Protein AF-A0A2C6KC73-F1 (afdb_monomer_lite)

Structure (mmCIF, N/CA/C/O backbone):
data_AF-A0A2C6KC73-F1
#
_entry.id   AF-A0A2C6KC73-F1
#
loop_
_atom_site.group_PDB
_atom_site.id
_atom_site.type_symbol
_atom_site.label_atom_id
_atom_site.label_alt_id
_atom_site.label_comp_id
_atom_site.label_asym_id
_atom_site.label_entity_id
_atom_site.label_seq_id
_atom_site.pdbx_PDB_ins_code
_atom_site.Cartn_x
_atom_site.Cartn_y
_atom_site.Cartn_z
_atom_site.occupancy
_atom_site.B_iso_or_equiv
_atom_site.auth_seq_id
_atom_site.auth_comp_id
_atom_site.auth_asym_id
_atom_site.auth_atom_id
_atom_site.pdbx_PDB_model_num
ATOM 1 N N . MET A 1 1 ? -17.138 47.688 23.389 1.00 40.19 1 MET A N 1
ATOM 2 C CA . MET A 1 1 ? -16.757 46.787 22.282 1.00 40.19 1 MET A CA 1
ATOM 3 C C . MET A 1 1 ? -15.296 46.417 22.461 1.00 40.19 1 MET A C 1
ATOM 5 O O . MET A 1 1 ? -14.437 47.233 22.163 1.00 40.19 1 MET A O 1
ATOM 9 N N . ALA A 1 2 ? -15.025 45.249 23.042 1.00 33.97 2 ALA A N 1
ATOM 10 C CA . ALA A 1 2 ? -13.671 44.721 23.182 1.00 33.97 2 ALA A CA 1
ATOM 11 C C . ALA A 1 2 ? -13.479 43.625 22.130 1.00 33.97 2 ALA A C 1
ATOM 13 O O . ALA A 1 2 ? -14.271 42.687 22.047 1.00 33.97 2 ALA A O 1
ATOM 14 N N . SER A 1 3 ? -12.471 43.831 21.287 1.00 35.69 3 SER A N 1
ATOM 15 C CA . SER A 1 3 ? -12.088 42.986 20.160 1.00 35.69 3 SER A CA 1
ATOM 16 C C . SER A 1 3 ? -11.639 41.603 20.645 1.00 35.69 3 SER A C 1
ATOM 18 O O . SER A 1 3 ? -10.756 41.510 21.499 1.00 35.69 3 SER A O 1
ATOM 20 N N . ARG A 1 4 ? -12.253 40.534 20.119 1.00 37.31 4 ARG A N 1
ATOM 21 C CA . ARG A 1 4 ? -11.801 39.151 20.329 1.00 37.31 4 ARG A CA 1
ATOM 22 C C . ARG A 1 4 ? -10.515 38.945 19.528 1.00 37.31 4 ARG A C 1
ATOM 24 O O . ARG A 1 4 ? -10.523 39.112 18.312 1.00 37.31 4 ARG A O 1
ATOM 31 N N . ARG A 1 5 ? -9.416 38.619 20.212 1.00 37.94 5 ARG A N 1
ATOM 32 C CA . ARG A 1 5 ? -8.167 38.190 19.570 1.00 37.94 5 ARG A CA 1
ATOM 33 C C . ARG A 1 5 ? -8.320 36.770 19.020 1.00 37.94 5 ARG A C 1
ATOM 35 O O . ARG A 1 5 ? -9.061 35.963 19.574 1.00 37.94 5 ARG A O 1
ATOM 42 N N . ALA A 1 6 ? -7.649 36.554 17.893 1.00 40.75 6 ALA A N 1
ATOM 43 C CA . ALA A 1 6 ? -7.618 35.333 17.104 1.00 40.75 6 ALA A CA 1
ATOM 44 C C . ALA A 1 6 ? -6.932 34.169 17.841 1.00 40.75 6 ALA A C 1
ATOM 46 O O . ALA A 1 6 ? -6.177 34.392 18.784 1.00 40.75 6 ALA A O 1
ATOM 47 N N . GLY A 1 7 ? -7.256 32.956 17.383 1.00 41.88 7 GLY A N 1
ATOM 48 C CA . GLY A 1 7 ? -7.013 31.664 18.020 1.00 41.88 7 GLY A CA 1
ATOM 49 C C . GLY A 1 7 ? -5.575 31.380 18.445 1.00 41.88 7 GLY A C 1
ATOM 50 O O . GLY A 1 7 ? -4.634 31.524 17.668 1.00 41.88 7 GLY A O 1
ATOM 51 N N . GLU A 1 8 ? -5.458 30.909 19.682 1.00 33.84 8 GLU A N 1
ATOM 52 C CA . GLU A 1 8 ? -4.322 30.137 20.176 1.00 33.84 8 GLU A CA 1
ATOM 53 C C . GLU A 1 8 ? -4.479 28.667 19.732 1.00 33.84 8 GLU A C 1
ATOM 55 O O . GLU A 1 8 ? -5.611 28.176 19.639 1.00 33.84 8 GLU A O 1
ATOM 60 N N . PRO A 1 9 ? -3.381 27.948 19.441 1.00 43.44 9 PRO A N 1
ATOM 61 C CA . PRO A 1 9 ? -3.443 26.525 19.148 1.00 43.44 9 PRO A CA 1
ATOM 62 C C . PRO A 1 9 ? -3.766 25.756 20.435 1.00 43.44 9 PRO A C 1
ATOM 64 O O . PRO A 1 9 ? -3.000 25.765 21.396 1.00 43.44 9 PRO A O 1
ATOM 67 N N . HIS A 1 10 ? -4.909 25.077 20.450 1.00 42.34 10 HIS A N 1
ATOM 68 C CA . HIS A 1 10 ? -5.234 24.104 21.485 1.00 42.34 10 HIS A CA 1
ATOM 69 C C . HIS A 1 10 ? -4.398 22.836 21.275 1.00 42.34 10 HIS A C 1
ATOM 71 O O . HIS A 1 10 ? -4.655 22.102 20.326 1.00 42.34 10 HIS A O 1
ATOM 77 N N . HIS A 1 11 ? -3.446 22.557 22.169 1.00 46.16 11 HIS A N 1
ATOM 78 C CA . HIS A 1 11 ? -3.085 21.183 22.542 1.00 46.16 11 HIS A CA 1
ATOM 79 C C . HIS A 1 11 ? -2.258 21.161 23.843 1.00 46.16 11 HIS A C 1
ATOM 81 O O . HIS A 1 11 ? -1.035 21.224 23.819 1.00 46.16 11 HIS A O 1
ATOM 87 N N . GLU A 1 12 ? -2.928 21.049 24.994 1.00 41.41 12 GLU A N 1
ATOM 88 C CA . GLU A 1 12 ? -2.297 20.740 26.291 1.00 41.41 12 GLU A CA 1
ATOM 89 C C . GLU A 1 12 ? -2.960 19.500 26.911 1.00 41.41 12 GLU A C 1
ATOM 91 O O . GLU A 1 12 ? -3.680 19.563 27.905 1.00 41.41 12 GLU A O 1
ATOM 96 N N . GLY A 1 13 ? -2.745 18.348 26.279 1.00 42.19 13 GLY A N 1
ATOM 97 C CA . GLY A 1 13 ? -3.118 17.037 26.804 1.00 42.19 13 GLY A CA 1
ATOM 98 C C . GLY A 1 13 ? -2.112 15.984 26.334 1.00 42.19 13 GLY A C 1
ATOM 99 O O . GLY A 1 13 ? -1.469 16.203 25.303 1.00 42.19 13 GLY A O 1
ATOM 100 N N . PRO A 1 14 ? -1.929 14.874 27.075 1.00 54.16 14 PRO A N 1
ATOM 101 C CA . PRO A 1 14 ? -1.083 13.775 26.620 1.00 54.16 14 PRO A CA 1
ATOM 102 C C . PRO A 1 14 ? -1.595 13.257 25.266 1.00 54.16 14 PRO A C 1
ATOM 104 O O . PRO A 1 14 ? -2.807 13.298 25.031 1.00 54.16 14 PRO A O 1
ATOM 107 N N . PRO A 1 15 ? -0.706 12.799 24.366 1.00 64.88 15 PRO A N 1
ATOM 108 C CA . PRO A 1 15 ? -1.133 12.274 23.079 1.00 64.88 15 PRO A CA 1
ATOM 109 C C . PRO A 1 15 ? -2.105 11.111 23.298 1.00 64.88 15 PRO A C 1
ATOM 111 O O . PRO A 1 15 ? -1.817 10.180 24.047 1.00 64.88 15 PRO A O 1
ATOM 114 N N . GLU A 1 16 ? -3.277 11.194 22.671 1.00 77.88 16 GLU A N 1
ATOM 115 C CA . GLU A 1 16 ? -4.308 10.162 22.765 1.00 77.88 16 GLU A CA 1
ATOM 116 C C . GLU A 1 16 ? -3.756 8.819 22.257 1.00 77.88 16 GLU A C 1
ATOM 118 O O . GLU A 1 16 ? -3.019 8.763 21.257 1.00 77.88 16 GLU A O 1
ATOM 123 N N . ALA A 1 17 ? -4.073 7.727 22.960 1.00 90.19 17 ALA A N 1
ATOM 124 C CA . ALA A 1 17 ? -3.637 6.392 22.568 1.00 90.19 17 ALA A CA 1
ATOM 125 C C . ALA A 1 17 ? -4.224 6.040 21.193 1.00 90.19 17 ALA A C 1
ATOM 127 O O . ALA A 1 17 ? -5.386 6.327 20.912 1.00 90.19 17 ALA A O 1
ATOM 128 N N . LEU A 1 18 ? -3.423 5.424 20.316 1.00 92.31 18 LEU A N 1
ATOM 129 C CA . LEU A 1 18 ? -3.838 5.180 18.929 1.00 92.31 18 LEU A CA 1
ATOM 130 C C . LEU A 1 18 ? -5.086 4.287 18.851 1.00 92.31 18 LEU A C 1
ATOM 132 O O . LEU A 1 18 ? -5.969 4.555 18.041 1.00 92.31 18 LEU A O 1
ATOM 136 N N . LEU A 1 19 ? -5.189 3.280 19.724 1.00 93.25 19 LEU A N 1
ATOM 137 C CA . LEU A 1 19 ? -6.388 2.450 19.825 1.00 93.25 19 LEU A CA 1
ATOM 138 C C . LEU A 1 19 ? -7.643 3.269 20.153 1.00 93.25 19 LEU A C 1
ATOM 140 O O . LEU A 1 19 ? -8.681 3.040 19.540 1.00 93.25 19 LEU A O 1
ATOM 144 N N . ASP A 1 20 ? -7.552 4.222 21.086 1.00 93.25 20 ASP A N 1
ATOM 145 C CA . ASP A 1 20 ? -8.698 5.055 21.463 1.00 93.25 20 ASP A CA 1
ATOM 146 C C . ASP A 1 20 ? -9.103 5.973 20.288 1.00 93.25 20 ASP A C 1
ATOM 148 O O . ASP A 1 20 ? -10.294 6.115 20.020 1.00 93.25 20 ASP A O 1
ATOM 152 N N . ILE A 1 21 ? -8.149 6.506 19.508 1.00 95.19 21 ILE A N 1
ATOM 153 C CA . ILE A 1 21 ? -8.456 7.264 18.277 1.00 95.19 21 ILE A CA 1
ATOM 154 C C . ILE A 1 21 ? -9.208 6.393 17.268 1.00 95.19 21 ILE A C 1
ATOM 156 O O . ILE A 1 21 ? -10.244 6.807 16.747 1.00 95.19 21 ILE A O 1
ATOM 160 N N . ILE A 1 22 ? -8.699 5.189 16.989 1.00 95.56 22 ILE A N 1
ATOM 161 C CA . ILE A 1 22 ? -9.311 4.268 16.022 1.00 95.56 22 ILE A CA 1
ATOM 162 C C . ILE A 1 22 ? -10.728 3.888 16.471 1.00 95.56 22 ILE A C 1
ATOM 164 O O . ILE A 1 22 ? -11.644 3.908 15.662 1.00 95.56 22 ILE A O 1
ATOM 168 N N . GLN A 1 23 ? -10.935 3.612 17.761 1.00 93.56 23 GLN A N 1
ATOM 169 C CA . GLN A 1 23 ? -12.245 3.229 18.301 1.00 93.56 23 GLN A CA 1
ATOM 170 C C . GLN A 1 23 ? -13.270 4.373 18.348 1.00 93.56 23 GLN A C 1
ATOM 172 O O . GLN A 1 23 ? -14.468 4.103 18.404 1.00 93.56 23 GLN A O 1
ATOM 177 N N . ASN A 1 24 ? -12.823 5.632 18.361 1.00 95.69 24 ASN A N 1
ATOM 178 C CA . ASN A 1 24 ? -13.686 6.813 18.474 1.00 95.69 24 ASN A CA 1
ATOM 179 C C . ASN A 1 24 ? -13.771 7.629 17.170 1.00 95.69 24 ASN A C 1
ATOM 181 O O . ASN A 1 24 ? -14.163 8.799 17.197 1.00 95.69 24 ASN A O 1
ATOM 185 N N . SER A 1 25 ? -13.390 7.047 16.033 1.00 97.00 25 SER A N 1
ATOM 186 C CA . SER A 1 25 ? -13.451 7.702 14.726 1.00 97.00 25 SER A CA 1
ATOM 187 C C . SER A 1 25 ? -13.825 6.718 13.626 1.00 97.00 25 SER A C 1
ATOM 189 O O . SER A 1 25 ? -13.664 5.512 13.792 1.00 97.00 25 SER A O 1
ATOM 191 N N . VAL A 1 26 ? -14.275 7.242 12.484 1.00 98.25 26 VAL A N 1
ATOM 192 C CA . VAL A 1 26 ? -14.453 6.411 11.292 1.00 98.25 26 VAL A CA 1
ATOM 193 C C . VAL A 1 26 ? -13.075 6.020 10.769 1.00 98.25 26 VAL A C 1
ATOM 195 O O . VAL A 1 26 ? -12.330 6.872 10.268 1.00 98.25 26 VAL A O 1
ATOM 198 N N . ALA A 1 27 ? -12.715 4.745 10.91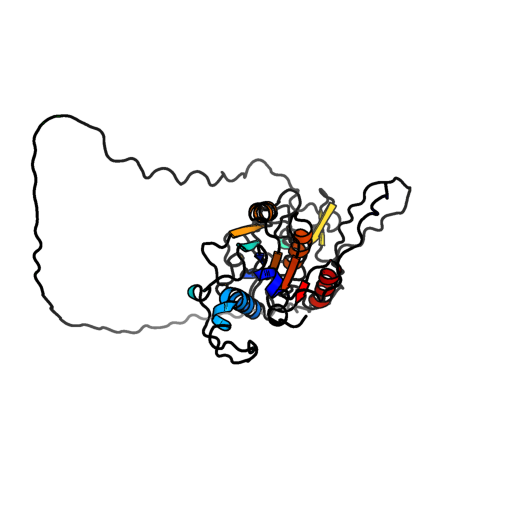2 1.00 98.31 27 ALA A N 1
ATOM 199 C CA . ALA A 1 27 ? -11.373 4.253 10.627 1.00 98.31 27 ALA A CA 1
ATOM 200 C C . ALA A 1 27 ? -11.337 3.290 9.431 1.00 98.31 27 ALA A C 1
ATOM 202 O O . ALA A 1 27 ? -12.156 2.376 9.322 1.00 98.31 27 ALA A O 1
ATOM 203 N N . CYS A 1 28 ? -10.339 3.466 8.562 1.00 98.81 28 CYS A N 1
ATOM 204 C CA . CYS A 1 28 ? -10.085 2.594 7.418 1.00 98.81 28 CYS A CA 1
ATOM 205 C C . CYS A 1 28 ? -8.711 1.923 7.526 1.00 98.81 28 CYS A C 1
ATOM 207 O O . CYS A 1 28 ? -7.696 2.600 7.708 1.00 98.81 28 CYS A O 1
ATOM 209 N N . LEU A 1 29 ? -8.672 0.604 7.340 1.00 98.88 29 LEU A N 1
ATOM 210 C CA . LEU A 1 29 ? -7.441 -0.155 7.127 1.00 98.88 29 LEU A CA 1
ATOM 211 C C . LEU A 1 29 ? -7.148 -0.242 5.628 1.00 98.88 29 LEU A C 1
ATOM 213 O O . LEU A 1 29 ? -7.995 -0.683 4.856 1.00 98.88 29 LEU A O 1
ATOM 217 N N . VAL A 1 30 ? -5.946 0.149 5.216 1.00 98.94 30 VAL A N 1
ATOM 218 C CA . VAL A 1 30 ? -5.447 -0.002 3.845 1.00 98.94 30 VAL A CA 1
ATOM 219 C C . VAL A 1 30 ? -4.338 -1.050 3.851 1.00 98.94 30 VAL A C 1
ATOM 221 O O . VAL A 1 30 ? -3.234 -0.798 4.336 1.00 98.94 30 VAL A O 1
ATOM 224 N N . ILE A 1 31 ? -4.643 -2.236 3.326 1.00 98.88 31 ILE A N 1
ATOM 225 C CA . ILE A 1 31 ? -3.701 -3.346 3.161 1.00 98.88 31 ILE A CA 1
ATOM 226 C C . ILE A 1 31 ? -3.077 -3.230 1.772 1.00 98.88 31 ILE A C 1
ATOM 228 O O . ILE A 1 31 ? -3.757 -3.416 0.762 1.00 98.88 31 ILE A O 1
ATOM 232 N N . THR A 1 32 ? -1.788 -2.909 1.735 1.00 98.81 32 THR A N 1
ATOM 233 C CA . THR A 1 32 ? -1.080 -2.535 0.508 1.00 98.81 32 THR A CA 1
ATOM 234 C C . THR A 1 32 ? -0.316 -3.717 -0.075 1.00 98.81 32 THR A C 1
ATOM 236 O O . THR A 1 32 ? 0.537 -4.279 0.606 1.00 98.81 32 THR A O 1
ATOM 239 N N . ASP A 1 33 ? -0.628 -4.099 -1.314 1.00 98.25 33 ASP A N 1
ATOM 240 C CA . ASP A 1 33 ? 0.165 -4.986 -2.183 1.00 98.25 33 ASP A CA 1
ATOM 241 C C . ASP A 1 33 ? 0.689 -6.281 -1.532 1.00 98.25 33 ASP A C 1
ATOM 243 O O . ASP A 1 33 ? 1.801 -6.740 -1.795 1.00 98.25 33 ASP A O 1
ATOM 247 N N . VAL A 1 34 ? -0.123 -6.927 -0.689 1.00 98.69 34 VAL A N 1
ATOM 248 C CA . VAL A 1 34 ? 0.206 -8.228 -0.073 1.00 98.69 34 VAL A CA 1
ATOM 249 C C . VAL A 1 34 ? -0.009 -9.354 -1.096 1.00 98.69 34 VAL A C 1
ATOM 251 O O . VAL A 1 34 ? -0.869 -10.223 -0.948 1.00 98.69 34 VAL A O 1
ATOM 254 N N . GLN A 1 35 ? 0.740 -9.290 -2.194 1.00 98.62 35 GLN A N 1
ATOM 255 C CA . GLN A 1 35 ? 0.690 -10.209 -3.328 1.00 98.62 35 GLN A CA 1
ATOM 256 C C . GLN A 1 35 ? 1.857 -11.191 -3.292 1.00 98.62 35 GLN A C 1
ATOM 258 O O . GLN A 1 35 ? 2.902 -10.915 -2.704 1.00 98.62 35 GLN A O 1
ATOM 263 N N . ARG A 1 36 ? 1.697 -12.341 -3.953 1.00 98.50 36 ARG A N 1
ATOM 264 C CA . ARG A 1 36 ? 2.712 -13.405 -3.969 1.00 98.50 36 ARG A CA 1
ATOM 265 C C . ARG A 1 36 ? 4.078 -12.923 -4.445 1.00 98.50 36 ARG A C 1
ATOM 267 O O . ARG A 1 36 ? 5.077 -13.327 -3.862 1.00 98.50 36 ARG A O 1
ATOM 274 N N . ASP A 1 37 ? 4.131 -12.062 -5.460 1.00 98.38 37 ASP A N 1
ATOM 275 C CA . ASP A 1 37 ? 5.404 -11.555 -5.984 1.00 98.38 37 ASP A CA 1
ATOM 276 C C . ASP A 1 37 ? 6.171 -10.697 -4.984 1.00 98.38 37 ASP A C 1
ATOM 278 O O . ASP A 1 37 ? 7.399 -10.641 -5.048 1.00 98.38 37 ASP A O 1
ATOM 282 N N . PHE A 1 38 ? 5.473 -10.084 -4.032 1.00 98.25 38 PHE A N 1
ATOM 283 C CA . PHE A 1 38 ? 6.099 -9.391 -2.924 1.00 98.25 38 PHE A CA 1
ATOM 284 C C . PHE A 1 38 ? 6.277 -10.290 -1.696 1.00 98.25 38 PHE A C 1
ATOM 286 O O . PHE A 1 38 ? 6.754 -9.800 -0.693 1.00 98.25 38 PHE A O 1
ATOM 293 N N . CYS A 1 39 ? 5.955 -11.577 -1.684 1.00 97.56 39 CYS A N 1
ATOM 294 C CA . CYS A 1 39 ? 6.229 -12.441 -0.526 1.00 97.56 39 CYS A CA 1
ATOM 295 C C . CYS A 1 39 ? 7.393 -13.397 -0.814 1.00 97.56 39 CYS A C 1
ATOM 297 O O . CYS A 1 39 ? 7.985 -13.372 -1.891 1.00 97.56 39 CYS A O 1
ATOM 299 N N . GLU A 1 40 ? 7.781 -14.208 0.168 1.00 96.81 40 GLU A N 1
ATOM 300 C CA . GLU A 1 40 ? 8.874 -15.170 0.040 1.00 96.81 40 GLU A CA 1
ATOM 301 C C . GLU A 1 40 ? 8.725 -16.036 -1.225 1.00 96.81 40 GLU A C 1
ATOM 303 O O . GLU A 1 40 ? 7.675 -16.622 -1.487 1.00 96.81 40 GLU A O 1
ATOM 308 N N . GLY A 1 41 ? 9.797 -16.117 -2.020 1.00 95.06 41 GLY A N 1
ATOM 309 C CA . GLY A 1 41 ? 9.812 -16.844 -3.295 1.00 95.06 41 GLY A CA 1
ATOM 310 C C . GLY A 1 41 ? 9.215 -16.087 -4.491 1.00 95.06 41 GLY A C 1
ATOM 311 O O . GLY A 1 41 ? 9.296 -16.592 -5.610 1.00 95.06 41 GLY A O 1
ATOM 312 N N . GLY A 1 42 ? 8.649 -14.896 -4.280 1.00 96.81 42 GLY A N 1
ATOM 313 C CA . GLY A 1 42 ? 8.169 -13.995 -5.328 1.00 96.81 42 GLY A CA 1
ATOM 314 C C . GLY A 1 42 ? 9.275 -13.182 -6.011 1.00 96.81 42 GLY A C 1
ATOM 315 O O . GLY A 1 42 ? 10.410 -13.123 -5.534 1.00 96.81 42 GLY A O 1
ATOM 316 N N . ALA A 1 43 ? 8.941 -12.522 -7.126 1.00 96.44 43 ALA A N 1
ATOM 317 C CA . ALA A 1 43 ? 9.889 -11.742 -7.936 1.00 96.44 43 ALA A CA 1
ATOM 318 C C . ALA A 1 43 ? 10.576 -10.584 -7.186 1.00 96.44 43 ALA A C 1
ATOM 320 O O . ALA A 1 43 ? 11.714 -10.228 -7.493 1.00 96.44 43 ALA A O 1
ATOM 321 N N . LEU A 1 44 ? 9.879 -10.003 -6.212 1.00 96.31 44 LEU A N 1
ATOM 322 C CA . LEU A 1 44 ? 10.355 -8.954 -5.317 1.00 96.31 44 LEU A CA 1
ATOM 323 C C . LEU A 1 44 ? 10.330 -9.411 -3.856 1.00 96.31 44 LEU A C 1
ATOM 325 O O . LEU A 1 44 ? 10.299 -8.566 -2.966 1.00 96.31 44 LEU A O 1
ATOM 329 N N . GLY A 1 45 ? 10.309 -10.723 -3.606 1.00 95.38 45 GLY A N 1
ATOM 330 C CA . GLY A 1 45 ? 10.191 -11.313 -2.279 1.00 95.38 45 GLY A CA 1
ATOM 331 C C . GLY A 1 45 ? 11.313 -10.924 -1.316 1.00 95.38 45 GLY A C 1
ATOM 332 O O . GLY A 1 45 ? 12.419 -10.574 -1.718 1.00 95.38 45 GLY A O 1
ATOM 333 N N . GLY A 1 46 ? 11.023 -11.021 -0.021 1.00 94.38 46 GLY A N 1
ATOM 334 C CA . GLY A 1 46 ? 11.966 -10.742 1.059 1.00 94.38 46 GLY A CA 1
ATOM 335 C C . GLY A 1 46 ? 11.621 -11.547 2.308 1.00 94.38 46 GLY A C 1
ATOM 336 O O . GLY A 1 46 ? 10.523 -12.092 2.412 1.00 94.38 46 GLY A O 1
ATOM 337 N N . GLU A 1 47 ? 12.570 -11.645 3.234 1.00 95.38 47 GLU A N 1
ATOM 338 C CA . GLU A 1 47 ? 12.424 -12.417 4.470 1.00 95.38 47 GLU A CA 1
ATOM 339 C C . GLU A 1 47 ? 11.437 -11.762 5.454 1.00 95.38 47 GLU A C 1
ATOM 341 O O . GLU A 1 47 ? 11.374 -10.539 5.593 1.00 95.38 47 GLU A O 1
ATOM 346 N N . GLY A 1 48 ? 10.658 -12.583 6.164 1.00 95.69 48 GLY A N 1
ATOM 347 C CA . GLY A 1 48 ? 9.740 -12.130 7.214 1.00 95.69 48 GLY A CA 1
ATOM 348 C C . GLY A 1 48 ? 8.452 -11.487 6.689 1.00 95.69 48 GLY A C 1
ATOM 349 O O . GLY A 1 48 ? 7.714 -10.865 7.456 1.00 95.69 48 GLY A O 1
ATOM 350 N N . ARG A 1 49 ? 8.150 -11.623 5.394 1.00 97.38 49 ARG A N 1
ATOM 351 C CA . ARG A 1 49 ? 6.918 -11.106 4.791 1.00 97.38 49 ARG A CA 1
ATOM 352 C C . ARG A 1 49 ? 5.735 -12.013 5.110 1.00 97.38 49 ARG A C 1
ATOM 354 O O . ARG A 1 49 ? 4.669 -11.503 5.435 1.00 97.38 49 ARG A O 1
ATOM 361 N N . ARG A 1 50 ? 5.919 -13.332 5.180 1.00 96.69 50 ARG A N 1
ATOM 362 C CA . ARG A 1 50 ? 4.890 -14.243 5.703 1.00 96.69 50 ARG A CA 1
ATOM 363 C C . ARG A 1 50 ? 4.522 -13.914 7.152 1.00 96.69 50 ARG A C 1
ATOM 365 O O . ARG A 1 50 ? 3.344 -13.893 7.488 1.00 96.69 50 ARG A O 1
ATOM 372 N N . GLU A 1 51 ? 5.503 -13.623 8.006 1.00 97.00 51 GLU A N 1
ATOM 373 C CA . GLU A 1 51 ? 5.246 -13.203 9.393 1.00 97.00 51 GLU A CA 1
ATOM 374 C C . GLU A 1 51 ? 4.452 -11.890 9.450 1.00 97.00 51 GLU A C 1
ATOM 376 O O . GLU A 1 51 ? 3.488 -11.782 10.205 1.00 97.00 51 GLU A O 1
ATOM 381 N N . MET A 1 52 ? 4.790 -10.930 8.589 1.00 97.81 52 MET A N 1
ATOM 382 C CA . MET A 1 52 ? 4.026 -9.693 8.425 1.00 97.81 52 MET A CA 1
ATOM 383 C C . MET A 1 52 ? 2.567 -9.957 8.001 1.00 97.81 52 MET A C 1
ATOM 385 O O . MET A 1 52 ? 1.662 -9.356 8.580 1.00 97.81 52 MET A O 1
ATOM 389 N N . VAL A 1 53 ? 2.304 -10.915 7.098 1.00 98.44 53 VAL A N 1
ATOM 390 C CA . VAL A 1 53 ? 0.928 -11.348 6.765 1.00 98.44 53 VAL A CA 1
ATOM 391 C C . VAL A 1 53 ? 0.204 -11.891 7.999 1.00 98.44 53 VAL A C 1
ATOM 393 O O . VAL A 1 53 ? -0.948 -11.536 8.249 1.00 98.44 53 VAL A O 1
ATOM 396 N N . LEU A 1 54 ? 0.877 -12.708 8.814 1.00 96.44 54 LEU A N 1
ATOM 397 C CA . LEU A 1 54 ? 0.296 -13.223 10.056 1.00 96.44 54 LEU A CA 1
ATOM 398 C C . LEU A 1 54 ? 0.000 -12.100 11.061 1.00 96.44 54 LEU A C 1
ATOM 400 O O . LEU A 1 54 ? -1.029 -12.149 11.731 1.00 96.44 54 LEU A O 1
ATOM 404 N N . ASN A 1 55 ? 0.838 -11.065 11.138 1.00 96.75 55 ASN A N 1
ATOM 405 C CA . ASN A 1 55 ? 0.572 -9.887 11.967 1.00 96.75 55 ASN A CA 1
ATOM 406 C C . ASN A 1 55 ? -0.644 -9.096 11.470 1.00 96.75 55 ASN A C 1
ATOM 408 O O . ASN A 1 55 ? -1.466 -8.686 12.288 1.00 96.75 55 ASN A O 1
ATOM 412 N N . ILE A 1 56 ? -0.821 -8.943 10.152 1.00 97.81 56 ILE A N 1
ATOM 413 C CA . ILE A 1 56 ? -2.044 -8.352 9.583 1.00 97.81 56 ILE A CA 1
ATOM 414 C C . ILE A 1 56 ? -3.271 -9.187 9.979 1.00 97.81 56 ILE A C 1
ATOM 416 O O . ILE A 1 56 ? -4.267 -8.633 10.435 1.00 97.81 56 ILE A O 1
ATOM 420 N N . ASN A 1 57 ? -3.201 -10.517 9.900 1.00 96.75 57 ASN A N 1
ATOM 421 C CA . ASN A 1 57 ? -4.312 -11.376 10.320 1.00 96.75 57 ASN A CA 1
ATOM 422 C C . ASN A 1 57 ? -4.638 -11.229 11.815 1.00 96.75 57 ASN A C 1
ATOM 424 O O . ASN A 1 57 ? -5.812 -11.180 12.180 1.00 96.75 57 ASN A O 1
ATOM 428 N N . ARG A 1 58 ? -3.622 -11.114 12.681 1.00 94.12 58 ARG A N 1
ATOM 429 C CA . ARG A 1 58 ? -3.804 -10.846 14.121 1.00 94.12 58 ARG A CA 1
ATOM 430 C C . ARG A 1 58 ? -4.455 -9.487 14.369 1.00 94.12 58 ARG A C 1
ATOM 432 O O . ARG A 1 58 ? -5.334 -9.394 15.219 1.00 94.12 58 ARG A O 1
ATOM 439 N N . LEU A 1 59 ? -4.063 -8.464 13.607 1.00 94.44 59 LEU A N 1
ATOM 440 C CA . LEU A 1 59 ? -4.683 -7.139 13.643 1.00 94.44 59 LEU A CA 1
ATOM 441 C C . LEU A 1 59 ? -6.171 -7.206 13.268 1.00 94.44 59 LEU A C 1
ATOM 443 O O . LEU A 1 59 ? -6.996 -6.604 13.950 1.00 94.44 59 LEU A O 1
ATOM 447 N N . ARG A 1 60 ? -6.529 -7.972 12.233 1.00 94.50 60 ARG A N 1
ATOM 448 C CA . ARG A 1 60 ? -7.936 -8.188 11.850 1.00 94.50 60 ARG A CA 1
ATOM 449 C C . ARG A 1 60 ? -8.719 -8.966 12.910 1.00 94.50 60 ARG A C 1
ATOM 451 O O . ARG A 1 60 ? -9.859 -8.638 13.224 1.00 94.50 60 ARG A O 1
ATOM 458 N N . CYS A 1 61 ? -8.080 -9.950 13.541 1.00 92.12 61 CYS A N 1
ATOM 459 C CA . CYS A 1 61 ? -8.666 -10.791 14.591 1.00 92.12 61 CYS A CA 1
ATOM 460 C C . CYS A 1 61 ? -8.442 -10.236 16.014 1.00 92.12 61 CYS A C 1
ATOM 462 O O . CYS A 1 61 ? -8.375 -11.006 16.978 1.00 92.12 61 CYS A O 1
ATOM 464 N N . TRP A 1 62 ? -8.311 -8.913 16.171 1.00 86.44 62 TRP A N 1
ATOM 465 C CA . TRP A 1 62 ? -7.848 -8.288 17.418 1.00 86.44 62 TRP A CA 1
ATOM 466 C C . TRP A 1 62 ? -8.659 -8.684 18.666 1.00 86.44 62 TRP A C 1
ATOM 468 O O . TRP A 1 62 ? -8.082 -8.865 19.737 1.00 86.44 62 TRP A O 1
ATOM 478 N N . ARG A 1 63 ? -9.984 -8.882 18.557 1.00 79.62 63 ARG A N 1
ATOM 479 C CA . ARG A 1 63 ? -10.823 -9.317 19.694 1.00 79.62 63 ARG A CA 1
ATOM 480 C C . ARG A 1 63 ? -10.679 -10.792 20.033 1.00 79.62 63 ARG A C 1
ATOM 482 O O . ARG A 1 63 ? -10.746 -11.134 21.209 1.00 79.62 63 ARG A O 1
ATOM 489 N N . THR A 1 64 ? -10.472 -11.651 19.042 1.00 68.00 64 THR A N 1
ATOM 490 C CA . THR A 1 64 ? -10.338 -13.103 19.244 1.00 68.00 64 THR A CA 1
ATOM 491 C C . THR A 1 64 ? -9.102 -13.423 20.084 1.00 68.00 64 THR A C 1
ATOM 493 O O . THR A 1 64 ? -9.126 -14.332 20.909 1.00 68.00 64 THR A O 1
ATOM 496 N N . LEU A 1 65 ? -8.059 -12.597 19.975 1.00 59.16 65 LEU A N 1
ATOM 497 C CA . LEU A 1 65 ? -6.856 -12.688 20.803 1.00 59.16 65 LEU A CA 1
ATOM 498 C C . LEU A 1 65 ? -7.013 -12.008 22.174 1.00 59.16 65 LEU A C 1
ATOM 500 O O . LEU A 1 65 ? -6.436 -12.466 23.157 1.00 59.16 65 LEU A O 1
ATOM 504 N N . CYS A 1 66 ? -7.830 -10.955 22.281 1.00 52.09 66 CYS A N 1
ATOM 505 C CA . CYS A 1 66 ? -8.148 -10.310 23.563 1.00 52.09 66 CYS A CA 1
ATOM 506 C C . CYS A 1 66 ? -9.243 -11.040 24.377 1.00 52.09 66 CYS A C 1
ATOM 508 O O . CYS A 1 66 ? -9.475 -10.711 25.540 1.00 52.09 66 CYS A O 1
ATOM 510 N N . GLY A 1 67 ? -9.926 -12.021 23.782 1.00 42.91 67 GLY A N 1
ATOM 511 C CA . GLY A 1 67 ? -11.179 -12.612 24.260 1.00 42.91 67 GLY A CA 1
ATOM 512 C C . GLY A 1 67 ? -11.070 -13.890 25.093 1.00 42.91 67 GLY A C 1
ATOM 513 O O . GLY A 1 67 ? -12.035 -14.651 25.123 1.00 42.91 67 GLY A O 1
ATOM 514 N N . ALA A 1 68 ? -9.949 -14.135 25.780 1.00 41.19 68 ALA A N 1
ATOM 515 C CA . ALA A 1 68 ? -9.856 -15.220 26.766 1.00 41.19 68 ALA A CA 1
ATOM 516 C C . ALA A 1 68 ? -9.511 -14.757 28.189 1.00 41.19 68 ALA A C 1
ATOM 518 O O . ALA A 1 68 ? -9.934 -15.426 29.128 1.00 41.19 68 ALA A O 1
ATOM 519 N N . GLN A 1 69 ? -8.829 -13.621 28.392 1.00 36.47 69 GLN A N 1
ATOM 520 C CA . GLN A 1 69 ? -8.616 -13.045 29.726 1.00 36.47 69 GLN A CA 1
ATOM 521 C C . GLN A 1 69 ? -8.585 -11.518 29.661 1.00 36.47 69 GLN A C 1
ATOM 523 O O . GLN A 1 69 ? -7.769 -10.930 28.961 1.00 36.47 69 GLN A O 1
ATOM 528 N N . GLY A 1 70 ? -9.484 -10.877 30.411 1.00 38.81 70 GLY A N 1
ATOM 529 C CA . GLY A 1 70 ? -9.587 -9.425 30.560 1.00 38.81 70 GLY A CA 1
ATOM 530 C C . GLY A 1 70 ? -8.446 -8.791 31.358 1.00 38.81 70 GLY A C 1
ATOM 531 O O . GLY A 1 70 ? -8.705 -7.934 32.196 1.00 38.81 70 GLY A O 1
ATOM 532 N N . GLU A 1 71 ? -7.199 -9.186 31.110 1.00 38.03 71 GLU A N 1
ATOM 533 C CA . GLU A 1 71 ? -6.013 -8.564 31.686 1.00 38.03 71 GLU A CA 1
ATOM 534 C C . GLU A 1 71 ? -4.905 -8.442 30.635 1.00 38.03 71 GLU A C 1
ATOM 536 O O . GLU A 1 71 ? -4.699 -9.310 29.794 1.00 38.03 71 GLU A O 1
ATOM 541 N N . SER A 1 72 ? -4.217 -7.304 30.704 1.00 42.34 72 SER A N 1
ATOM 542 C CA . SER A 1 72 ? -3.053 -6.857 29.934 1.00 42.34 72 SER A CA 1
ATOM 543 C C . SER A 1 72 ? -1.964 -7.929 29.739 1.00 42.34 72 SER A C 1
ATOM 545 O O . SER A 1 72 ? -0.914 -7.879 30.378 1.00 42.34 72 SER A O 1
ATOM 547 N N . SER A 1 73 ? -2.168 -8.865 28.817 1.00 42.97 73 SER A N 1
ATOM 548 C CA . SER A 1 73 ? -1.130 -9.798 28.379 1.00 42.97 73 SER A CA 1
ATOM 549 C C . SER A 1 73 ? -1.331 -10.188 26.916 1.00 42.97 73 SER A C 1
ATOM 551 O O . SER A 1 73 ? -1.607 -11.339 26.594 1.00 42.97 73 SER A O 1
ATOM 553 N N . CYS A 1 74 ? -1.155 -9.232 26.004 1.00 41.00 74 CYS A N 1
ATOM 554 C CA . CYS A 1 74 ? -0.988 -9.522 24.576 1.00 41.00 74 CYS A CA 1
ATOM 555 C C . CYS A 1 74 ? 0.458 -9.914 24.207 1.00 41.00 74 CYS A C 1
ATOM 557 O O . CYS A 1 74 ? 0.815 -9.896 23.036 1.00 41.00 74 CYS A O 1
ATOM 559 N N . CYS A 1 75 ? 1.294 -10.263 25.190 1.00 39.84 75 CYS A N 1
ATOM 560 C CA . CYS A 1 75 ? 2.702 -10.587 24.981 1.00 39.84 75 CYS A CA 1
ATOM 561 C C . CYS A 1 75 ? 3.046 -11.909 25.676 1.00 39.84 75 CYS A C 1
ATOM 563 O O . CYS A 1 75 ? 3.571 -11.920 26.789 1.00 39.84 75 CYS A O 1
ATOM 565 N N . SER A 1 76 ? 2.756 -13.031 25.024 1.00 38.91 76 SER A N 1
ATOM 566 C CA . SER A 1 76 ? 3.474 -14.274 25.295 1.00 38.91 76 SER A CA 1
ATOM 567 C C . SER A 1 76 ? 3.795 -14.947 23.970 1.00 38.91 76 SER A C 1
ATOM 569 O O . SER A 1 76 ? 2.886 -15.357 23.249 1.00 38.91 76 SER A O 1
ATOM 571 N N . ASP A 1 77 ? 5.095 -15.038 23.682 1.00 40.28 77 ASP A N 1
ATOM 572 C CA . ASP A 1 77 ? 5.737 -15.742 22.565 1.00 40.28 77 ASP A CA 1
ATOM 573 C C . ASP A 1 77 ? 5.522 -17.265 22.634 1.00 40.28 77 ASP A C 1
ATOM 575 O O . ASP A 1 77 ? 6.463 -18.057 22.639 1.00 40.28 77 ASP A O 1
ATOM 579 N N . SER A 1 78 ? 4.275 -17.709 22.750 1.00 41.94 78 SER A N 1
ATOM 580 C CA . SER A 1 78 ? 3.930 -19.118 22.631 1.00 41.94 78 SER A CA 1
ATOM 581 C C . SER A 1 78 ? 3.453 -19.376 21.211 1.00 41.94 78 SER A C 1
ATOM 583 O O . SER A 1 78 ? 2.469 -18.781 20.772 1.00 41.94 78 SER A O 1
ATOM 585 N N . GLU A 1 79 ? 4.120 -20.308 20.534 1.00 45.41 79 GLU A N 1
ATOM 586 C CA . GLU A 1 79 ? 3.836 -20.860 19.198 1.00 45.41 79 GLU A CA 1
ATOM 587 C C . GLU A 1 79 ? 2.442 -21.523 19.066 1.00 45.41 79 GLU A C 1
ATOM 589 O O . GLU A 1 79 ? 2.169 -22.237 18.107 1.00 45.41 79 GLU A O 1
ATOM 594 N N . ASP A 1 80 ? 1.536 -21.258 20.007 1.00 45.91 80 ASP A N 1
ATOM 595 C CA . ASP A 1 80 ? 0.197 -21.829 20.151 1.00 45.91 80 ASP A CA 1
ATOM 596 C C . ASP A 1 80 ? -0.895 -20.884 19.611 1.00 45.91 80 ASP A C 1
ATOM 598 O O . ASP A 1 80 ? -2.021 -20.817 20.105 1.00 45.91 80 ASP A O 1
ATOM 602 N N . SER A 1 81 ? -0.578 -20.130 18.554 1.00 51.81 81 SER A N 1
ATOM 603 C CA . SER A 1 81 ? -1.613 -19.483 17.752 1.00 51.81 81 SER A CA 1
ATOM 604 C C . SER A 1 81 ? -2.240 -20.562 16.881 1.00 51.81 81 SER A C 1
ATOM 606 O O . SER A 1 81 ? -1.696 -20.909 15.831 1.00 51.81 81 SER A O 1
ATOM 608 N N . ALA A 1 82 ? -3.401 -21.082 17.283 1.00 60.16 82 ALA A N 1
ATOM 609 C CA . ALA A 1 82 ? -4.291 -21.747 16.340 1.00 60.16 82 ALA A CA 1
ATOM 610 C C . ALA A 1 82 ? -4.333 -20.910 15.048 1.00 60.16 82 ALA A C 1
ATOM 612 O O . ALA A 1 82 ? -4.422 -19.681 15.114 1.00 60.16 82 ALA A O 1
ATOM 613 N N . ALA A 1 83 ? -4.162 -21.558 13.891 1.00 80.62 83 ALA A N 1
ATOM 614 C CA . ALA A 1 83 ? -4.146 -20.862 12.610 1.00 80.62 83 ALA A CA 1
ATOM 615 C C . ALA A 1 83 ? -5.438 -20.046 12.482 1.00 80.62 83 ALA A C 1
ATOM 617 O O . ALA A 1 83 ? -6.517 -20.641 12.399 1.00 80.62 83 ALA A O 1
ATOM 618 N N . LEU A 1 84 ? -5.303 -18.715 12.530 1.00 89.94 84 LEU A N 1
ATOM 619 C CA . LEU A 1 84 ? -6.423 -17.791 12.398 1.00 89.94 84 LEU A CA 1
ATOM 620 C C . LEU A 1 84 ? -7.123 -18.064 11.071 1.00 89.94 84 LEU A C 1
ATOM 622 O O . LEU A 1 84 ? -6.479 -18.304 10.046 1.00 89.94 84 LEU A O 1
ATOM 626 N N . ARG A 1 85 ? -8.445 -18.030 11.102 1.00 91.50 85 ARG A N 1
ATOM 627 C CA . ARG A 1 85 ? -9.304 -18.219 9.942 1.00 91.50 85 ARG A CA 1
ATOM 628 C C . ARG A 1 85 ? -10.163 -16.988 9.729 1.00 91.50 85 ARG A C 1
ATOM 630 O O . ARG A 1 85 ? -10.263 -16.117 10.585 1.00 91.50 85 ARG A O 1
ATOM 637 N N . VAL A 1 86 ? -10.810 -16.928 8.572 1.00 90.94 86 VAL A N 1
ATOM 638 C CA . VAL A 1 86 ? -11.700 -15.815 8.220 1.00 90.94 86 VAL A CA 1
ATOM 639 C C . VAL A 1 86 ? -12.831 -15.673 9.246 1.00 90.94 86 VAL A C 1
ATOM 641 O O . VAL A 1 86 ? -13.239 -14.559 9.556 1.00 90.94 86 VAL A O 1
ATOM 644 N N . GLU A 1 87 ? -13.289 -16.783 9.833 1.00 90.31 87 GLU A N 1
ATOM 645 C CA . GLU A 1 87 ? -14.324 -16.789 10.871 1.00 90.31 87 GLU A CA 1
ATOM 646 C C . GLU A 1 87 ? -13.871 -16.149 12.195 1.00 90.31 87 GLU A C 1
ATOM 648 O O . GLU A 1 87 ? -14.718 -15.768 13.001 1.00 90.31 87 GLU A O 1
ATOM 653 N N . ASP A 1 88 ? -12.560 -16.006 12.417 1.00 90.44 88 ASP A N 1
ATOM 654 C CA . ASP A 1 88 ? -11.997 -15.390 13.623 1.00 90.44 88 ASP A CA 1
ATOM 655 C C . ASP A 1 88 ? -12.013 -13.852 13.565 1.00 90.44 88 ASP A C 1
ATOM 657 O O . ASP A 1 88 ? -11.693 -13.194 14.561 1.00 90.44 88 ASP A O 1
ATOM 661 N N . ILE A 1 89 ? -12.421 -13.257 12.438 1.00 90.19 89 ILE A N 1
ATOM 662 C CA . ILE A 1 89 ? -12.678 -11.817 12.319 1.00 90.19 89 ILE A CA 1
ATOM 663 C C . ILE A 1 89 ? -14.039 -11.519 12.973 1.00 90.19 89 ILE A C 1
ATOM 665 O O . ILE A 1 89 ? -15.062 -11.345 12.314 1.00 90.19 89 ILE A O 1
ATOM 669 N N . ALA A 1 90 ? -14.051 -11.539 14.309 1.00 71.88 90 ALA A N 1
ATOM 670 C CA . ALA A 1 90 ? -15.276 -11.555 15.110 1.00 71.88 90 ALA A CA 1
ATOM 671 C C . ALA A 1 90 ? -15.891 -10.169 15.384 1.00 71.88 90 ALA A C 1
ATOM 673 O O . ALA A 1 90 ? -17.006 -10.116 15.879 1.00 71.88 90 ALA A O 1
ATOM 674 N N . ASP A 1 91 ? -15.180 -9.080 15.075 1.00 74.56 91 ASP A N 1
ATOM 675 C CA . ASP A 1 91 ? -15.648 -7.686 14.996 1.00 74.56 91 ASP A CA 1
ATOM 676 C C . ASP A 1 91 ? -14.446 -6.852 14.518 1.00 74.56 91 ASP A C 1
ATOM 678 O O . ASP A 1 91 ? -13.490 -6.646 15.277 1.00 74.56 91 ASP A O 1
ATOM 682 N N . GLU A 1 92 ? -14.451 -6.412 13.259 1.00 85.94 92 GLU A N 1
ATOM 683 C CA . GLU A 1 92 ? -13.322 -5.681 12.669 1.00 85.94 92 GLU A CA 1
ATOM 684 C C . GLU A 1 92 ? -13.049 -4.384 13.457 1.00 85.94 92 GLU A C 1
ATOM 686 O O . GLU A 1 92 ? -13.973 -3.655 13.823 1.00 85.94 92 GLU A O 1
ATOM 691 N N . LEU A 1 93 ? -11.774 -4.101 13.759 1.00 92.31 93 LEU A N 1
ATOM 692 C CA . LEU A 1 93 ? -11.384 -2.855 14.439 1.00 92.31 93 LEU A CA 1
ATOM 693 C C . LEU A 1 93 ? -11.661 -1.623 13.564 1.00 92.31 93 LEU A C 1
ATOM 695 O O . LEU A 1 93 ? -11.884 -0.531 14.079 1.00 92.31 93 LEU A O 1
ATOM 699 N N . PHE A 1 94 ? -11.614 -1.816 12.249 1.00 96.38 94 PHE A N 1
ATOM 700 C CA . PHE A 1 94 ? -11.781 -0.786 11.240 1.00 96.38 94 PHE A CA 1
ATOM 701 C C . PHE A 1 94 ? -13.143 -0.952 10.578 1.00 96.38 94 PHE A C 1
ATOM 703 O O . PHE A 1 94 ? -13.537 -2.056 10.211 1.00 96.38 94 PHE A O 1
ATOM 710 N N . GLU A 1 95 ? -13.851 0.154 10.392 1.00 96.62 95 GLU A N 1
ATOM 711 C CA . GLU A 1 95 ? -15.174 0.158 9.762 1.00 96.62 95 GLU A CA 1
ATOM 712 C C . GLU A 1 95 ? -15.084 -0.161 8.266 1.00 96.62 95 GLU A C 1
ATOM 714 O O . GLU A 1 95 ? -16.004 -0.739 7.683 1.00 96.62 95 GLU A O 1
ATOM 719 N N . HIS A 1 96 ? -13.948 0.186 7.656 1.00 98.25 96 HIS A N 1
ATOM 720 C CA . HIS A 1 96 ? -13.651 -0.080 6.259 1.00 98.25 96 HIS A CA 1
ATOM 721 C C . HIS A 1 96 ? -12.289 -0.754 6.101 1.00 98.25 96 HIS A C 1
ATOM 723 O O . HIS A 1 96 ? -11.310 -0.387 6.754 1.00 98.25 96 HIS A O 1
ATOM 729 N N . VAL A 1 97 ? -12.218 -1.719 5.186 1.00 98.62 97 VAL A N 1
ATOM 730 C CA . VAL A 1 97 ? -10.974 -2.382 4.790 1.00 98.62 97 VAL A CA 1
ATOM 731 C C . VAL A 1 97 ? -10.833 -2.270 3.280 1.00 98.62 97 VAL A C 1
ATOM 733 O O . VAL A 1 97 ? -11.713 -2.683 2.524 1.00 98.62 97 VAL A O 1
ATOM 736 N N . VAL A 1 98 ? -9.716 -1.703 2.844 1.00 98.88 98 VAL A N 1
ATOM 737 C CA . VAL A 1 98 ? -9.319 -1.611 1.441 1.00 98.88 98 VAL A CA 1
ATOM 738 C C . VAL A 1 98 ? -8.108 -2.506 1.235 1.00 98.88 98 VAL A C 1
ATOM 740 O O . VAL A 1 98 ? -7.132 -2.407 1.976 1.00 98.88 98 VAL A O 1
ATOM 743 N N . ILE A 1 99 ? -8.152 -3.350 0.206 1.00 98.81 99 ILE A N 1
ATOM 744 C CA . ILE A 1 99 ? -7.015 -4.181 -0.199 1.00 98.81 99 ILE A CA 1
ATOM 745 C C . ILE A 1 99 ? -6.573 -3.741 -1.584 1.00 98.81 99 ILE A C 1
ATOM 747 O O . ILE A 1 99 ? -7.329 -3.858 -2.555 1.00 98.81 99 ILE A O 1
ATOM 751 N N . THR A 1 100 ? -5.346 -3.242 -1.680 1.00 98.69 100 THR A N 1
ATOM 752 C CA . THR A 1 100 ? -4.781 -2.796 -2.950 1.00 98.69 100 THR A CA 1
ATOM 753 C C . THR A 1 100 ? -3.855 -3.837 -3.558 1.00 98.69 100 THR A C 1
ATOM 755 O O . THR A 1 100 ? -3.327 -4.713 -2.867 1.00 98.69 100 THR A O 1
ATOM 758 N N . ARG A 1 101 ? -3.728 -3.782 -4.882 1.00 98.56 101 ARG A N 1
ATOM 759 C CA . ARG A 1 101 ? -2.845 -4.643 -5.660 1.00 98.56 101 ARG A CA 1
ATOM 760 C C . ARG A 1 101 ? -2.209 -3.870 -6.800 1.00 98.56 101 ARG A C 1
ATOM 762 O O . ARG A 1 101 ? -2.927 -3.220 -7.570 1.00 98.56 101 ARG A O 1
ATOM 769 N N . ASP A 1 102 ? -0.909 -4.056 -6.975 1.00 97.88 102 ASP A N 1
ATOM 770 C CA . ASP A 1 102 ? -0.259 -3.819 -8.253 1.00 97.88 102 ASP A CA 1
ATOM 771 C C . ASP A 1 102 ? -0.853 -4.741 -9.310 1.00 97.88 102 ASP A C 1
ATOM 773 O O . ASP A 1 102 ? -1.089 -5.934 -9.088 1.00 97.88 102 ASP A O 1
ATOM 777 N N . TRP A 1 103 ? -1.175 -4.162 -10.461 1.00 97.88 103 TRP A N 1
ATOM 778 C CA . TRP A 1 103 ? -1.931 -4.846 -11.501 1.00 97.88 103 TRP A CA 1
ATOM 779 C C . TRP A 1 103 ? -1.407 -4.469 -12.880 1.00 97.88 103 TRP A C 1
ATOM 781 O O . TRP A 1 103 ? -2.120 -3.919 -13.724 1.00 97.88 103 TRP A O 1
ATOM 791 N N . HIS A 1 104 ? -0.134 -4.772 -13.107 1.00 97.75 104 HIS A N 1
ATOM 792 C CA . HIS A 1 104 ? 0.609 -4.298 -14.266 1.00 97.75 104 HIS A CA 1
ATOM 793 C C . HIS A 1 104 ? 0.288 -5.084 -15.544 1.00 97.75 104 HIS A C 1
ATOM 795 O O . HIS A 1 104 ? 0.341 -6.321 -15.542 1.00 97.75 104 HIS A O 1
ATOM 801 N N . PRO A 1 105 ? 0.039 -4.422 -16.687 1.00 96.62 105 PRO A N 1
ATOM 802 C CA . PRO A 1 105 ? 0.085 -5.105 -17.973 1.00 96.62 105 PRO A CA 1
ATOM 803 C C . PRO A 1 105 ? 1.483 -5.700 -18.207 1.00 96.62 105 PRO A C 1
ATOM 805 O O . PRO A 1 105 ? 2.492 -5.174 -17.745 1.00 96.62 105 PRO A O 1
ATOM 808 N N . TYR A 1 106 ? 1.571 -6.791 -18.969 1.00 95.25 106 TYR A N 1
ATOM 809 C CA . TYR A 1 106 ? 2.828 -7.532 -19.170 1.00 95.25 106 TYR A CA 1
ATOM 810 C C . TYR A 1 106 ? 3.998 -6.679 -19.700 1.00 95.25 106 TYR A C 1
ATOM 812 O O . TYR A 1 106 ? 5.163 -6.995 -19.467 1.00 95.25 106 TYR A O 1
ATOM 820 N N . ASN A 1 107 ? 3.696 -5.608 -20.433 1.00 93.25 107 ASN A N 1
ATOM 821 C CA . ASN A 1 107 ? 4.657 -4.700 -21.056 1.00 93.25 107 ASN A CA 1
ATOM 822 C C . ASN A 1 107 ? 4.783 -3.347 -20.328 1.00 93.25 107 ASN A C 1
ATOM 824 O O . ASN A 1 107 ? 5.149 -2.357 -20.970 1.00 93.25 107 ASN A O 1
ATOM 828 N N . HIS A 1 108 ? 4.452 -3.294 -19.032 1.00 94.88 108 HIS A N 1
ATOM 829 C CA . HIS A 1 108 ? 4.527 -2.087 -18.208 1.00 94.88 108 HIS A CA 1
ATOM 830 C C . HIS A 1 108 ? 5.930 -1.460 -18.228 1.00 94.88 108 HIS A C 1
ATOM 832 O O . HIS A 1 108 ? 6.948 -2.163 -18.241 1.00 94.88 108 HIS A O 1
ATOM 838 N N . LEU A 1 109 ? 5.998 -0.128 -18.260 1.00 93.12 109 LEU A N 1
ATOM 839 C CA . LEU A 1 109 ? 7.255 0.598 -18.442 1.00 93.12 109 LEU A CA 1
ATOM 840 C C . LEU A 1 109 ? 8.166 0.599 -17.218 1.00 93.12 109 LEU A C 1
ATOM 842 O O . LEU A 1 109 ? 9.356 0.856 -17.377 1.00 93.12 109 LEU A O 1
ATOM 846 N N . SER A 1 110 ? 7.662 0.304 -16.024 1.00 94.38 110 SER A N 1
ATOM 847 C CA . SER A 1 110 ? 8.533 0.145 -14.855 1.00 94.38 110 SER A CA 1
ATOM 848 C C . SER A 1 110 ? 9.312 -1.171 -14.870 1.00 94.38 110 SER A C 1
ATOM 850 O O . SER A 1 110 ? 10.296 -1.307 -14.154 1.00 94.38 110 SER A O 1
ATOM 852 N N . PHE A 1 111 ? 8.964 -2.141 -15.722 1.00 96.44 111 PHE A N 1
ATOM 853 C CA . PHE A 1 111 ? 9.745 -3.372 -15.808 1.00 96.44 111 PHE A CA 1
ATOM 854 C C . PHE A 1 111 ? 11.065 -3.137 -16.531 1.00 96.44 111 PHE A C 1
ATOM 856 O O . PHE A 1 111 ? 11.084 -2.715 -17.685 1.00 96.44 111 PHE A O 1
ATOM 863 N N . ALA A 1 112 ? 12.178 -3.528 -15.910 1.00 94.62 112 ALA A N 1
ATOM 864 C CA . ALA A 1 112 ? 13.512 -3.465 -16.501 1.00 94.62 112 ALA A CA 1
ATOM 865 C C . ALA A 1 112 ? 13.571 -4.170 -17.867 1.00 94.62 112 ALA A C 1
ATOM 867 O O . ALA A 1 112 ? 14.237 -3.700 -18.784 1.00 94.62 112 ALA A O 1
ATOM 868 N N . ARG A 1 113 ? 12.806 -5.258 -18.040 1.00 93.31 113 ARG A N 1
ATOM 869 C CA . ARG A 1 113 ? 12.688 -5.988 -19.312 1.00 93.31 113 ARG A CA 1
ATOM 870 C C . ARG A 1 113 ? 12.087 -5.151 -20.450 1.00 93.31 113 ARG A C 1
ATOM 872 O O . ARG A 1 113 ? 12.379 -5.428 -21.612 1.00 93.31 113 ARG A O 1
ATOM 879 N N . SER A 1 114 ? 11.266 -4.151 -20.140 1.00 91.56 114 SER A N 1
ATOM 880 C CA . SER A 1 114 ? 10.696 -3.228 -21.129 1.00 91.56 114 SER A CA 1
ATOM 881 C C . SER A 1 114 ? 11.742 -2.258 -21.697 1.00 91.56 114 SER A C 1
ATOM 883 O O . SER A 1 114 ? 11.456 -1.544 -22.657 1.00 91.56 114 SER A O 1
ATOM 885 N N . HIS A 1 115 ? 12.963 -2.255 -21.148 1.00 91.38 115 HIS A N 1
ATOM 886 C CA . HIS A 1 115 ? 14.082 -1.429 -21.588 1.00 91.38 115 HIS A CA 1
ATOM 887 C C . HIS A 1 115 ? 15.180 -2.313 -22.172 1.00 91.38 115 HIS A C 1
ATOM 889 O O . HIS A 1 115 ? 15.754 -3.171 -21.506 1.00 91.38 115 HIS A O 1
ATOM 895 N N . THR A 1 116 ? 15.471 -2.116 -23.453 1.00 82.81 116 THR A N 1
ATOM 896 C CA . THR A 1 116 ? 16.524 -2.860 -24.151 1.00 82.81 116 THR A CA 1
ATOM 897 C C . THR A 1 116 ? 17.912 -2.336 -23.775 1.00 82.81 116 THR A C 1
ATOM 899 O O . THR A 1 116 ? 18.055 -1.245 -23.228 1.00 82.81 116 THR A O 1
ATOM 902 N N . VAL A 1 117 ? 18.970 -3.071 -24.135 1.00 80.75 117 VAL A N 1
ATOM 903 C CA . VAL A 1 117 ? 20.371 -2.636 -23.931 1.00 80.75 117 VAL A CA 1
ATOM 904 C C . VAL A 1 117 ? 20.678 -1.304 -24.638 1.00 80.75 117 VAL A C 1
ATOM 906 O O . VAL A 1 117 ? 21.582 -0.580 -24.236 1.00 80.75 117 VAL A O 1
ATOM 909 N N . SER A 1 118 ? 19.916 -0.956 -25.678 1.00 85.69 118 SER A N 1
ATOM 910 C CA . SER A 1 118 ? 20.019 0.323 -26.389 1.00 85.69 118 SER A CA 1
ATOM 911 C C . SER A 1 118 ? 19.217 1.465 -25.754 1.00 85.69 118 SER A C 1
ATOM 913 O O . SER A 1 118 ? 19.224 2.571 -26.295 1.00 85.69 118 SER A O 1
ATOM 915 N N . CYS A 1 119 ? 18.500 1.228 -24.650 1.00 90.06 119 CYS A N 1
ATOM 916 C CA . CYS A 1 119 ? 17.788 2.282 -23.934 1.00 90.06 119 CYS A CA 1
ATOM 917 C C . CYS A 1 119 ? 18.780 3.348 -23.448 1.00 90.06 119 CYS A C 1
ATOM 919 O O . CYS A 1 119 ? 19.786 3.024 -22.821 1.00 90.06 119 CYS A O 1
ATOM 921 N N . ASN A 1 120 ? 18.492 4.622 -23.731 1.00 93.19 120 ASN A N 1
ATOM 922 C CA . ASN A 1 120 ? 19.221 5.744 -23.148 1.00 93.19 120 ASN A CA 1
ATOM 923 C C . ASN A 1 120 ? 18.574 6.108 -21.801 1.00 93.19 120 ASN A C 1
ATOM 925 O O . ASN A 1 120 ? 17.468 6.652 -21.824 1.00 93.19 120 ASN A O 1
ATOM 929 N N . PRO A 1 121 ? 19.234 5.884 -20.650 1.00 93.12 121 PRO A N 1
ATOM 930 C CA . PRO A 1 121 ? 18.619 6.137 -19.353 1.00 93.12 121 PRO A CA 1
ATOM 931 C C . PRO A 1 121 ? 18.236 7.601 -19.137 1.00 93.12 121 PRO A C 1
ATOM 933 O O . PRO A 1 121 ? 17.206 7.867 -18.542 1.00 93.12 121 PRO A O 1
ATOM 936 N N . GLU A 1 122 ? 18.986 8.568 -19.667 1.00 94.31 122 GLU A N 1
ATOM 937 C CA . GLU A 1 122 ? 18.698 10.000 -19.463 1.00 94.31 122 GLU A CA 1
ATOM 938 C C . GLU A 1 122 ? 17.606 10.543 -20.407 1.00 94.31 122 GLU A C 1
ATOM 940 O O . GLU A 1 122 ? 17.090 11.644 -20.206 1.00 94.31 122 GLU A O 1
ATOM 945 N N . ALA A 1 123 ? 17.246 9.785 -21.447 1.00 93.44 123 ALA A N 1
ATOM 946 C CA . ALA A 1 123 ? 16.223 10.154 -22.424 1.00 93.44 123 ALA A CA 1
ATOM 947 C C . ALA A 1 123 ? 15.560 8.900 -23.019 1.00 93.44 123 ALA A C 1
ATOM 949 O O . ALA A 1 123 ? 15.621 8.652 -24.229 1.00 93.44 123 ALA A O 1
ATOM 950 N N . CYS A 1 124 ? 14.945 8.097 -22.153 1.00 92.12 124 CYS A N 1
ATOM 951 C CA . CYS A 1 124 ? 14.316 6.835 -22.509 1.00 92.12 124 CYS A CA 1
ATOM 952 C C . CYS A 1 124 ? 13.103 7.072 -23.413 1.00 92.12 124 CYS A C 1
ATOM 954 O O . CYS A 1 124 ? 12.249 7.913 -23.122 1.00 92.12 124 CYS A O 1
ATOM 956 N N . THR A 1 125 ? 13.053 6.309 -24.503 1.00 91.81 125 THR A N 1
ATOM 957 C CA . THR A 1 125 ? 11.959 6.293 -25.488 1.00 91.81 125 THR A CA 1
ATOM 958 C C . THR A 1 125 ? 11.317 4.912 -25.617 1.00 91.81 125 THR A C 1
ATOM 960 O O . THR A 1 125 ? 10.487 4.684 -26.491 1.00 91.81 125 THR A O 1
ATOM 963 N N . CYS A 1 126 ? 11.688 3.957 -24.756 1.00 88.75 126 CYS A N 1
ATOM 964 C CA . CYS A 1 126 ? 11.145 2.603 -24.808 1.00 88.75 126 CYS A CA 1
ATOM 965 C C . CYS A 1 126 ? 9.624 2.645 -24.656 1.00 88.75 126 CYS A C 1
ATOM 967 O O . CYS A 1 126 ? 9.105 3.243 -23.721 1.00 88.75 126 CYS A O 1
ATOM 969 N N . GLY A 1 127 ? 8.896 2.051 -25.592 1.00 79.12 127 GLY A N 1
ATOM 970 C CA . GLY A 1 127 ? 7.439 2.099 -25.585 1.00 79.12 127 GLY A CA 1
ATOM 971 C C . GLY A 1 127 ? 6.793 3.402 -26.056 1.00 79.12 127 GLY A C 1
ATOM 972 O O . GLY A 1 127 ? 5.571 3.408 -26.139 1.00 79.12 127 GLY A O 1
ATOM 973 N N . ASP A 1 128 ? 7.581 4.423 -26.428 1.00 78.56 128 ASP A N 1
ATOM 974 C CA . ASP A 1 128 ? 7.105 5.563 -27.233 1.00 78.56 128 ASP A CA 1
ATOM 975 C C . ASP A 1 128 ? 6.981 5.194 -28.727 1.00 78.56 128 ASP A C 1
ATOM 977 O O . ASP A 1 128 ? 6.463 5.986 -29.512 1.00 78.56 128 ASP A O 1
ATOM 981 N N . GLU A 1 129 ? 7.484 4.020 -29.138 1.00 71.94 129 GLU A N 1
ATOM 982 C CA . GLU A 1 129 ? 7.275 3.488 -30.487 1.00 71.94 129 GLU A CA 1
ATOM 983 C C . GLU A 1 129 ? 5.773 3.287 -30.701 1.00 71.94 129 GLU A C 1
ATOM 985 O O . GLU A 1 129 ? 5.125 2.528 -29.982 1.00 71.94 129 GLU A O 1
ATOM 990 N N . GLU A 1 130 ? 5.236 4.061 -31.635 1.00 55.31 130 GLU A N 1
ATOM 991 C CA . GLU A 1 130 ? 3.820 4.358 -31.775 1.00 55.31 130 GLU A CA 1
ATOM 992 C C . GLU A 1 130 ? 2.921 3.118 -31.816 1.00 55.31 130 GLU A C 1
ATOM 994 O O . GLU A 1 130 ? 3.229 2.098 -32.439 1.00 55.31 130 GLU A O 1
ATOM 999 N N . GLU A 1 131 ? 1.742 3.288 -31.212 1.00 50.09 131 GLU A N 1
ATOM 1000 C CA . GLU A 1 131 ? 0.474 2.719 -31.655 1.00 50.09 131 GLU A CA 1
ATOM 1001 C C . GLU A 1 131 ? 0.361 2.795 -33.191 1.00 50.09 131 GLU A C 1
ATOM 1003 O O . GLU A 1 131 ? -0.287 3.675 -33.752 1.00 50.09 131 GLU A O 1
ATOM 1008 N N . SER A 1 132 ? 0.980 1.859 -33.912 1.00 37.28 132 SER A N 1
ATOM 1009 C CA . SER A 1 132 ? 0.490 1.531 -35.242 1.00 37.28 132 SER A CA 1
ATOM 1010 C C . SER A 1 132 ? -0.887 0.909 -35.028 1.00 37.28 132 SER A C 1
ATOM 1012 O O . SER A 1 132 ? -1.030 -0.091 -34.323 1.00 37.28 132 SER A O 1
ATOM 1014 N N . ASP A 1 133 ? -1.885 1.576 -35.587 1.00 42.91 133 ASP A N 1
ATOM 1015 C CA . ASP A 1 133 ? -3.340 1.410 -35.514 1.00 42.91 133 ASP A CA 1
ATOM 1016 C C . ASP A 1 133 ? -3.866 0.008 -35.933 1.00 42.91 133 ASP A C 1
ATOM 1018 O O . ASP A 1 133 ? -4.809 -0.122 -36.708 1.00 42.91 133 ASP A O 1
ATOM 1022 N N . SER A 1 134 ? -3.223 -1.082 -35.497 1.00 41.47 134 SER A N 1
ATOM 1023 C CA . SER A 1 134 ? -3.438 -2.432 -36.037 1.00 41.47 134 SER A CA 1
ATOM 1024 C C . SER A 1 134 ? -3.524 -3.566 -35.011 1.00 41.47 134 SER A C 1
ATOM 1026 O O . SER A 1 134 ? -3.848 -4.685 -35.400 1.00 41.47 134 SER A O 1
ATOM 1028 N N . LEU A 1 135 ? -3.331 -3.310 -33.710 1.00 42.94 135 LEU A N 1
ATOM 1029 C CA . LEU A 1 135 ? -3.508 -4.324 -32.653 1.00 42.94 135 LEU A CA 1
ATOM 1030 C C . LEU A 1 135 ? -4.289 -3.795 -31.440 1.00 42.94 135 LEU A C 1
ATOM 1032 O O . LEU A 1 135 ? -3.953 -4.074 -30.291 1.00 42.94 135 LEU A O 1
ATOM 1036 N N . ARG A 1 136 ? -5.373 -3.051 -31.684 1.00 40.16 136 ARG A N 1
ATOM 1037 C CA . ARG A 1 136 ? -6.426 -2.906 -30.672 1.00 40.16 136 ARG A CA 1
ATOM 1038 C C . ARG A 1 136 ? -7.091 -4.272 -30.501 1.00 40.16 136 ARG A C 1
ATOM 1040 O O . ARG A 1 136 ? -7.848 -4.697 -31.374 1.00 40.16 136 ARG A O 1
ATOM 1047 N N . GLU A 1 137 ? -6.818 -4.965 -29.398 1.00 47.19 137 GLU A N 1
ATOM 1048 C CA . GLU A 1 137 ? -7.713 -6.041 -28.969 1.00 47.19 137 GLU A CA 1
ATOM 1049 C C . GLU A 1 137 ? -9.120 -5.452 -28.766 1.00 47.19 137 GLU A C 1
ATOM 1051 O O . GLU A 1 137 ? -9.249 -4.330 -28.257 1.00 47.19 137 GLU A O 1
ATOM 1056 N N . PRO A 1 138 ? -10.192 -6.138 -29.198 1.00 38.22 138 PRO A N 1
ATOM 1057 C CA . PRO A 1 138 ? -11.533 -5.631 -28.976 1.00 38.22 138 PRO A CA 1
ATOM 1058 C C . PRO A 1 138 ? -11.824 -5.618 -27.467 1.00 38.22 138 PRO A C 1
ATOM 1060 O O . PRO A 1 138 ? -11.359 -6.502 -26.744 1.00 38.22 138 PRO A O 1
ATOM 1063 N N . PRO A 1 139 ? -12.607 -4.645 -26.970 1.00 38.72 139 PRO A N 1
ATOM 1064 C CA . PRO A 1 139 ? -12.971 -4.601 -25.563 1.00 38.72 139 PRO A CA 1
ATOM 1065 C C . PRO A 1 139 ? -13.655 -5.910 -25.156 1.00 38.72 139 PRO A C 1
ATOM 1067 O O . PRO A 1 139 ? -14.526 -6.418 -25.868 1.00 38.72 139 PRO A O 1
ATOM 1070 N N . ALA A 1 140 ? -13.274 -6.438 -23.991 1.00 43.88 140 ALA A N 1
ATOM 1071 C CA . ALA A 1 140 ? -13.882 -7.596 -23.340 1.00 43.88 140 ALA A CA 1
ATOM 1072 C C . ALA A 1 140 ? -15.310 -7.274 -22.855 1.00 43.88 140 ALA A C 1
ATOM 1074 O O . ALA A 1 140 ? -15.609 -7.243 -21.664 1.00 43.88 140 ALA A O 1
ATOM 1075 N N . THR A 1 141 ? -16.213 -6.973 -23.786 1.00 43.62 141 THR A N 1
ATOM 1076 C CA . THR A 1 141 ? -17.618 -6.652 -23.512 1.00 43.62 141 THR A CA 1
ATOM 1077 C C . THR A 1 141 ? -18.513 -7.216 -24.613 1.00 43.62 141 THR A C 1
ATOM 1079 O O . THR A 1 141 ? -19.304 -6.514 -25.230 1.00 43.62 141 THR A O 1
ATOM 1082 N N . ALA A 1 142 ? -18.383 -8.515 -24.887 1.00 38.44 142 ALA A N 1
ATOM 1083 C CA . ALA A 1 142 ? -19.320 -9.246 -25.742 1.00 38.44 142 ALA A CA 1
ATOM 1084 C C . ALA A 1 142 ? -19.347 -10.747 -25.405 1.00 38.44 142 ALA A C 1
ATOM 1086 O O . ALA A 1 142 ? -19.154 -11.587 -26.276 1.00 38.44 142 ALA A O 1
ATOM 1087 N N . ALA A 1 143 ? -19.559 -11.105 -24.133 1.00 34.97 143 ALA A N 1
ATOM 1088 C CA . ALA A 1 143 ? -19.817 -12.501 -23.758 1.00 34.97 143 ALA A CA 1
ATOM 1089 C C . ALA A 1 143 ? -20.636 -12.670 -22.466 1.00 34.97 143 ALA A C 1
ATOM 1091 O O . ALA A 1 143 ? -20.463 -13.659 -21.771 1.00 34.97 143 ALA A O 1
ATOM 1092 N N . ILE A 1 144 ? -21.548 -11.751 -22.130 1.00 34.88 144 ILE A N 1
ATOM 1093 C CA . ILE A 1 144 ? -22.628 -12.038 -21.168 1.00 34.88 144 ILE A CA 1
ATOM 1094 C C . ILE A 1 144 ? -23.879 -11.292 -21.628 1.00 34.88 144 ILE A C 1
ATOM 1096 O O . ILE A 1 144 ? -24.122 -10.159 -21.240 1.00 34.88 144 ILE A O 1
ATOM 1100 N N . THR A 1 145 ? -24.641 -11.903 -22.529 1.00 35.03 145 THR A N 1
ATOM 1101 C CA . THR A 1 145 ? -26.089 -11.690 -22.724 1.00 35.03 145 THR A CA 1
ATOM 1102 C C . THR A 1 145 ? -26.533 -12.630 -23.836 1.00 35.03 145 THR A C 1
ATOM 1104 O O . THR A 1 145 ? -26.542 -12.259 -25.000 1.00 35.03 145 THR A O 1
ATOM 1107 N N . ASN A 1 146 ? -26.827 -13.882 -23.480 1.00 32.50 146 ASN A N 1
ATOM 1108 C CA . ASN A 1 146 ? -27.823 -14.723 -24.157 1.00 32.50 146 ASN A CA 1
ATOM 1109 C C . ASN A 1 146 ? -27.966 -16.055 -23.413 1.00 32.50 146 ASN A C 1
ATOM 1111 O O . ASN A 1 146 ? -27.473 -17.093 -23.839 1.00 32.50 146 ASN A O 1
ATOM 1115 N N . ALA A 1 147 ? -28.664 -16.011 -22.280 1.00 32.56 147 ALA A N 1
ATOM 1116 C CA . ALA A 1 147 ? -29.233 -17.200 -21.649 1.00 32.56 147 ALA A CA 1
ATOM 1117 C C . ALA A 1 147 ? -30.534 -16.866 -20.899 1.00 32.56 147 ALA A C 1
ATOM 1119 O O . ALA A 1 147 ? -30.773 -17.379 -19.819 1.00 32.56 147 ALA A O 1
ATOM 1120 N N . VAL A 1 148 ? -31.386 -15.997 -21.457 1.00 36.44 148 VAL A N 1
ATOM 1121 C CA . VAL A 1 148 ? -32.801 -15.887 -21.055 1.00 36.44 148 VAL A CA 1
ATOM 1122 C C . VAL A 1 148 ? -33.628 -15.525 -22.287 1.00 36.44 148 VAL A C 1
ATOM 1124 O O . VAL A 1 148 ? -34.032 -14.381 -22.467 1.00 36.44 148 VAL A O 1
ATOM 1127 N N . ARG A 1 149 ? -33.838 -16.494 -23.182 1.00 30.98 149 ARG A N 1
ATOM 1128 C CA . ARG A 1 149 ? -35.006 -16.529 -24.081 1.00 30.98 149 ARG A CA 1
ATOM 1129 C C . ARG A 1 149 ? -35.054 -17.841 -24.855 1.00 30.98 149 ARG A C 1
ATOM 1131 O O . ARG A 1 149 ? -34.719 -17.927 -26.027 1.00 30.98 149 ARG A O 1
ATOM 1138 N N . SER A 1 150 ? -35.538 -18.877 -24.193 1.00 30.78 150 SER A N 1
ATOM 1139 C CA . SER A 1 150 ? -36.407 -19.826 -24.876 1.00 30.78 150 SER A CA 1
ATOM 1140 C C . SER A 1 150 ? -37.426 -20.291 -23.855 1.00 30.78 150 SER A C 1
ATOM 1142 O O . SER A 1 150 ? -37.031 -20.691 -22.765 1.00 30.78 150 SER A O 1
ATOM 1144 N N . GLN A 1 151 ? -38.698 -20.109 -24.200 1.00 30.94 151 GLN A N 1
ATOM 1145 C CA . GLN A 1 151 ? -39.925 -20.728 -23.686 1.00 30.94 151 GLN A CA 1
ATOM 1146 C C . GLN A 1 151 ? -41.028 -19.660 -23.682 1.00 30.94 151 GLN A C 1
ATOM 1148 O O . GLN A 1 151 ? -41.040 -18.752 -22.854 1.00 30.94 151 GLN A O 1
ATOM 1153 N N . GLY A 1 152 ? -41.944 -19.796 -24.641 1.00 26.69 152 GLY A N 1
ATOM 1154 C CA . GLY A 1 152 ? -43.277 -19.206 -24.582 1.00 26.69 152 GLY A CA 1
ATOM 1155 C C . GLY A 1 152 ? -43.566 -18.137 -25.629 1.00 26.69 152 GLY A C 1
ATOM 1156 O O . GLY A 1 152 ? -43.362 -16.964 -25.354 1.00 26.69 152 GLY A O 1
ATOM 1157 N N . THR A 1 153 ? -44.129 -18.549 -26.770 1.00 28.67 153 THR A N 1
ATOM 1158 C CA . THR A 1 153 ? -45.409 -18.009 -27.277 1.00 28.67 153 THR A CA 1
ATOM 1159 C C . THR A 1 153 ? -46.011 -18.953 -28.319 1.00 28.67 153 THR A C 1
ATOM 1161 O O . THR A 1 153 ? -45.351 -19.236 -29.319 1.00 28.67 153 THR A O 1
ATOM 1164 N N . ALA A 1 154 ? -47.250 -19.378 -28.053 1.00 30.77 154 ALA A N 1
ATOM 1165 C CA . ALA A 1 154 ? -48.350 -19.778 -28.948 1.00 30.77 154 ALA A CA 1
ATOM 1166 C C . ALA A 1 154 ? -49.109 -20.925 -28.254 1.00 30.77 154 ALA A C 1
ATOM 1168 O O . ALA A 1 154 ? -48.485 -21.889 -27.827 1.00 30.77 154 ALA A O 1
ATOM 1169 N N . ASP A 1 155 ? -50.422 -20.944 -28.092 1.00 30.91 155 ASP A N 1
ATOM 1170 C CA . ASP A 1 155 ? -51.493 -19.975 -28.301 1.00 30.91 155 ASP A CA 1
ATOM 1171 C C . ASP A 1 155 ? -52.758 -20.617 -27.686 1.00 30.91 155 ASP A C 1
ATOM 1173 O O . ASP A 1 155 ? -52.852 -21.842 -27.593 1.00 30.91 155 ASP A O 1
ATOM 1177 N N . THR A 1 156 ? -53.746 -19.783 -27.359 1.00 29.94 156 THR A N 1
ATOM 1178 C CA . THR A 1 156 ? -55.198 -20.076 -27.277 1.00 29.94 156 THR A CA 1
ATOM 1179 C C . THR A 1 156 ? -55.827 -20.960 -26.171 1.00 29.94 156 THR A C 1
ATOM 1181 O O . THR A 1 156 ? -55.619 -22.163 -26.066 1.00 29.94 156 THR A O 1
ATOM 1184 N N . ASP A 1 157 ? -56.758 -20.284 -25.480 1.00 27.98 157 ASP A N 1
ATOM 1185 C CA . ASP A 1 157 ? -58.153 -20.650 -25.172 1.00 27.98 157 ASP A CA 1
ATOM 1186 C C . ASP A 1 157 ? -58.578 -21.413 -23.893 1.00 27.98 157 ASP A C 1
ATOM 1188 O O . ASP A 1 157 ? -58.519 -22.630 -23.779 1.00 27.98 157 ASP A O 1
ATOM 1192 N N . VAL A 1 158 ? -59.194 -20.606 -23.010 1.00 27.70 158 VAL A N 1
ATOM 1193 C CA . VAL A 1 158 ? -60.575 -20.708 -22.485 1.00 27.70 158 VAL A CA 1
ATOM 1194 C C . VAL A 1 158 ? -60.938 -21.799 -21.457 1.00 27.70 158 VAL A C 1
ATOM 1196 O O . VAL A 1 158 ? -60.954 -22.994 -21.725 1.00 27.70 158 VAL A O 1
ATOM 1199 N N . SER A 1 159 ? -61.501 -21.280 -20.350 1.00 27.42 159 SER A N 1
ATOM 1200 C CA . SER A 1 159 ? -62.475 -21.864 -19.401 1.00 27.42 159 SER A CA 1
ATOM 1201 C C . SER A 1 159 ? -61.952 -22.833 -18.334 1.00 27.42 159 SER A C 1
ATOM 1203 O O . SER A 1 159 ? -60.997 -23.548 -18.570 1.00 27.42 159 SER A O 1
ATOM 1205 N N . VAL A 1 160 ? -62.505 -22.987 -17.126 1.00 27.09 160 VAL A N 1
ATOM 1206 C CA . VAL A 1 160 ? -63.505 -22.336 -16.250 1.00 27.09 160 VAL A CA 1
ATOM 1207 C C . VAL A 1 160 ? -63.354 -23.092 -14.896 1.00 27.09 160 VAL A C 1
ATOM 1209 O O . VAL A 1 160 ? -62.921 -24.241 -14.877 1.00 27.09 160 VAL A O 1
ATOM 1212 N N . THR A 1 161 ? -63.741 -22.459 -13.781 1.00 26.95 161 THR A N 1
ATOM 1213 C CA . THR A 1 161 ? -64.067 -23.030 -12.443 1.00 26.95 161 THR A CA 1
ATOM 1214 C C . THR A 1 161 ? -62.988 -23.639 -11.523 1.00 26.95 161 THR A C 1
ATOM 1216 O O . THR A 1 161 ? -62.489 -24.733 -11.727 1.00 26.95 161 THR A O 1
ATOM 1219 N N . GLU A 1 162 ? -62.770 -22.920 -10.412 1.00 27.45 162 GLU A N 1
ATOM 1220 C CA . GLU A 1 162 ? -63.176 -23.275 -9.033 1.00 27.45 162 GLU A CA 1
ATOM 1221 C C . GLU A 1 162 ? -62.612 -24.508 -8.271 1.00 27.45 162 GLU A C 1
ATOM 1223 O O . GLU A 1 162 ? -62.673 -25.651 -8.700 1.00 27.45 162 GLU A O 1
ATOM 1228 N N . THR A 1 163 ? -62.282 -24.222 -6.996 1.00 28.56 163 THR A N 1
ATOM 1229 C CA . THR A 1 163 ? -62.312 -25.053 -5.762 1.00 28.56 163 THR A CA 1
ATOM 1230 C C . THR A 1 163 ? -61.040 -25.715 -5.184 1.00 28.56 163 THR A C 1
ATOM 1232 O O . THR A 1 163 ? -60.516 -26.711 -5.657 1.00 28.56 163 THR A O 1
ATOM 1235 N N . LYS A 1 164 ? -60.628 -25.155 -4.027 1.00 26.41 164 LYS A N 1
ATOM 1236 C CA . LYS A 1 164 ? -60.370 -25.783 -2.704 1.00 26.41 164 LYS A CA 1
ATOM 1237 C C . LYS A 1 164 ? -59.945 -27.268 -2.637 1.00 26.41 164 LYS A C 1
ATOM 1239 O O . LYS A 1 164 ? -60.770 -28.139 -2.863 1.00 26.41 164 LYS A O 1
ATOM 1244 N N . SER A 1 165 ? -58.802 -27.529 -1.982 1.00 27.30 165 SER A N 1
ATOM 1245 C CA . SER A 1 165 ? -58.687 -28.104 -0.610 1.00 27.30 165 SER A CA 1
ATOM 1246 C C . SER A 1 165 ? -57.499 -29.062 -0.404 1.00 27.30 165 SER A C 1
ATOM 1248 O O . SER A 1 165 ? -57.386 -30.075 -1.073 1.00 27.30 165 SER A O 1
ATOM 1250 N N . LYS A 1 166 ? -56.751 -28.764 0.671 1.00 27.73 166 LYS A N 1
ATOM 1251 C CA . LYS A 1 166 ? -56.284 -29.628 1.782 1.00 27.73 166 LYS A CA 1
ATOM 1252 C C . LYS A 1 166 ? -55.489 -30.921 1.520 1.00 27.73 166 LYS A C 1
ATOM 1254 O O . LYS A 1 166 ? -56.020 -31.868 0.970 1.00 27.73 166 LYS A O 1
ATOM 1259 N N . ASN A 1 167 ? -54.369 -30.977 2.263 1.00 26.12 167 ASN A N 1
ATOM 1260 C CA . ASN A 1 167 ? -53.779 -32.102 3.019 1.00 26.12 167 ASN A CA 1
ATOM 1261 C C . ASN A 1 167 ? -53.450 -33.386 2.228 1.00 26.12 167 ASN A C 1
ATOM 1263 O O . ASN A 1 167 ? -54.268 -33.923 1.506 1.00 26.12 167 ASN A O 1
ATOM 1267 N N . LYS A 1 168 ? -52.314 -34.048 2.455 1.00 26.91 168 LYS A N 1
ATOM 1268 C CA . LYS A 1 168 ? -51.987 -34.700 3.730 1.00 26.91 168 LYS A CA 1
ATOM 1269 C C . LYS A 1 168 ? -50.587 -35.325 3.632 1.00 26.91 168 LYS A C 1
ATOM 1271 O O . LYS A 1 168 ? -50.211 -35.840 2.586 1.00 26.91 168 LYS A O 1
ATOM 1276 N N . ARG A 1 169 ? -49.864 -35.306 4.754 1.00 29.03 169 ARG A N 1
ATOM 1277 C CA . ARG A 1 169 ? -48.684 -36.136 5.038 1.00 29.03 169 ARG A CA 1
ATOM 1278 C C . ARG A 1 169 ? -49.010 -37.629 4.929 1.00 29.03 169 ARG A C 1
ATOM 1280 O O . ARG A 1 169 ? -50.092 -38.031 5.359 1.00 29.03 169 ARG A O 1
ATOM 1287 N N . SER A 1 170 ? -48.014 -38.431 4.570 1.00 27.80 170 SER A N 1
ATOM 1288 C CA . SER A 1 170 ? -47.753 -39.708 5.241 1.00 27.80 170 SER A CA 1
ATOM 1289 C C . SER A 1 170 ? -46.324 -40.168 4.975 1.00 27.80 170 SER A C 1
ATOM 1291 O O . SER A 1 170 ? -45.888 -40.224 3.827 1.00 27.80 170 SER A O 1
ATOM 1293 N N . ASP A 1 171 ? -45.648 -40.485 6.074 1.00 27.45 171 ASP A N 1
ATOM 1294 C CA . ASP A 1 171 ? -44.436 -41.287 6.190 1.00 27.45 171 ASP A CA 1
ATOM 1295 C C . ASP A 1 171 ? -44.514 -42.614 5.413 1.00 27.45 171 ASP A C 1
ATOM 1297 O O . ASP A 1 171 ? -45.611 -43.112 5.158 1.00 27.45 171 ASP A O 1
ATOM 1301 N N . VAL A 1 172 ? -43.358 -43.227 5.123 1.00 28.55 172 VAL A N 1
ATOM 1302 C CA . VAL A 1 172 ? -42.943 -44.536 5.682 1.00 28.55 172 VAL A CA 1
ATOM 1303 C C . VAL A 1 172 ? -41.577 -44.964 5.112 1.00 28.55 172 VAL A C 1
ATOM 1305 O O . VAL A 1 172 ? -41.375 -45.118 3.914 1.00 28.55 172 VAL A O 1
ATOM 1308 N N . SER A 1 173 ? -40.664 -45.100 6.071 1.00 27.02 173 SER A N 1
ATOM 1309 C CA . SER A 1 173 ? -39.498 -45.969 6.270 1.00 27.02 173 SER A CA 1
ATOM 1310 C C . SER A 1 173 ? -38.899 -46.897 5.190 1.00 27.02 173 SER A C 1
ATOM 1312 O O . SER A 1 173 ? -39.571 -47.664 4.510 1.00 27.02 173 SER A O 1
ATOM 1314 N N . SER A 1 174 ? -37.567 -46.990 5.337 1.00 28.34 174 SER A N 1
ATOM 1315 C CA . SER A 1 174 ? -36.731 -48.203 5.469 1.00 28.34 174 SER A CA 1
ATOM 1316 C C . SER A 1 174 ? -36.475 -49.099 4.258 1.00 28.34 174 SER A C 1
ATOM 1318 O O . SER A 1 174 ? -37.381 -49.714 3.710 1.00 28.34 174 SER A O 1
ATOM 1320 N N . GLY A 1 175 ? -35.183 -49.317 3.995 1.00 26.86 175 GLY A N 1
ATOM 1321 C CA . GLY A 1 175 ? -34.690 -50.412 3.165 1.00 26.86 175 GLY A CA 1
ATOM 1322 C C . GLY A 1 175 ? -33.176 -50.362 2.987 1.00 26.86 175 GLY A C 1
ATOM 1323 O O . GLY A 1 175 ? -32.687 -49.937 1.949 1.00 26.86 175 GLY A O 1
ATOM 1324 N N . SER A 1 176 ? -32.436 -50.775 4.014 1.00 28.75 176 SER A N 1
ATOM 1325 C CA . SER A 1 176 ? -31.019 -51.140 3.932 1.00 28.75 176 SER A CA 1
ATOM 1326 C C . SER A 1 176 ? -30.822 -52.369 3.038 1.00 28.75 176 SER A C 1
ATOM 1328 O O . SER A 1 176 ? -31.563 -53.336 3.201 1.00 28.75 176 SER A O 1
ATOM 1330 N N . ASN A 1 177 ? -29.785 -52.384 2.196 1.00 28.67 177 ASN A N 1
ATOM 1331 C CA . ASN A 1 177 ? -29.091 -53.622 1.833 1.00 28.67 177 ASN A CA 1
ATOM 1332 C C . ASN A 1 177 ? -27.634 -53.364 1.421 1.00 28.67 177 ASN A C 1
ATOM 1334 O O . ASN A 1 177 ? -27.323 -52.487 0.621 1.00 28.67 177 ASN A O 1
ATOM 1338 N N . THR A 1 178 ? -26.767 -54.168 2.023 1.00 28.77 178 THR A N 1
ATOM 1339 C CA . THR A 1 178 ? -25.316 -54.300 1.867 1.00 28.77 178 THR A CA 1
ATOM 1340 C C . THR A 1 178 ? -24.961 -55.447 0.917 1.00 28.77 178 THR A C 1
ATOM 1342 O O . THR A 1 178 ? -25.592 -56.496 1.012 1.00 28.77 178 THR A O 1
ATOM 1345 N N . SER A 1 179 ? -23.884 -55.310 0.132 1.00 31.17 179 SER A N 1
ATOM 1346 C CA . SER A 1 179 ? -22.983 -56.408 -0.309 1.00 31.17 179 SER A CA 1
ATOM 1347 C C . SER A 1 179 ? -21.783 -55.813 -1.076 1.00 31.17 179 SER A C 1
ATOM 1349 O O . SER A 1 179 ? -21.995 -55.095 -2.047 1.00 31.17 179 SER A O 1
ATOM 1351 N N . HIS A 1 180 ? -20.558 -55.872 -0.528 1.00 28.47 180 HIS A N 1
ATOM 1352 C CA . HIS A 1 180 ? -19.456 -56.796 -0.905 1.00 28.47 180 HIS A CA 1
ATOM 1353 C C . HIS A 1 180 ? -18.913 -56.571 -2.334 1.00 28.47 180 HIS A C 1
ATOM 1355 O O . HIS A 1 180 ? -19.605 -56.826 -3.307 1.00 28.47 180 HIS A O 1
ATOM 1361 N N . SER A 1 181 ? -17.783 -55.868 -2.493 1.00 28.22 181 SER A N 1
ATOM 1362 C CA . SER A 1 181 ? -16.369 -56.309 -2.399 1.00 28.22 181 SER A CA 1
ATOM 1363 C C . SER A 1 181 ? -15.813 -56.851 -3.721 1.00 28.22 181 SER A C 1
ATOM 1365 O O . SER A 1 181 ? -16.203 -57.934 -4.132 1.00 28.22 181 SER A O 1
ATOM 1367 N N . HIS A 1 182 ? -14.840 -56.147 -4.308 1.00 28.61 182 HIS A N 1
ATOM 1368 C CA . HIS A 1 182 ? -13.603 -56.738 -4.830 1.00 28.61 182 HIS A CA 1
ATOM 1369 C C . HIS A 1 182 ? -12.539 -55.645 -5.003 1.00 28.61 182 HIS A C 1
ATOM 1371 O O . HIS A 1 182 ? -12.768 -54.626 -5.648 1.00 28.61 182 HIS A O 1
ATOM 1377 N N . ALA A 1 183 ? -11.402 -55.872 -4.349 1.00 28.39 183 ALA A N 1
ATOM 1378 C CA . ALA A 1 183 ? -10.139 -55.195 -4.572 1.00 28.39 183 ALA A CA 1
ATOM 1379 C C . ALA A 1 183 ? -9.371 -55.964 -5.652 1.00 28.39 183 ALA A C 1
ATOM 1381 O O . ALA A 1 183 ? -9.430 -57.191 -5.651 1.00 28.39 183 ALA A O 1
ATOM 1382 N N . ASP A 1 184 ? -8.629 -55.252 -6.497 1.00 27.95 184 ASP A N 1
ATOM 1383 C CA . ASP A 1 184 ? -7.469 -55.809 -7.187 1.00 27.95 184 ASP A CA 1
ATOM 1384 C C . ASP A 1 184 ? -6.379 -54.737 -7.288 1.00 27.95 184 ASP A C 1
ATOM 1386 O O . ASP A 1 184 ? -6.605 -53.611 -7.738 1.00 27.95 184 ASP A O 1
ATOM 1390 N N . SER A 1 185 ? -5.207 -55.117 -6.792 1.00 26.45 185 SER A N 1
ATOM 1391 C CA . SER A 1 185 ? -3.929 -54.411 -6.842 1.00 26.45 185 SER A CA 1
ATOM 1392 C C . SER A 1 185 ? -3.121 -54.911 -8.040 1.00 26.45 185 SER A C 1
ATOM 1394 O O . SER A 1 185 ? -3.271 -56.073 -8.393 1.00 26.45 185 SER A O 1
ATOM 1396 N N . CYS A 1 186 ? -2.235 -54.074 -8.597 1.00 26.72 186 CYS A N 1
ATOM 1397 C CA . CYS A 1 186 ? -0.928 -54.405 -9.216 1.00 26.72 186 CYS A CA 1
ATOM 1398 C C . CYS A 1 186 ? -0.372 -53.099 -9.827 1.00 26.72 186 CYS A C 1
ATOM 1400 O O . CYS A 1 186 ? -1.026 -52.482 -10.660 1.00 26.72 186 CYS A O 1
ATOM 1402 N N . GLU A 1 187 ? 0.649 -52.465 -9.243 1.00 27.97 187 GLU A N 1
ATOM 1403 C CA . GLU A 1 187 ? 2.099 -52.658 -9.478 1.00 27.97 187 GLU A CA 1
ATOM 1404 C C . GLU A 1 187 ? 2.570 -52.427 -10.932 1.00 27.97 187 GLU A C 1
ATOM 1406 O O . GLU A 1 187 ? 2.047 -53.006 -11.879 1.00 27.97 187 GLU A O 1
ATOM 1411 N N . GLY A 1 188 ? 3.558 -51.526 -11.074 1.00 26.31 188 GLY A N 1
ATOM 1412 C CA . GLY A 1 188 ? 4.091 -50.991 -12.337 1.00 26.31 188 GLY A CA 1
ATOM 1413 C C . GLY A 1 188 ? 5.053 -51.914 -13.098 1.00 26.31 188 GLY A C 1
ATOM 1414 O O . GLY A 1 188 ? 5.147 -53.106 -12.815 1.00 26.31 188 GLY A O 1
ATOM 1415 N N . PRO A 1 189 ? 5.805 -51.360 -14.071 1.00 31.55 189 PRO A N 1
ATOM 1416 C CA . PRO A 1 189 ? 7.239 -51.190 -13.813 1.00 31.55 189 PRO A CA 1
ATOM 1417 C C . PRO A 1 189 ? 7.886 -49.936 -14.436 1.00 31.55 189 PRO A C 1
ATOM 1419 O O . PRO A 1 189 ? 7.386 -49.316 -15.372 1.00 31.55 189 PRO A O 1
ATOM 1422 N N . ALA A 1 190 ? 9.062 -49.614 -13.892 1.00 27.19 190 ALA A N 1
ATOM 1423 C CA . ALA A 1 190 ? 9.994 -48.583 -14.327 1.00 27.19 190 ALA A CA 1
ATOM 1424 C C . ALA A 1 190 ? 10.925 -49.050 -15.467 1.00 27.19 190 ALA A C 1
ATOM 1426 O O . ALA A 1 190 ? 11.374 -50.193 -15.489 1.00 27.19 190 ALA A O 1
ATOM 1427 N N . SER A 1 191 ? 11.280 -48.123 -16.359 1.00 28.84 191 SER A N 1
ATOM 1428 C CA . SER A 1 191 ? 12.520 -48.070 -17.161 1.00 28.84 191 SER A CA 1
ATOM 1429 C C . SER A 1 191 ? 12.625 -46.624 -17.687 1.00 28.84 191 SER A C 1
ATOM 1431 O O . SER A 1 191 ? 11.605 -46.042 -18.033 1.00 28.84 191 SER A O 1
ATOM 1433 N N . GLY A 1 192 ? 13.742 -45.898 -17.678 1.00 23.23 192 GLY A N 1
ATOM 1434 C CA . GLY A 1 192 ? 15.138 -46.304 -17.763 1.00 23.23 192 GLY A CA 1
ATOM 1435 C C . GLY A 1 192 ? 15.681 -45.885 -19.131 1.00 23.23 192 GLY A C 1
ATOM 1436 O O . GLY A 1 192 ? 15.813 -46.734 -20.003 1.00 23.23 192 GLY A O 1
ATOM 1437 N N . VAL A 1 193 ? 15.961 -44.591 -19.331 1.00 26.67 193 VAL A N 1
ATOM 1438 C CA . VAL A 1 193 ? 16.774 -44.096 -20.456 1.00 26.67 193 VAL A CA 1
ATOM 1439 C C . VAL A 1 193 ? 17.698 -42.976 -19.987 1.00 26.67 193 VAL A C 1
ATOM 1441 O O . VAL A 1 193 ? 17.309 -42.097 -19.223 1.00 26.67 193 VAL A O 1
ATOM 1444 N N . ASP A 1 194 ? 18.937 -43.087 -20.443 1.00 22.69 194 ASP A N 1
ATOM 1445 C CA . ASP A 1 194 ? 20.151 -42.459 -19.940 1.00 22.69 194 ASP A CA 1
ATOM 1446 C C . ASP A 1 194 ? 20.751 -41.516 -21.007 1.00 22.69 194 ASP A C 1
ATOM 1448 O O . ASP A 1 194 ? 20.646 -41.799 -22.203 1.00 22.69 194 ASP A O 1
ATOM 1452 N N . MET A 1 195 ? 21.486 -40.497 -20.531 1.00 23.02 195 MET A N 1
ATOM 1453 C CA . MET A 1 195 ? 22.550 -39.703 -21.197 1.00 23.02 195 MET A CA 1
ATOM 1454 C C . MET A 1 195 ? 22.193 -38.569 -22.202 1.00 23.02 195 MET A C 1
ATOM 1456 O O . MET A 1 195 ? 21.165 -38.645 -22.868 1.00 23.02 195 MET A O 1
ATOM 1460 N N . PRO A 1 196 ? 23.069 -37.538 -22.404 1.00 27.31 196 PRO A N 1
ATOM 1461 C CA . PRO A 1 196 ? 24.430 -37.360 -21.873 1.00 27.31 196 PRO A CA 1
ATOM 1462 C C . PRO A 1 196 ? 24.744 -36.015 -21.172 1.00 27.31 196 PRO A C 1
ATOM 1464 O O . PRO A 1 196 ? 24.145 -34.967 -21.396 1.00 27.31 196 PRO A O 1
ATOM 1467 N N . SER A 1 197 ? 25.816 -36.076 -20.379 1.00 25.14 197 SER A N 1
ATOM 1468 C CA . SER A 1 197 ? 26.587 -34.968 -19.808 1.00 25.14 197 SER A CA 1
ATOM 1469 C C . SER A 1 197 ? 27.222 -34.067 -20.881 1.00 25.14 197 SER A C 1
ATOM 1471 O O . SER A 1 197 ? 27.912 -34.561 -21.776 1.00 25.14 197 SER A O 1
ATOM 1473 N N . ALA A 1 198 ? 27.080 -32.741 -20.750 1.00 26.73 198 ALA A N 1
ATOM 1474 C CA . ALA A 1 198 ? 27.903 -31.769 -21.469 1.00 26.73 198 ALA A CA 1
ATOM 1475 C C . ALA A 1 198 ? 28.114 -30.461 -20.676 1.00 26.73 198 ALA A C 1
ATOM 1477 O O . ALA A 1 198 ? 27.232 -29.623 -20.559 1.00 26.73 198 ALA A O 1
ATOM 1478 N N . ARG A 1 199 ? 29.363 -30.312 -20.216 1.00 25.31 199 ARG A N 1
ATOM 1479 C CA . ARG A 1 199 ? 30.186 -29.091 -20.097 1.00 25.31 199 ARG A CA 1
ATOM 1480 C C . ARG A 1 199 ? 29.733 -27.939 -19.184 1.00 25.31 199 ARG A C 1
ATOM 1482 O O . ARG A 1 199 ? 28.915 -27.097 -19.524 1.00 25.31 199 ARG A O 1
ATOM 1489 N N . LYS A 1 200 ? 30.502 -27.829 -18.094 1.00 27.77 200 LYS A N 1
ATOM 1490 C CA . LYS A 1 200 ? 30.812 -26.615 -17.327 1.00 27.77 200 LYS A CA 1
ATOM 1491 C C . LYS A 1 200 ? 31.105 -25.416 -18.244 1.00 27.77 200 LYS A C 1
ATOM 1493 O O . LYS A 1 200 ? 32.100 -25.429 -18.967 1.00 27.77 200 LYS A O 1
ATOM 1498 N N . GLY A 1 201 ? 30.295 -24.370 -18.127 1.00 24.72 201 GLY A N 1
ATOM 1499 C CA . GLY A 1 201 ? 30.634 -22.994 -18.476 1.00 24.72 201 GLY A CA 1
ATOM 1500 C C . GLY A 1 201 ? 30.254 -22.127 -17.283 1.00 24.72 201 GLY A C 1
ATOM 1501 O O . GLY A 1 201 ? 29.074 -21.989 -16.985 1.00 24.72 201 GLY A O 1
ATOM 1502 N N . GLY A 1 202 ? 31.249 -21.648 -16.538 1.00 24.69 202 GLY A N 1
ATOM 1503 C CA . GLY A 1 202 ? 31.026 -20.790 -15.381 1.00 24.69 202 GLY A CA 1
ATOM 1504 C C . GLY A 1 202 ? 30.575 -19.401 -15.819 1.00 24.69 202 GLY A C 1
ATOM 1505 O O . GLY A 1 202 ? 31.270 -18.750 -16.593 1.00 24.69 202 GLY A O 1
ATOM 1506 N N . PHE A 1 203 ? 29.443 -18.954 -15.291 1.00 22.45 203 PHE A N 1
ATOM 1507 C CA . PHE A 1 203 ? 29.182 -17.544 -15.048 1.00 22.45 203 PHE A CA 1
ATOM 1508 C C . PHE A 1 203 ? 29.178 -17.390 -13.530 1.00 22.45 203 PHE A C 1
ATOM 1510 O O . PHE A 1 203 ? 28.337 -17.967 -12.847 1.00 22.45 203 PHE A O 1
ATOM 1517 N N . GLN A 1 204 ? 30.199 -16.717 -13.005 1.00 23.17 204 GLN A N 1
ATOM 1518 C CA . GLN A 1 204 ? 30.196 -16.258 -11.624 1.00 23.17 204 GLN A CA 1
ATOM 1519 C C . GLN A 1 204 ? 29.126 -15.169 -11.521 1.00 23.17 204 GLN A C 1
ATOM 1521 O O . GLN A 1 204 ? 29.237 -14.133 -12.175 1.00 23.17 204 GLN A O 1
ATOM 1526 N N . GLU A 1 205 ? 28.077 -15.426 -10.746 1.00 26.78 205 GLU A N 1
ATOM 1527 C CA . GLU A 1 205 ? 27.249 -14.360 -10.195 1.00 26.78 205 GLU A CA 1
ATOM 1528 C C . GLU A 1 205 ? 28.081 -13.667 -9.113 1.00 26.78 205 GLU A C 1
ATOM 1530 O O . GLU A 1 205 ? 28.301 -14.204 -8.029 1.00 26.78 205 GLU A O 1
ATOM 1535 N N . GLU A 1 206 ? 28.624 -12.502 -9.455 1.00 24.83 206 GLU A N 1
ATOM 1536 C CA . GLU A 1 206 ? 29.230 -11.589 -8.491 1.00 24.83 206 GLU A CA 1
ATOM 1537 C C . GLU A 1 206 ? 28.110 -10.818 -7.768 1.00 24.83 206 GLU A C 1
ATOM 1539 O O . GLU A 1 206 ? 27.167 -10.357 -8.424 1.00 24.83 206 GLU A O 1
ATOM 1544 N N . PRO A 1 207 ? 28.180 -10.653 -6.437 1.00 27.08 207 PRO A N 1
ATOM 1545 C CA . PRO A 1 207 ? 27.153 -9.953 -5.679 1.00 27.08 207 PRO A CA 1
ATOM 1546 C C . PRO A 1 207 ? 27.115 -8.464 -6.053 1.00 27.08 207 PRO A C 1
ATOM 1548 O O . PRO A 1 207 ? 28.144 -7.794 -6.162 1.00 27.08 207 PRO A O 1
ATOM 1551 N N . LEU A 1 208 ? 25.902 -7.941 -6.245 1.00 28.95 208 LEU A N 1
ATOM 1552 C CA . LEU A 1 208 ? 25.631 -6.526 -6.500 1.00 28.95 208 LEU A CA 1
ATOM 1553 C C . LEU A 1 208 ? 26.146 -5.676 -5.330 1.00 28.95 208 LEU A C 1
ATOM 1555 O O . LEU A 1 208 ? 25.563 -5.655 -4.250 1.00 28.95 208 LEU A O 1
ATOM 1559 N N . HIS A 1 209 ? 27.251 -4.966 -5.553 1.00 26.17 209 HIS A N 1
ATOM 1560 C CA . HIS A 1 209 ? 27.771 -3.985 -4.610 1.00 26.17 209 HIS A CA 1
ATOM 1561 C C . HIS A 1 209 ? 26.879 -2.735 -4.559 1.00 26.17 209 HIS A C 1
ATOM 1563 O O . HIS A 1 209 ? 26.511 -2.165 -5.588 1.00 26.17 209 HIS A O 1
ATOM 1569 N N . HIS A 1 210 ? 26.567 -2.324 -3.329 1.00 31.80 210 HIS A N 1
ATOM 1570 C CA . HIS A 1 210 ? 25.691 -1.218 -2.961 1.00 31.80 210 HIS A CA 1
ATOM 1571 C C . HIS A 1 210 ? 26.148 0.138 -3.516 1.00 31.80 210 HIS A C 1
ATOM 1573 O O . HIS A 1 210 ? 27.265 0.590 -3.261 1.00 31.80 210 HIS A O 1
ATOM 1579 N N . GLY A 1 211 ? 25.234 0.812 -4.215 1.00 26.42 211 GLY A N 1
ATOM 1580 C CA . GLY A 1 211 ? 25.245 2.260 -4.393 1.00 26.42 211 GLY A CA 1
ATOM 1581 C C . GLY A 1 211 ? 24.120 2.857 -3.554 1.00 26.42 211 GLY A C 1
ATOM 1582 O O . GLY A 1 211 ? 22.983 2.408 -3.660 1.00 26.42 211 GLY A O 1
ATOM 1583 N N . GLU A 1 212 ? 24.445 3.834 -2.710 1.00 30.09 212 GLU A N 1
ATOM 1584 C CA . GLU A 1 212 ? 23.511 4.533 -1.822 1.00 30.09 212 GLU A CA 1
ATOM 1585 C C . GLU A 1 212 ? 22.274 5.042 -2.588 1.00 30.09 212 GLU A C 1
ATOM 1587 O O . GLU A 1 212 ? 22.348 5.979 -3.388 1.00 30.09 212 GLU A O 1
ATOM 1592 N N . THR A 1 213 ? 21.108 4.445 -2.334 1.00 32.97 213 THR A N 1
ATOM 1593 C CA . THR A 1 213 ? 19.827 4.941 -2.842 1.00 32.97 213 THR A CA 1
ATOM 1594 C C . THR A 1 213 ? 19.362 6.107 -1.975 1.00 32.97 213 THR A C 1
ATOM 1596 O O . THR A 1 213 ? 18.796 5.933 -0.897 1.00 32.97 213 THR A O 1
ATOM 1599 N N . ASN A 1 214 ? 19.576 7.336 -2.442 1.00 34.88 214 ASN A N 1
ATOM 1600 C CA . ASN A 1 214 ? 18.954 8.520 -1.853 1.00 34.88 214 ASN A CA 1
ATOM 1601 C C . ASN A 1 214 ? 17.532 8.709 -2.404 1.00 34.88 214 ASN A C 1
ATOM 1603 O O . ASN A 1 214 ? 17.292 9.573 -3.244 1.00 34.88 214 ASN A O 1
ATOM 1607 N N . GLY A 1 215 ? 16.595 7.895 -1.917 1.00 28.78 215 GLY A N 1
ATOM 1608 C CA . GLY A 1 215 ? 15.160 8.042 -2.162 1.00 28.78 215 GLY A CA 1
ATOM 1609 C C . GLY A 1 215 ? 14.467 8.798 -1.029 1.00 28.78 215 GLY A C 1
ATOM 1610 O O . GLY A 1 215 ? 14.018 8.195 -0.065 1.00 28.78 215 GLY A O 1
ATOM 1611 N N . VAL A 1 216 ? 14.397 10.125 -1.132 1.00 27.78 216 VAL A N 1
ATOM 1612 C CA . VAL A 1 216 ? 13.262 10.910 -0.620 1.00 27.78 216 VAL A CA 1
ATOM 1613 C C . VAL A 1 216 ? 12.935 11.877 -1.746 1.00 27.78 216 VAL A C 1
ATOM 1615 O O . VAL A 1 216 ? 13.675 12.831 -1.995 1.00 27.78 216 VAL A O 1
ATOM 1618 N N . VAL A 1 217 ? 11.896 11.561 -2.510 1.00 31.50 217 VAL A N 1
ATOM 1619 C CA . VAL A 1 217 ? 11.403 12.434 -3.572 1.00 31.50 217 VAL A CA 1
ATOM 1620 C C . VAL A 1 217 ? 10.505 13.467 -2.896 1.00 31.50 217 VAL A C 1
ATOM 1622 O O . VAL A 1 217 ? 9.344 13.202 -2.612 1.00 31.50 217 VAL A O 1
ATOM 1625 N N . GLU A 1 218 ? 11.057 14.636 -2.572 1.00 26.73 218 GLU A N 1
ATOM 1626 C CA . GLU A 1 218 ? 10.238 15.819 -2.302 1.00 26.73 218 GLU A CA 1
ATOM 1627 C C . GLU A 1 218 ? 9.667 16.312 -3.637 1.00 26.73 218 GLU A C 1
ATOM 1629 O O . GLU A 1 218 ? 10.369 16.943 -4.433 1.00 26.73 218 GLU A O 1
ATOM 1634 N N . GLU A 1 219 ? 8.389 16.034 -3.899 1.00 28.55 219 GLU A N 1
ATOM 1635 C CA . GLU A 1 219 ? 7.640 16.777 -4.911 1.00 28.55 219 GLU A CA 1
ATOM 1636 C C . GLU A 1 219 ? 7.516 18.235 -4.457 1.00 28.55 219 GLU A C 1
ATOM 1638 O O . GLU A 1 219 ? 6.783 18.594 -3.538 1.00 28.55 219 GLU A O 1
ATOM 1643 N N . SER A 1 220 ? 8.308 19.095 -5.092 1.00 28.16 220 SER A N 1
ATOM 1644 C CA . SER A 1 220 ? 8.290 20.534 -4.867 1.00 28.16 220 SER A CA 1
ATOM 1645 C C . SER A 1 220 ? 7.117 21.162 -5.621 1.00 28.16 220 SER A C 1
ATOM 1647 O O . SER A 1 220 ? 7.219 21.433 -6.817 1.00 28.16 220 SER A O 1
ATOM 1649 N N . ILE A 1 221 ? 6.024 21.456 -4.918 1.00 28.86 221 ILE A N 1
ATOM 1650 C CA . ILE A 1 221 ? 5.022 22.424 -5.378 1.00 28.86 221 ILE A CA 1
ATOM 1651 C C . ILE A 1 221 ? 5.623 23.823 -5.177 1.00 28.86 221 ILE A C 1
ATOM 1653 O O . ILE A 1 221 ? 5.707 24.318 -4.055 1.00 28.86 221 ILE A O 1
ATOM 1657 N N . GLN A 1 222 ? 6.078 24.464 -6.256 1.00 29.30 222 GLN A N 1
ATOM 1658 C CA . GLN A 1 222 ? 6.516 25.864 -6.233 1.00 29.30 222 GLN A CA 1
ATOM 1659 C C . GLN A 1 222 ? 5.534 26.740 -7.012 1.00 29.30 222 GLN A C 1
ATOM 1661 O O . GLN A 1 222 ? 5.457 26.679 -8.239 1.00 29.30 222 GLN A O 1
ATOM 1666 N N . ASN A 1 223 ? 4.814 27.586 -6.271 1.00 26.19 223 ASN A N 1
ATOM 1667 C CA . ASN A 1 223 ? 4.167 28.782 -6.800 1.00 26.19 223 ASN A CA 1
ATOM 1668 C C . ASN A 1 223 ? 5.238 29.817 -7.169 1.00 26.19 223 ASN A C 1
ATOM 1670 O O . ASN A 1 223 ? 6.258 29.940 -6.494 1.00 26.19 223 ASN A O 1
ATOM 1674 N N . GLY A 1 224 ? 5.013 30.501 -8.289 1.00 27.06 224 GLY A N 1
ATOM 1675 C CA . GLY A 1 224 ? 6.037 31.252 -9.001 1.00 27.06 224 GLY A CA 1
ATOM 1676 C C . GLY A 1 224 ? 6.524 32.530 -8.326 1.00 27.06 224 GLY A C 1
ATOM 1677 O O . GLY A 1 224 ? 5.757 33.248 -7.700 1.00 27.06 224 GLY A O 1
ATOM 1678 N N . GLU A 1 225 ? 7.787 32.843 -8.602 1.00 25.19 225 GLU A N 1
ATOM 1679 C CA . GLU A 1 225 ? 8.291 34.193 -8.848 1.00 25.19 225 GLU A CA 1
ATOM 1680 C C . GLU A 1 225 ? 9.557 34.074 -9.715 1.00 25.19 225 GLU A C 1
ATOM 1682 O O . GLU A 1 225 ? 10.385 33.180 -9.539 1.00 25.19 225 GLU A O 1
ATOM 1687 N N . HIS A 1 226 ? 9.646 34.920 -10.741 1.00 37.25 226 HIS A N 1
ATOM 1688 C CA . HIS A 1 226 ? 10.743 34.951 -11.703 1.00 37.25 226 HIS A CA 1
ATOM 1689 C C . HIS A 1 226 ? 12.030 35.463 -11.042 1.00 37.25 226 HIS A C 1
ATOM 1691 O O . HIS A 1 226 ? 12.081 36.633 -10.678 1.00 37.25 226 HIS A O 1
ATOM 1697 N N . ASP A 1 227 ? 13.097 34.658 -11.023 1.00 28.03 227 ASP A N 1
ATOM 1698 C CA . ASP A 1 227 ? 14.456 35.210 -11.037 1.00 28.03 227 ASP A CA 1
ATOM 1699 C C . ASP A 1 227 ? 15.464 34.306 -11.769 1.00 28.03 227 ASP A C 1
ATOM 1701 O O . ASP A 1 227 ? 15.306 33.090 -11.898 1.00 28.03 227 ASP A O 1
ATOM 1705 N N . ALA A 1 228 ? 16.464 34.949 -12.360 1.00 34.16 228 ALA A N 1
ATOM 1706 C CA . ALA A 1 228 ? 17.290 34.450 -13.442 1.00 34.16 228 ALA A CA 1
ATOM 1707 C C . ALA A 1 228 ? 18.442 33.521 -13.007 1.00 34.16 228 ALA A C 1
ATOM 1709 O O . ALA A 1 228 ? 19.174 33.782 -12.061 1.00 34.16 228 ALA A O 1
ATOM 1710 N N . ARG A 1 229 ? 18.675 32.497 -13.845 1.00 42.91 229 ARG A N 1
ATOM 1711 C CA . ARG A 1 229 ? 19.939 31.759 -14.069 1.00 42.91 229 ARG A CA 1
ATOM 1712 C C . ARG A 1 229 ? 20.673 31.217 -12.831 1.00 42.91 229 ARG A C 1
ATOM 1714 O O . ARG A 1 229 ? 21.679 31.761 -12.391 1.00 42.91 229 ARG A O 1
ATOM 1721 N N . THR A 1 230 ? 20.333 29.982 -12.478 1.00 30.14 230 THR A N 1
ATOM 1722 C CA . THR A 1 230 ? 21.305 28.983 -11.999 1.00 30.14 230 THR A CA 1
ATOM 1723 C C . THR A 1 230 ? 21.141 27.697 -12.822 1.00 30.14 230 THR A C 1
ATOM 1725 O O . THR A 1 230 ? 20.006 27.298 -13.092 1.00 30.14 230 THR A O 1
ATOM 1728 N N . PRO A 1 231 ? 22.223 27.046 -13.299 1.00 39.00 231 PRO A N 1
ATOM 1729 C CA . PRO A 1 231 ? 22.094 25.781 -14.011 1.00 39.00 231 PRO A CA 1
ATOM 1730 C C . PRO A 1 231 ? 21.624 24.722 -13.012 1.00 39.00 231 PRO A C 1
ATOM 1732 O O . PRO A 1 231 ? 22.352 24.390 -12.078 1.00 39.00 231 PRO A O 1
ATOM 1735 N N . ARG A 1 232 ? 20.405 24.201 -13.194 1.00 43.00 232 ARG A N 1
ATOM 1736 C CA . ARG A 1 232 ? 19.929 23.015 -12.475 1.00 43.00 232 ARG A CA 1
ATOM 1737 C C . ARG A 1 232 ? 20.854 21.861 -12.854 1.00 43.00 232 ARG A C 1
ATOM 1739 O O . ARG A 1 232 ? 20.758 21.340 -13.962 1.00 43.00 232 ARG A O 1
ATOM 1746 N N . THR A 1 233 ? 21.775 21.490 -11.973 1.00 43.47 233 THR A N 1
ATOM 1747 C CA . THR A 1 233 ? 22.549 20.261 -12.130 1.00 43.47 233 THR A CA 1
ATOM 1748 C C . THR A 1 233 ? 21.554 19.111 -12.020 1.00 43.47 233 THR A C 1
ATOM 1750 O O . THR A 1 233 ? 21.032 18.819 -10.945 1.00 43.47 233 THR A O 1
ATOM 1753 N N . SER A 1 234 ? 21.188 18.507 -13.151 1.00 57.03 234 SER A N 1
ATOM 1754 C CA . SER A 1 234 ? 20.366 17.302 -13.134 1.00 57.03 234 SER A CA 1
ATOM 1755 C C . SER A 1 234 ? 21.143 16.247 -12.354 1.00 57.03 234 SER A C 1
ATOM 1757 O O . SER A 1 234 ? 22.211 15.820 -12.795 1.00 57.03 234 SER A O 1
ATOM 1759 N N . LYS A 1 235 ? 20.649 15.880 -11.166 1.00 72.81 235 LYS A N 1
ATOM 1760 C CA . LYS A 1 235 ? 21.189 14.751 -10.404 1.00 72.81 235 LYS A CA 1
ATOM 1761 C C . LYS A 1 235 ? 21.238 13.545 -11.343 1.00 72.81 235 LYS A C 1
ATOM 1763 O O . LYS A 1 235 ? 20.254 13.270 -12.029 1.00 72.81 235 LYS A O 1
ATOM 1768 N N . HIS A 1 236 ? 22.399 12.905 -11.408 1.00 82.69 236 HIS A N 1
ATOM 1769 C CA . HIS A 1 236 ? 22.613 11.744 -12.261 1.00 82.69 236 HIS A CA 1
ATOM 1770 C C . HIS A 1 236 ? 21.661 10.615 -11.845 1.00 82.69 236 HIS A C 1
ATOM 1772 O O . HIS A 1 236 ? 21.434 10.426 -10.647 1.00 82.69 236 HIS A O 1
ATOM 1778 N N . LEU A 1 237 ? 21.081 9.913 -12.819 1.00 89.62 237 LEU A N 1
ATOM 1779 C CA . LEU A 1 237 ? 20.188 8.784 -12.559 1.00 89.62 237 LEU A CA 1
ATOM 1780 C C . LEU A 1 237 ? 20.953 7.608 -11.947 1.00 89.62 237 LEU A C 1
ATOM 1782 O O . LEU A 1 237 ? 22.112 7.359 -12.289 1.00 89.62 237 LEU A O 1
ATOM 1786 N N . SER A 1 238 ? 20.296 6.867 -11.054 1.00 89.00 238 SER A N 1
ATOM 1787 C CA . SER A 1 238 ? 20.842 5.598 -10.575 1.00 89.00 238 SER A CA 1
ATOM 1788 C C . SER A 1 238 ? 20.816 4.539 -11.687 1.00 89.00 238 SER A C 1
ATOM 1790 O O . SER A 1 238 ? 20.156 4.692 -12.716 1.00 89.00 238 SER A O 1
ATOM 1792 N N . ARG A 1 239 ? 21.528 3.424 -11.482 1.00 87.44 239 ARG A N 1
ATOM 1793 C CA . ARG A 1 239 ? 21.616 2.331 -12.467 1.00 87.44 239 ARG A CA 1
ATOM 1794 C C . ARG A 1 239 ? 20.248 1.740 -12.844 1.00 87.44 239 ARG A C 1
ATOM 1796 O O . ARG A 1 239 ? 20.093 1.281 -13.971 1.00 87.44 239 ARG A O 1
ATOM 1803 N N . ASN A 1 240 ? 19.287 1.757 -11.923 1.00 91.56 240 ASN A N 1
ATOM 1804 C CA . ASN A 1 240 ? 17.945 1.211 -12.126 1.00 91.56 240 ASN A CA 1
ATOM 1805 C C . ASN A 1 240 ? 16.924 2.317 -12.400 1.00 91.56 240 ASN A C 1
ATOM 1807 O O . ASN A 1 240 ? 15.758 2.158 -12.073 1.00 91.56 240 ASN A O 1
ATOM 1811 N N . GLN A 1 241 ? 17.349 3.449 -12.959 1.00 95.00 241 GLN A N 1
ATOM 1812 C CA . GLN A 1 241 ? 16.453 4.551 -13.271 1.00 95.00 241 GLN A CA 1
ATOM 1813 C C . GLN A 1 241 ? 16.540 4.950 -14.730 1.00 95.00 241 GLN A C 1
ATOM 1815 O O . GLN A 1 241 ? 17.610 4.963 -15.340 1.00 95.00 241 GLN A O 1
ATOM 1820 N N . VAL A 1 242 ? 15.392 5.341 -15.271 1.00 94.69 242 VAL A N 1
ATOM 1821 C CA . VAL A 1 242 ? 15.297 5.946 -16.596 1.00 94.69 242 VAL A CA 1
ATOM 1822 C C . VAL A 1 242 ? 14.435 7.193 -16.537 1.00 94.69 242 VAL A C 1
ATOM 1824 O O . VAL A 1 242 ? 13.398 7.228 -15.886 1.00 94.69 242 VAL A O 1
ATOM 1827 N N . ARG A 1 243 ? 14.834 8.235 -17.253 1.00 94.62 243 ARG A N 1
ATOM 1828 C CA . ARG A 1 243 ? 14.062 9.453 -17.455 1.00 94.62 243 ARG A CA 1
ATOM 1829 C C . ARG A 1 243 ? 13.337 9.356 -18.786 1.00 94.62 243 ARG A C 1
ATOM 1831 O O . ARG A 1 243 ? 13.970 9.292 -19.839 1.00 94.62 243 ARG A O 1
ATOM 1838 N N . ARG A 1 244 ? 12.006 9.364 -18.754 1.00 91.81 244 ARG A N 1
ATOM 1839 C CA . ARG A 1 244 ? 11.162 9.406 -19.953 1.00 91.81 244 ARG A CA 1
ATOM 1840 C C . ARG A 1 244 ? 11.465 10.664 -20.754 1.00 91.81 244 ARG A C 1
ATOM 1842 O O . ARG A 1 244 ? 11.354 11.771 -20.233 1.00 91.81 244 ARG A O 1
ATOM 1849 N N . LYS A 1 245 ? 11.775 10.516 -22.042 1.00 91.25 245 LYS A N 1
ATOM 1850 C CA . LYS A 1 245 ? 12.001 11.658 -22.940 1.00 91.25 245 LYS A CA 1
ATOM 1851 C C . LYS A 1 245 ? 10.736 12.504 -23.105 1.00 91.25 245 LYS A C 1
ATOM 1853 O O . LYS A 1 245 ? 10.829 13.726 -23.165 1.00 91.25 245 LYS A O 1
ATOM 1858 N N . ARG A 1 246 ? 9.569 11.852 -23.181 1.00 88.25 246 ARG A N 1
ATOM 1859 C CA . ARG A 1 246 ? 8.273 12.501 -23.426 1.00 88.25 246 ARG A CA 1
ATOM 1860 C C . ARG A 1 246 ? 7.771 13.324 -22.238 1.00 88.25 246 ARG A C 1
ATOM 1862 O O . ARG A 1 246 ? 7.342 14.454 -22.440 1.00 88.25 246 ARG A O 1
ATOM 1869 N N . SER A 1 247 ? 7.797 12.767 -21.027 1.00 86.94 247 SER A N 1
ATOM 1870 C CA . SER A 1 247 ? 7.237 13.418 -19.831 1.00 86.94 247 SER A CA 1
ATOM 1871 C C . SER A 1 247 ? 8.288 14.058 -18.922 1.00 86.94 247 SER A C 1
ATOM 1873 O O . SER A 1 247 ? 7.952 14.890 -18.087 1.00 86.94 247 SER A O 1
ATOM 1875 N N . GLY A 1 248 ? 9.559 13.667 -19.044 1.00 89.44 248 GLY A N 1
ATOM 1876 C CA . GLY A 1 248 ? 10.615 14.041 -18.101 1.00 89.44 248 GLY A CA 1
ATOM 1877 C C . GLY A 1 248 ? 10.574 13.279 -16.769 1.00 89.44 248 GLY A C 1
ATOM 1878 O O . GLY A 1 248 ? 11.491 13.453 -15.961 1.00 89.44 248 GLY A O 1
ATOM 1879 N N . THR A 1 249 ? 9.560 12.430 -16.554 1.00 89.00 249 THR A N 1
ATOM 1880 C CA . THR A 1 249 ? 9.393 11.582 -15.363 1.00 89.00 249 THR A CA 1
ATOM 1881 C C . THR A 1 249 ? 10.557 10.610 -15.234 1.00 89.00 249 THR A C 1
ATOM 1883 O O . THR A 1 249 ? 10.960 9.990 -16.220 1.00 89.00 249 THR A O 1
ATOM 1886 N N . VAL A 1 250 ? 11.086 10.464 -14.022 1.00 92.56 250 VAL A N 1
ATOM 1887 C CA . VAL A 1 250 ? 12.060 9.418 -13.693 1.00 92.56 250 VAL A CA 1
ATOM 1888 C C . VAL A 1 250 ? 11.294 8.196 -13.198 1.00 92.56 250 VAL A C 1
ATOM 1890 O O . VAL A 1 250 ? 10.477 8.322 -12.294 1.00 92.56 250 VAL A O 1
ATOM 1893 N N . LEU A 1 251 ? 11.542 7.046 -13.814 1.00 92.44 251 LEU A N 1
ATOM 1894 C CA . LEU A 1 251 ? 10.992 5.751 -13.435 1.00 92.44 251 LEU A CA 1
ATOM 1895 C C . LEU A 1 251 ? 12.091 4.919 -12.790 1.00 92.44 251 LEU A C 1
ATOM 1897 O O . LEU A 1 251 ? 13.192 4.834 -13.343 1.00 92.44 251 LEU A O 1
ATOM 1901 N N . ASP A 1 252 ? 11.769 4.275 -11.675 1.00 94.12 252 ASP A N 1
ATOM 1902 C CA . ASP A 1 252 ? 12.562 3.159 -11.178 1.00 94.12 252 ASP A CA 1
ATOM 1903 C C . ASP A 1 252 ? 12.223 1.901 -11.985 1.00 94.12 252 ASP A C 1
ATOM 1905 O O . ASP A 1 252 ? 11.083 1.687 -12.406 1.00 94.12 252 ASP A O 1
ATOM 1909 N N . LEU A 1 253 ? 13.243 1.086 -12.229 1.00 95.56 253 LEU A N 1
ATOM 1910 C CA . LEU A 1 253 ? 13.144 -0.152 -12.974 1.00 95.56 253 LEU A CA 1
ATOM 1911 C C . LEU A 1 253 ? 13.129 -1.350 -12.032 1.00 95.56 253 LEU A C 1
ATOM 1913 O O . LEU A 1 253 ? 14.066 -1.562 -11.260 1.00 95.56 253 LEU A O 1
ATOM 1917 N N . TRP A 1 254 ? 12.104 -2.179 -12.187 1.00 96.69 254 TRP A N 1
ATOM 1918 C CA . TRP A 1 254 ? 11.836 -3.350 -11.365 1.00 96.69 254 TRP A CA 1
ATOM 1919 C C . TRP A 1 254 ? 11.922 -4.647 -12.180 1.00 96.69 254 TRP A C 1
ATOM 1921 O O . TRP A 1 254 ? 11.704 -4.642 -13.397 1.00 96.69 254 TRP A O 1
ATOM 1931 N N . PRO A 1 255 ? 12.209 -5.798 -11.549 1.00 96.88 255 PRO A N 1
ATOM 1932 C CA . PRO A 1 255 ? 11.875 -7.098 -12.119 1.00 96.88 255 PRO A CA 1
ATOM 1933 C C . PRO A 1 255 ? 10.400 -7.155 -12.537 1.00 96.88 255 PRO A C 1
ATOM 1935 O O . PRO A 1 255 ? 9.572 -6.394 -12.042 1.00 96.88 255 PRO A O 1
ATOM 1938 N N . VAL A 1 256 ? 10.055 -8.068 -13.444 1.00 97.81 256 VAL A N 1
ATOM 1939 C CA . VAL A 1 256 ? 8.643 -8.316 -13.769 1.00 97.81 256 VAL A CA 1
ATOM 1940 C C . VAL A 1 256 ? 7.953 -8.868 -12.525 1.00 97.81 256 VAL A C 1
ATOM 1942 O O . VAL A 1 256 ? 8.401 -9.878 -11.990 1.00 97.81 256 VAL A O 1
ATOM 1945 N N . HIS A 1 257 ? 6.881 -8.213 -12.094 1.00 98.31 257 HIS A N 1
ATOM 1946 C CA . HIS A 1 257 ? 6.104 -8.579 -10.914 1.00 98.31 257 HIS A CA 1
ATOM 1947 C C . HIS A 1 257 ? 4.645 -8.152 -11.094 1.00 98.31 257 HIS A C 1
ATOM 1949 O O . HIS A 1 257 ? 4.343 -7.314 -11.944 1.00 98.31 257 HIS A O 1
ATOM 1955 N N . CYS A 1 258 ? 3.743 -8.749 -10.321 1.00 98.38 258 CYS A N 1
ATOM 1956 C CA . CYS A 1 258 ? 2.327 -8.405 -10.215 1.00 98.38 258 CYS A CA 1
ATOM 1957 C C . CYS A 1 258 ? 1.634 -8.219 -11.576 1.00 98.38 258 CYS A C 1
ATOM 1959 O O . CYS A 1 258 ? 0.776 -7.353 -11.760 1.00 98.38 258 CYS A O 1
ATOM 1961 N N . VAL A 1 259 ? 2.008 -9.056 -12.551 1.00 98.56 259 VAL A N 1
ATOM 1962 C CA . VAL A 1 259 ? 1.430 -9.008 -13.894 1.00 98.56 259 VAL A CA 1
ATOM 1963 C C . VAL A 1 259 ? -0.014 -9.488 -13.846 1.00 98.56 259 VAL A C 1
ATOM 1965 O O . VAL A 1 259 ? -0.308 -10.544 -13.278 1.00 98.56 259 VAL A O 1
ATOM 1968 N N . GLN A 1 260 ? -0.906 -8.742 -14.495 1.00 98.38 260 GLN A N 1
ATOM 1969 C CA . GLN A 1 260 ? -2.334 -9.044 -14.559 1.00 98.38 260 GLN A CA 1
ATOM 1970 C C . GLN A 1 260 ? -2.601 -10.515 -14.889 1.00 98.38 260 GLN A C 1
ATOM 1972 O O . GLN A 1 260 ? -2.059 -11.065 -15.850 1.00 98.38 260 GLN A O 1
ATOM 1977 N N . ASN A 1 261 ? -3.493 -11.128 -14.110 1.00 97.38 261 ASN A N 1
ATOM 1978 C CA . ASN A 1 261 ? -3.945 -12.512 -14.288 1.00 97.38 261 ASN A CA 1
ATOM 1979 C C . ASN A 1 261 ? -2.835 -13.577 -14.178 1.00 97.38 261 ASN A C 1
ATOM 1981 O O . ASN A 1 261 ? -2.991 -14.683 -14.697 1.00 97.38 261 ASN A O 1
ATOM 1985 N N . THR A 1 262 ? -1.723 -13.271 -13.508 1.00 98.38 262 THR A N 1
ATOM 1986 C CA . THR A 1 262 ? -0.682 -14.257 -13.182 1.00 98.38 262 THR A CA 1
ATOM 1987 C C . THR A 1 262 ? -0.720 -14.626 -11.698 1.00 98.38 262 THR A C 1
ATOM 1989 O O . THR A 1 262 ? -1.173 -13.811 -10.890 1.00 98.38 262 THR A O 1
ATOM 1992 N N . PRO A 1 263 ? -0.201 -15.808 -11.304 1.00 98.38 263 PRO A N 1
ATOM 1993 C CA . PRO A 1 263 ? -0.128 -16.189 -9.894 1.00 98.38 263 PRO A CA 1
ATOM 1994 C C . PRO A 1 263 ? 0.597 -15.152 -9.030 1.00 98.38 263 PRO A C 1
ATOM 1996 O O . PRO A 1 263 ? 0.182 -14.895 -7.907 1.00 98.38 263 PRO A O 1
ATOM 1999 N N . GLY A 1 264 ? 1.639 -14.511 -9.567 1.00 98.12 264 GLY A N 1
ATOM 2000 C CA . GLY A 1 264 ? 2.402 -13.476 -8.868 1.00 98.12 264 GLY A CA 1
ATOM 2001 C C . GLY A 1 264 ? 1.560 -12.284 -8.399 1.00 98.12 264 GLY A C 1
ATOM 2002 O O . GLY A 1 264 ? 1.817 -11.732 -7.331 1.00 98.12 264 GLY A O 1
ATOM 2003 N N . ALA A 1 265 ? 0.498 -11.952 -9.143 1.00 98.38 265 ALA A N 1
ATOM 2004 C CA . ALA A 1 265 ? -0.426 -10.867 -8.822 1.00 98.38 265 ALA A CA 1
ATOM 2005 C C . ALA A 1 265 ? -1.577 -11.273 -7.880 1.00 98.38 265 ALA A C 1
ATOM 2007 O O . ALA A 1 265 ? -2.375 -10.421 -7.474 1.00 98.38 265 ALA A O 1
ATOM 2008 N N . GLU A 1 266 ? -1.709 -12.555 -7.537 1.00 98.56 266 GLU A N 1
ATOM 2009 C CA . GLU A 1 266 ? -2.664 -12.999 -6.522 1.00 98.56 266 GLU A CA 1
ATOM 2010 C C . GLU A 1 266 ? -2.243 -12.507 -5.135 1.00 98.56 266 GLU A C 1
ATOM 2012 O O . GLU A 1 266 ? -1.053 -12.363 -4.851 1.00 98.56 266 GLU A O 1
ATOM 2017 N N . LEU A 1 267 ? -3.218 -12.295 -4.247 1.00 98.69 267 LEU A N 1
ATOM 2018 C CA . LEU A 1 267 ? -2.936 -12.050 -2.832 1.00 98.69 267 LEU A CA 1
ATOM 2019 C C . LEU A 1 267 ? -2.212 -13.253 -2.214 1.00 98.69 267 LEU A C 1
ATOM 2021 O O . LEU A 1 267 ? -2.398 -14.397 -2.641 1.00 98.69 267 LEU A O 1
ATOM 2025 N N . HIS A 1 268 ? -1.404 -12.999 -1.187 1.00 98.38 268 HIS A N 1
ATOM 2026 C CA . HIS A 1 268 ? -0.775 -14.063 -0.418 1.00 98.38 268 HIS A CA 1
ATOM 2027 C C . HIS A 1 268 ? -1.856 -15.010 0.141 1.00 98.38 268 HIS A C 1
ATOM 2029 O O . HIS A 1 268 ? -2.816 -14.535 0.749 1.00 98.38 268 HIS A O 1
ATOM 2035 N N . PRO A 1 269 ? -1.726 -16.341 -0.019 1.00 97.00 269 PRO A N 1
ATOM 2036 C CA . PRO A 1 269 ? -2.802 -17.289 0.293 1.00 97.00 269 PRO A CA 1
ATOM 2037 C C . PRO A 1 269 ? -3.185 -17.347 1.777 1.00 97.00 269 PRO A C 1
ATOM 2039 O O . PRO A 1 269 ? -4.268 -17.816 2.106 1.00 97.00 269 PRO A O 1
ATOM 2042 N N . GLU A 1 270 ? -2.302 -16.896 2.670 1.00 97.06 270 GLU A N 1
ATOM 2043 C CA . GLU A 1 270 ? -2.589 -16.820 4.108 1.00 97.06 270 GLU A CA 1
ATOM 2044 C C . GLU A 1 270 ? -3.204 -15.486 4.539 1.00 97.06 270 GLU A C 1
ATOM 2046 O O . GLU A 1 270 ? -3.596 -15.370 5.694 1.00 97.06 270 GLU A O 1
ATOM 2051 N N . LEU A 1 271 ? -3.292 -14.476 3.666 1.00 98.12 271 LEU A N 1
ATOM 2052 C CA . LEU A 1 271 ? -3.956 -13.223 4.018 1.00 98.12 271 LEU A CA 1
ATOM 2053 C C . LEU A 1 271 ? -5.461 -13.475 4.157 1.00 98.12 271 LEU A C 1
ATOM 2055 O O . LEU A 1 271 ? -6.126 -13.868 3.196 1.00 98.12 271 LEU A O 1
ATOM 2059 N N . LEU A 1 272 ? -6.006 -13.223 5.344 1.00 97.12 272 LEU A N 1
ATOM 2060 C CA . LEU A 1 272 ? -7.442 -13.321 5.567 1.00 97.12 272 LEU A CA 1
ATOM 2061 C C . LEU A 1 272 ? -8.141 -12.163 4.858 1.00 97.12 272 LEU A C 1
ATOM 2063 O O . LEU A 1 272 ? -7.763 -11.003 5.031 1.00 97.12 272 LEU A O 1
ATOM 2067 N N . THR A 1 273 ? -9.165 -12.489 4.071 1.00 96.94 273 THR A N 1
ATOM 2068 C CA . THR A 1 273 ? -9.989 -11.530 3.326 1.00 96.94 273 THR A CA 1
ATOM 2069 C C . THR A 1 273 ? -11.468 -11.805 3.562 1.00 96.94 273 THR A C 1
ATOM 2071 O O . THR A 1 273 ? -11.877 -12.957 3.729 1.00 96.94 273 THR A O 1
ATOM 2074 N N . LEU A 1 274 ? -12.272 -10.746 3.582 1.00 96.50 274 LEU A N 1
ATOM 2075 C CA . LEU A 1 274 ? -13.724 -10.799 3.665 1.00 96.50 274 LEU A CA 1
ATOM 2076 C C . LEU A 1 274 ? -14.347 -10.346 2.339 1.00 96.50 274 LEU A C 1
ATOM 2078 O O . LEU A 1 274 ? -13.801 -9.473 1.667 1.00 96.50 274 LEU A O 1
ATOM 2082 N N . PRO A 1 275 ? -15.541 -10.851 1.974 1.00 96.31 275 PRO A N 1
ATOM 2083 C CA . PRO A 1 275 ? -16.282 -10.352 0.811 1.00 96.31 275 PRO A CA 1
ATOM 2084 C C . PRO A 1 275 ? -16.636 -8.856 0.873 1.00 96.31 275 PRO A C 1
ATOM 2086 O O . PRO A 1 275 ? -16.991 -8.274 -0.148 1.00 96.31 275 PRO A O 1
ATOM 2089 N N . THR A 1 276 ? -16.594 -8.256 2.065 1.00 96.00 276 THR A N 1
ATOM 2090 C CA . THR A 1 276 ? -16.829 -6.826 2.310 1.00 96.00 276 THR A CA 1
ATOM 2091 C C . THR A 1 276 ? -15.586 -5.960 2.112 1.00 96.00 276 THR A C 1
ATOM 2093 O O . THR A 1 276 ? -15.723 -4.739 2.072 1.00 96.00 276 THR A O 1
ATOM 2096 N N . ASP A 1 277 ? -14.396 -6.558 1.990 1.00 98.12 277 ASP A N 1
ATOM 2097 C CA . ASP A 1 277 ? -13.164 -5.818 1.724 1.00 98.12 277 ASP A CA 1
ATOM 2098 C C . ASP A 1 277 ? -13.240 -5.192 0.324 1.00 98.12 277 ASP A C 1
ATOM 2100 O O . ASP A 1 277 ? -13.647 -5.840 -0.644 1.00 98.12 277 ASP A O 1
ATOM 2104 N N . VAL A 1 278 ? -12.837 -3.928 0.195 1.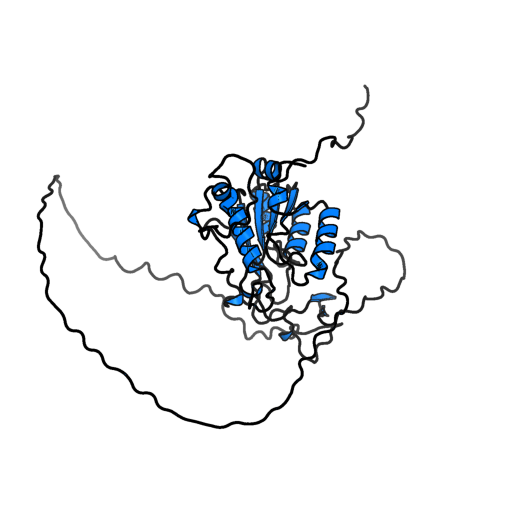00 98.62 278 VAL A N 1
ATOM 2105 C CA . VAL A 1 278 ? -12.915 -3.195 -1.073 1.00 98.62 278 VAL A CA 1
ATOM 2106 C C . VAL A 1 278 ? 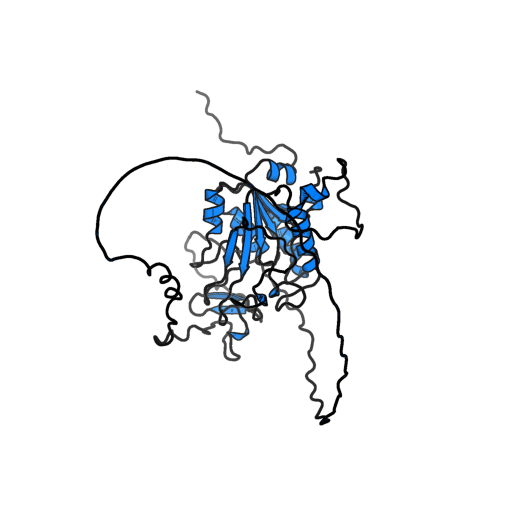-11.616 -3.379 -1.861 1.00 98.62 278 VAL A C 1
ATOM 2108 O O . VAL A 1 278 ? -10.569 -2.884 -1.434 1.00 98.62 278 VAL A O 1
ATOM 2111 N N . PRO A 1 279 ? -11.642 -4.060 -3.024 1.00 98.44 279 PRO A N 1
ATOM 2112 C CA . PRO A 1 279 ? -10.448 -4.240 -3.834 1.00 98.44 279 PRO A CA 1
ATOM 2113 C C . PRO A 1 279 ? -10.152 -2.986 -4.665 1.00 98.44 279 PRO A C 1
ATOM 2115 O O . PRO A 1 279 ? -11.032 -2.464 -5.351 1.00 98.44 279 PRO A O 1
ATOM 2118 N N . ILE A 1 280 ? -8.891 -2.556 -4.684 1.00 98.56 280 ILE A N 1
ATOM 2119 C CA . ILE A 1 280 ? -8.398 -1.508 -5.589 1.00 98.56 280 ILE A CA 1
ATOM 2120 C C . ILE A 1 280 ? -7.191 -2.037 -6.363 1.00 98.56 280 ILE A C 1
ATOM 2122 O O . ILE A 1 280 ? -6.285 -2.639 -5.797 1.00 98.56 280 ILE A O 1
ATOM 2126 N N . TYR A 1 281 ? -7.171 -1.797 -7.669 1.00 98.00 281 TYR A N 1
ATOM 2127 C CA . TYR A 1 281 ? -6.020 -2.091 -8.515 1.00 98.00 281 TYR A CA 1
ATOM 2128 C C . TYR A 1 281 ? -5.312 -0.790 -8.881 1.00 98.00 281 TYR A C 1
ATOM 2130 O O . TYR A 1 281 ? -5.976 0.185 -9.244 1.00 98.00 281 TYR A O 1
ATOM 2138 N N . LYS A 1 282 ? -3.981 -0.785 -8.814 1.00 96.56 282 LYS A N 1
ATOM 2139 C CA . LYS A 1 282 ? -3.130 0.342 -9.219 1.00 96.56 282 LYS A CA 1
ATOM 2140 C C . LYS A 1 282 ? -2.117 -0.083 -10.284 1.00 96.56 282 LYS A C 1
ATOM 2142 O O . LYS A 1 282 ? -2.012 -1.266 -10.607 1.00 96.56 282 LYS A O 1
ATOM 2147 N N . ALA A 1 283 ? -1.456 0.910 -10.882 1.00 94.94 283 ALA A N 1
ATOM 2148 C CA . ALA A 1 283 ? -0.486 0.731 -11.968 1.00 94.94 283 ALA A CA 1
ATOM 2149 C C . ALA A 1 283 ? -1.022 -0.116 -13.150 1.00 94.94 283 ALA A C 1
ATOM 2151 O O . ALA A 1 283 ? -0.323 -0.919 -13.768 1.00 94.94 283 ALA A O 1
ATOM 2152 N N . THR A 1 284 ? -2.313 0.057 -13.459 1.00 95.00 284 THR A N 1
ATOM 2153 C CA . THR A 1 284 ? -3.023 -0.673 -14.525 1.00 95.00 284 THR A CA 1
ATOM 2154 C C . THR A 1 284 ? -2.706 -0.146 -15.920 1.00 95.00 284 THR A C 1
ATOM 2156 O O . THR A 1 284 ? -2.914 -0.844 -16.915 1.00 95.00 284 THR A O 1
ATOM 2159 N N . ASN A 1 285 ? -2.210 1.087 -16.002 1.00 92.31 285 ASN A N 1
ATOM 2160 C CA . ASN A 1 285 ? -1.793 1.726 -17.235 1.00 92.31 285 ASN A CA 1
ATOM 2161 C C . ASN A 1 285 ? -0.322 1.408 -17.494 1.00 92.31 285 ASN A C 1
ATOM 2163 O O . ASN A 1 285 ? 0.530 1.701 -16.668 1.00 92.31 285 ASN A O 1
ATOM 2167 N N . ARG A 1 286 ? -0.018 0.865 -18.675 1.00 91.50 286 ARG A N 1
ATOM 2168 C CA . ARG A 1 286 ? 1.344 0.532 -19.116 1.00 91.50 286 ARG A CA 1
ATOM 2169 C C . ARG A 1 286 ? 2.359 1.658 -18.884 1.00 91.50 286 ARG A C 1
ATOM 2171 O O . ARG A 1 286 ? 3.517 1.371 -18.579 1.00 91.50 286 ARG A O 1
ATOM 2178 N N . GLU A 1 287 ? 1.939 2.899 -19.106 1.00 88.44 287 GLU A N 1
ATOM 2179 C CA . GLU A 1 287 ? 2.815 4.070 -19.143 1.00 88.44 287 GLU A CA 1
ATOM 2180 C C . GLU A 1 287 ? 2.981 4.758 -17.782 1.00 88.44 287 GLU A C 1
ATOM 2182 O O . GLU A 1 287 ? 3.861 5.608 -17.636 1.00 88.44 287 GLU A O 1
ATOM 2187 N N . GLU A 1 288 ? 2.139 4.424 -16.801 1.00 88.25 288 GLU A N 1
ATOM 2188 C CA . GLU A 1 288 ? 2.048 5.145 -15.533 1.00 88.25 288 GLU A CA 1
ATOM 2189 C C . GLU A 1 288 ? 2.238 4.197 -14.350 1.00 88.25 288 GLU A C 1
ATOM 2191 O O . GLU A 1 288 ? 1.358 3.412 -14.004 1.00 88.25 288 GLU A O 1
ATOM 2196 N N . GLU A 1 289 ? 3.388 4.337 -13.692 1.00 90.81 289 GLU A N 1
ATOM 2197 C CA . GLU A 1 289 ? 3.647 3.705 -12.402 1.00 90.81 289 GLU A CA 1
ATOM 2198 C C . GLU A 1 289 ? 2.902 4.439 -11.275 1.00 90.81 289 GLU A C 1
ATOM 2200 O O . GLU A 1 289 ? 2.732 5.663 -11.308 1.00 90.81 289 GLU A O 1
ATOM 2205 N N . SER A 1 290 ? 2.483 3.694 -10.252 1.00 94.06 290 SER A N 1
ATOM 2206 C CA . SER A 1 290 ? 1.811 4.225 -9.075 1.00 94.06 290 SER A CA 1
ATOM 2207 C C . SER A 1 290 ? 2.179 3.447 -7.814 1.00 94.06 290 SER A C 1
ATOM 2209 O O . SER A 1 290 ? 1.559 2.438 -7.484 1.00 94.06 290 SER A O 1
ATOM 2211 N N . TYR A 1 291 ? 3.110 3.989 -7.025 1.00 96.81 291 TYR A N 1
ATOM 2212 C CA . TYR A 1 291 ? 3.365 3.475 -5.676 1.00 96.81 291 TYR A CA 1
ATOM 2213 C C . TYR A 1 291 ? 2.195 3.753 -4.727 1.00 96.81 291 TYR A C 1
ATOM 2215 O O . TYR A 1 291 ? 1.787 2.880 -3.969 1.00 96.81 291 TYR A O 1
ATOM 2223 N N . SER A 1 292 ? 1.625 4.958 -4.775 1.00 98.00 292 SER A N 1
ATOM 2224 C CA . SER A 1 292 ? 0.503 5.313 -3.908 1.00 98.00 292 SER A CA 1
ATOM 2225 C C . SER A 1 292 ? -0.756 4.527 -4.277 1.00 98.00 292 SER A C 1
ATOM 2227 O O . SER A 1 292 ? -1.143 4.464 -5.447 1.00 98.00 292 SER A O 1
ATOM 2229 N N . CYS A 1 293 ? -1.455 4.011 -3.267 1.00 98.25 293 CYS A N 1
ATOM 2230 C CA . CYS A 1 293 ? -2.786 3.420 -3.398 1.00 98.25 293 CYS A CA 1
ATOM 2231 C C . CYS A 1 293 ? -3.841 4.412 -3.887 1.00 98.25 293 CYS A C 1
ATOM 2233 O O . CYS A 1 293 ? -4.926 3.984 -4.256 1.00 98.25 293 CYS A O 1
ATOM 2235 N N . PHE A 1 294 ? -3.537 5.714 -3.887 1.00 98.06 294 PHE A N 1
ATOM 2236 C CA . PHE A 1 294 ? -4.398 6.758 -4.433 1.00 98.06 294 PHE A CA 1
ATOM 2237 C C . PHE A 1 294 ? -4.283 6.896 -5.954 1.00 98.06 294 PHE A C 1
ATOM 2239 O O . PHE A 1 294 ? -5.197 7.435 -6.573 1.00 98.06 294 PHE A O 1
ATOM 2246 N N . GLY A 1 295 ? -3.250 6.326 -6.575 1.00 94.00 295 GLY A N 1
ATOM 2247 C CA . GLY A 1 295 ? -2.960 6.512 -7.993 1.00 94.00 295 GLY A CA 1
ATOM 2248 C C . GLY A 1 295 ? -1.913 7.599 -8.233 1.00 94.00 295 GLY A C 1
ATOM 2249 O O . GLY A 1 295 ? -1.421 8.241 -7.304 1.00 94.00 295 GLY A O 1
ATOM 2250 N N . SER A 1 296 ? -1.581 7.813 -9.502 1.00 87.94 296 SER A N 1
ATOM 2251 C CA . SER A 1 296 ? -0.603 8.808 -9.946 1.00 87.94 296 SER A CA 1
ATOM 2252 C C . SER A 1 296 ? -1.066 9.440 -11.250 1.00 87.94 296 SER A C 1
ATOM 2254 O O . SER A 1 296 ? -1.693 8.773 -12.071 1.00 87.94 296 SER A O 1
ATOM 2256 N N . GLY A 1 297 ? -0.780 10.730 -11.443 1.00 86.31 297 GLY A N 1
ATOM 2257 C CA . GLY A 1 297 ? -1.091 11.436 -12.686 1.00 86.31 297 GLY A CA 1
ATOM 2258 C C . GLY A 1 297 ? -2.554 11.277 -13.108 1.00 86.31 297 GLY A C 1
ATOM 2259 O O . GLY A 1 297 ? -3.465 11.607 -12.346 1.00 86.31 297 GLY A O 1
ATOM 2260 N N . MET A 1 298 ? -2.768 10.774 -14.326 1.00 84.12 298 MET A N 1
ATOM 2261 C CA . MET A 1 298 ? -4.103 10.541 -14.885 1.00 84.12 298 MET A CA 1
ATOM 2262 C C . MET A 1 298 ? -4.724 9.215 -14.421 1.00 84.12 298 MET A C 1
ATOM 2264 O O . MET A 1 298 ? -5.940 9.052 -14.513 1.00 84.12 298 MET A O 1
ATOM 2268 N N . SER A 1 299 ? -3.924 8.298 -13.878 1.00 88.62 299 SER A N 1
ATOM 2269 C CA . SER A 1 299 ? -4.349 7.000 -13.346 1.00 88.62 299 SER A CA 1
ATOM 2270 C C . SER A 1 299 ? -4.670 7.078 -11.847 1.00 88.62 299 SER A C 1
ATOM 2272 O O . SER A 1 299 ? -4.112 6.341 -11.033 1.00 88.62 299 SER A O 1
ATOM 2274 N N . GLN A 1 300 ? -5.573 7.990 -11.468 1.00 94.88 300 GLN A N 1
ATOM 2275 C CA . GLN A 1 300 ? -6.102 8.070 -10.101 1.00 94.88 300 GLN A CA 1
ATOM 2276 C C . GLN A 1 300 ? -7.001 6.864 -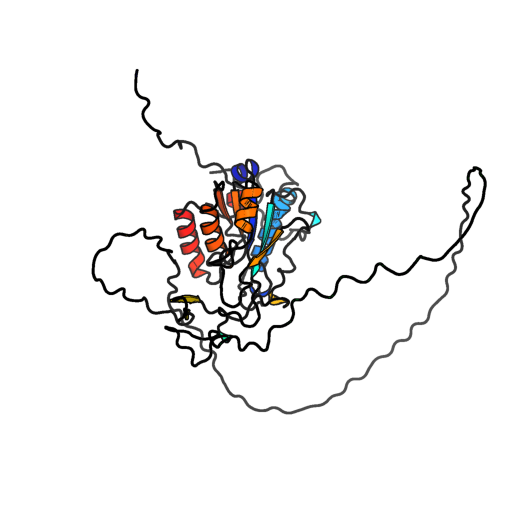9.789 1.00 94.88 300 GLN A C 1
ATOM 2278 O O . GLN A 1 300 ? -7.789 6.417 -10.624 1.00 94.88 300 GLN A O 1
ATOM 2283 N N . THR A 1 301 ? -6.913 6.357 -8.563 1.00 97.69 301 THR A N 1
ATOM 2284 C CA . THR A 1 301 ? -7.798 5.305 -8.036 1.00 97.69 301 THR A CA 1
ATOM 2285 C C . THR A 1 301 ? -9.023 5.930 -7.348 1.00 97.69 301 THR A C 1
ATOM 2287 O O . THR A 1 301 ? -9.009 7.119 -7.018 1.00 97.69 301 THR A O 1
ATOM 2290 N N . PRO A 1 302 ? -10.083 5.156 -7.044 1.00 97.94 302 PRO A N 1
ATOM 2291 C CA . PRO A 1 302 ? -11.225 5.680 -6.296 1.00 97.94 302 PRO A CA 1
ATOM 2292 C C . PRO A 1 302 ? -10.956 5.896 -4.796 1.00 97.94 302 PRO A C 1
ATOM 2294 O O . PRO A 1 302 ? -11.855 6.371 -4.107 1.00 97.94 302 PRO A O 1
ATOM 2297 N N . LEU A 1 303 ? -9.766 5.572 -4.267 1.00 98.56 303 LEU A N 1
ATOM 2298 C CA . LEU A 1 303 ? -9.520 5.541 -2.819 1.00 98.56 303 LEU A CA 1
ATOM 2299 C C . LEU A 1 303 ? -9.851 6.872 -2.127 1.00 98.56 303 LEU A C 1
ATOM 2301 O O . LEU A 1 303 ? -10.590 6.874 -1.150 1.00 98.56 303 LEU A O 1
ATOM 2305 N N . ALA A 1 304 ? -9.386 8.011 -2.654 1.00 98.31 304 ALA A N 1
ATOM 2306 C CA . ALA A 1 304 ? -9.688 9.320 -2.062 1.00 98.31 304 ALA A CA 1
ATOM 2307 C C . ALA A 1 304 ? -11.194 9.615 -2.013 1.00 98.31 304 ALA A C 1
ATOM 2309 O O . ALA A 1 304 ? -11.683 10.147 -1.017 1.00 98.31 304 ALA A O 1
ATOM 2310 N N . ALA A 1 305 ? -11.925 9.267 -3.075 1.00 98.25 305 ALA A N 1
ATOM 2311 C CA . ALA A 1 305 ? -13.365 9.480 -3.143 1.00 98.25 305 ALA A CA 1
ATOM 2312 C C . ALA A 1 305 ? -14.105 8.592 -2.134 1.00 98.25 305 ALA A C 1
ATOM 2314 O O . ALA A 1 305 ? -14.983 9.084 -1.431 1.00 98.25 305 ALA A O 1
ATOM 2315 N N . LEU A 1 306 ? -13.699 7.324 -2.007 1.00 98.69 306 LEU A N 1
ATOM 2316 C CA . LEU A 1 306 ? -14.270 6.383 -1.042 1.00 98.69 306 LEU A CA 1
ATOM 2317 C C . LEU A 1 306 ? -14.049 6.847 0.400 1.00 98.69 306 LEU A C 1
ATOM 2319 O O . LEU A 1 306 ? -15.002 6.917 1.167 1.00 98.69 306 LEU A O 1
ATOM 2323 N N . LEU A 1 307 ? -12.820 7.237 0.758 1.00 98.81 307 LEU A N 1
ATOM 2324 C CA . LEU A 1 307 ? -12.512 7.720 2.109 1.00 98.81 307 LEU A CA 1
ATOM 2325 C C . LEU A 1 307 ? -13.335 8.967 2.471 1.00 98.81 307 LEU A C 1
ATOM 2327 O O . LEU A 1 307 ? -13.834 9.068 3.590 1.00 98.81 307 LEU A O 1
ATOM 2331 N N . GLN A 1 308 ? -13.533 9.888 1.523 1.00 98.62 308 GLN A N 1
ATOM 2332 C CA . GLN A 1 308 ? -14.376 11.071 1.727 1.00 98.62 308 GLN A CA 1
ATOM 2333 C C . GLN A 1 308 ? -15.865 10.719 1.840 1.00 98.62 308 GLN A C 1
ATOM 2335 O O . GLN A 1 308 ? -16.559 11.263 2.699 1.00 98.62 308 GLN A O 1
ATOM 2340 N N . GLU A 1 309 ? -16.364 9.811 0.998 1.00 98.44 309 GLU A N 1
ATOM 2341 C CA . GLU A 1 309 ? -17.757 9.350 1.027 1.00 98.44 309 GLU A CA 1
ATOM 2342 C C . GLU A 1 309 ? -18.089 8.656 2.353 1.00 98.44 309 GLU A C 1
ATOM 2344 O O . GLU A 1 309 ? -19.117 8.944 2.972 1.00 98.44 309 GLU A O 1
ATOM 2349 N N . TRP A 1 310 ? -17.180 7.805 2.825 1.00 98.62 310 TRP A N 1
ATOM 2350 C CA . TRP A 1 310 ? -17.268 7.119 4.112 1.00 98.62 310 TRP A CA 1
ATOM 2351 C C . TRP A 1 310 ? -17.012 8.037 5.306 1.00 98.62 310 TRP A C 1
ATOM 2353 O O . TRP A 1 310 ? -17.312 7.659 6.432 1.00 98.62 310 TRP A O 1
ATOM 2363 N N . LYS A 1 311 ? -16.525 9.263 5.068 1.00 98.56 311 LYS A N 1
ATOM 2364 C CA . LYS A 1 311 ? -16.136 10.235 6.101 1.00 98.56 311 LYS A CA 1
ATOM 2365 C C . LYS A 1 311 ? -15.063 9.679 7.032 1.00 98.56 311 LYS A C 1
ATOM 2367 O O . LYS A 1 311 ? -15.119 9.905 8.236 1.00 98.56 311 LYS A O 1
ATOM 2372 N N . VAL A 1 312 ? -14.104 8.951 6.465 1.00 98.81 312 VAL A N 1
ATOM 2373 C CA . VAL A 1 312 ? -12.967 8.404 7.203 1.00 98.81 312 VAL A CA 1
ATOM 2374 C C . VAL A 1 312 ? -12.152 9.543 7.798 1.00 98.81 312 VAL A C 1
ATOM 2376 O O . VAL A 1 312 ? -11.787 10.500 7.117 1.00 98.81 312 VAL A O 1
ATOM 2379 N N . GLU A 1 313 ? -11.840 9.403 9.078 1.00 98.69 313 GLU A N 1
ATOM 2380 C CA . GLU A 1 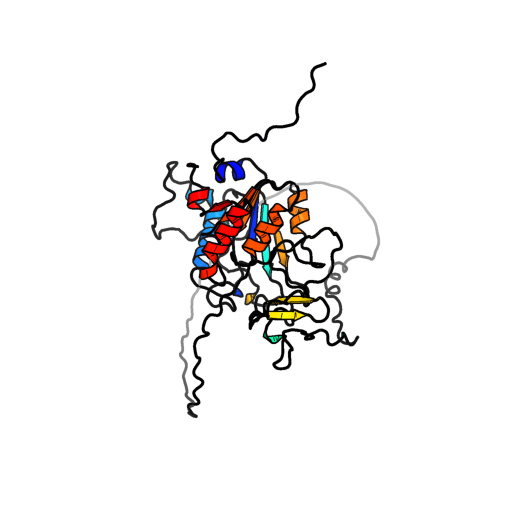313 ? -11.049 10.358 9.846 1.00 98.69 313 GLU A CA 1
ATOM 2381 C C . GLU A 1 313 ? -9.696 9.763 10.253 1.00 98.69 313 GLU A C 1
ATOM 2383 O O . GLU A 1 313 ? -8.742 10.508 10.489 1.00 98.69 313 GLU A O 1
ATOM 2388 N N . THR A 1 314 ? -9.589 8.431 10.289 1.00 98.81 314 THR A N 1
ATOM 2389 C CA . THR A 1 314 ? -8.355 7.715 10.626 1.00 98.81 314 THR A CA 1
ATOM 2390 C C . THR A 1 314 ? -8.012 6.682 9.559 1.00 98.81 314 THR A C 1
ATOM 2392 O O . THR A 1 314 ? -8.819 5.808 9.253 1.00 98.81 314 THR A O 1
ATOM 2395 N N . VAL A 1 315 ? -6.797 6.738 9.012 1.00 98.88 315 VAL A N 1
ATOM 2396 C CA . VAL A 1 315 ? -6.285 5.735 8.066 1.00 98.88 315 VAL A CA 1
ATOM 2397 C C . VAL A 1 315 ? -5.099 4.997 8.669 1.00 98.88 315 VAL A C 1
ATOM 2399 O O . VAL A 1 315 ? -4.102 5.608 9.048 1.00 98.88 315 VAL A O 1
ATOM 2402 N N . CYS A 1 316 ? -5.194 3.671 8.713 1.00 98.81 316 CYS A N 1
ATOM 2403 C CA . CYS A 1 316 ? -4.096 2.781 9.063 1.00 98.81 316 CYS A CA 1
ATOM 2404 C C . CYS A 1 316 ? -3.579 2.102 7.796 1.00 98.81 316 CYS A C 1
ATOM 2406 O O . CYS A 1 316 ? -4.328 1.382 7.141 1.00 98.81 316 CYS A O 1
ATOM 2408 N N . VAL A 1 317 ? -2.311 2.312 7.448 1.00 98.94 317 VAL A N 1
ATOM 2409 C CA . VAL A 1 317 ? -1.681 1.710 6.265 1.00 98.94 317 VAL A CA 1
ATOM 2410 C C . VAL A 1 317 ? -0.729 0.601 6.702 1.00 98.94 317 VAL A C 1
ATOM 2412 O O . VAL A 1 317 ? 0.121 0.800 7.570 1.00 98.94 317 VAL A O 1
ATOM 2415 N N . VAL A 1 318 ? -0.875 -0.573 6.095 1.00 98.88 318 VAL A N 1
ATOM 2416 C CA . VAL A 1 318 ? -0.039 -1.756 6.341 1.00 98.88 318 VAL A CA 1
ATOM 2417 C C . VAL A 1 318 ? 0.301 -2.452 5.023 1.00 98.88 318 VAL A C 1
ATOM 2419 O O . VAL A 1 318 ? -0.257 -2.113 3.977 1.00 98.88 318 VAL A O 1
ATOM 2422 N N . GLY A 1 319 ? 1.179 -3.452 5.066 1.00 98.75 319 GLY A N 1
ATOM 2423 C CA . GLY A 1 319 ? 1.522 -4.294 3.923 1.00 98.75 319 GLY A CA 1
ATOM 2424 C C . GLY A 1 319 ? 2.886 -3.969 3.318 1.00 98.75 319 GLY A C 1
ATOM 2425 O O . GLY A 1 319 ? 3.879 -3.783 4.023 1.00 98.75 319 GLY A O 1
ATOM 2426 N N . LEU A 1 320 ? 2.959 -3.966 1.992 1.00 98.69 320 LEU A N 1
ATOM 2427 C CA . LEU A 1 320 ? 4.204 -3.941 1.235 1.00 98.69 320 LEU A CA 1
ATOM 2428 C C . LEU A 1 320 ? 4.229 -2.749 0.265 1.00 98.69 320 LEU A C 1
ATOM 2430 O O . LEU A 1 320 ? 3.221 -2.428 -0.338 1.00 98.69 320 LEU A O 1
ATOM 2434 N N . CYS A 1 321 ? 5.325 -2.020 0.078 1.00 98.00 321 CYS A N 1
ATOM 2435 C CA . CYS A 1 321 ? 6.524 -1.977 0.916 1.00 98.00 321 CYS A CA 1
ATOM 2436 C C . CYS A 1 321 ? 6.610 -0.641 1.669 1.00 98.00 321 CYS A C 1
ATOM 2438 O O . CYS A 1 321 ? 6.253 0.400 1.113 1.00 98.00 321 CYS A O 1
ATOM 2440 N N . ILE A 1 322 ? 7.070 -0.649 2.927 1.00 98.31 322 ILE A N 1
ATOM 2441 C CA . ILE A 1 322 ? 7.151 0.551 3.789 1.00 98.31 322 ILE A CA 1
ATOM 2442 C C . ILE A 1 322 ? 8.003 1.666 3.180 1.00 98.31 322 ILE A C 1
ATOM 2444 O O . ILE A 1 322 ? 7.664 2.836 3.305 1.00 98.31 322 ILE A O 1
ATOM 2448 N N . ASP A 1 323 ? 9.051 1.317 2.448 1.00 97.62 323 ASP A N 1
ATOM 2449 C CA . ASP A 1 323 ? 9.935 2.228 1.721 1.00 97.62 323 ASP A CA 1
ATOM 2450 C C . ASP A 1 323 ? 9.401 2.673 0.346 1.00 97.62 323 ASP A C 1
ATOM 2452 O O . ASP A 1 323 ? 10.003 3.546 -0.274 1.00 97.62 323 ASP A O 1
ATOM 2456 N N . PHE A 1 324 ? 8.253 2.140 -0.093 1.00 97.94 324 PHE A N 1
ATOM 2457 C CA . PHE A 1 324 ? 7.580 2.484 -1.352 1.00 97.94 324 PHE A CA 1
ATOM 2458 C C . PHE A 1 324 ? 6.068 2.679 -1.157 1.00 97.94 324 PHE A C 1
ATOM 2460 O O . PHE A 1 324 ? 5.639 3.719 -0.657 1.00 97.94 324 PHE A O 1
ATOM 2467 N N . CYS A 1 325 ? 5.244 1.704 -1.561 1.00 98.38 325 CYS A N 1
ATOM 2468 C CA . CYS A 1 325 ? 3.793 1.854 -1.667 1.00 98.38 325 CYS A CA 1
ATOM 2469 C C . CYS A 1 325 ? 3.123 2.250 -0.349 1.00 98.38 325 CYS A C 1
ATOM 2471 O O . CYS A 1 325 ? 2.249 3.116 -0.345 1.00 98.38 325 CYS A O 1
ATOM 2473 N N . VAL A 1 326 ? 3.557 1.687 0.782 1.00 98.81 326 VAL A N 1
ATOM 2474 C CA . VAL A 1 326 ? 2.978 2.000 2.097 1.00 98.81 326 VAL A CA 1
ATOM 2475 C C . VAL A 1 326 ? 3.293 3.440 2.509 1.00 98.81 326 VAL A C 1
ATOM 2477 O O . VAL A 1 326 ? 2.376 4.160 2.900 1.00 98.81 326 VAL A O 1
ATOM 2480 N N . SER A 1 327 ? 4.541 3.911 2.380 1.00 98.62 327 SER A N 1
ATOM 2481 C CA . SER A 1 327 ? 4.869 5.305 2.726 1.00 98.62 327 SER A CA 1
ATOM 2482 C C . SER A 1 327 ? 4.263 6.305 1.745 1.00 98.62 327 SER A C 1
ATOM 2484 O O . SER A 1 327 ? 3.688 7.299 2.183 1.00 98.62 327 SER A O 1
ATOM 2486 N N . ALA A 1 328 ? 4.302 6.032 0.436 1.00 98.62 328 ALA A N 1
ATOM 2487 C CA . ALA A 1 328 ? 3.652 6.868 -0.575 1.00 98.62 328 ALA A CA 1
ATOM 2488 C C . ALA A 1 328 ? 2.143 7.008 -0.311 1.00 98.62 328 ALA A C 1
ATOM 2490 O O . ALA A 1 328 ? 1.590 8.104 -0.398 1.00 98.62 328 ALA A O 1
ATOM 2491 N N . THR A 1 329 ? 1.489 5.910 0.074 1.00 98.88 329 THR A N 1
ATOM 2492 C CA . THR A 1 329 ? 0.074 5.900 0.460 1.00 98.88 329 THR A CA 1
ATOM 2493 C C . THR A 1 329 ? -0.169 6.679 1.746 1.00 98.88 329 THR A C 1
ATOM 2495 O O . THR A 1 329 ? -1.107 7.469 1.804 1.00 98.88 329 THR A O 1
ATOM 2498 N N . ALA A 1 330 ? 0.677 6.504 2.764 1.00 98.81 330 ALA A N 1
ATOM 2499 C CA . ALA A 1 330 ? 0.544 7.221 4.027 1.00 98.81 330 ALA A CA 1
ATOM 2500 C C . ALA A 1 330 ? 0.710 8.740 3.848 1.00 98.81 330 ALA A C 1
ATOM 2502 O O . ALA A 1 330 ? -0.073 9.508 4.402 1.00 98.81 330 ALA A O 1
ATOM 2503 N N . TYR A 1 331 ? 1.670 9.184 3.029 1.00 98.75 331 TYR A N 1
ATOM 2504 C CA . TYR A 1 331 ? 1.817 10.600 2.690 1.00 98.75 331 TYR A CA 1
ATOM 2505 C C . TYR A 1 331 ? 0.610 11.134 1.919 1.00 98.75 331 TYR A C 1
ATOM 2507 O O . TYR A 1 331 ? 0.085 12.182 2.277 1.00 98.75 331 TYR A O 1
ATOM 2515 N N . ALA A 1 332 ? 0.129 10.406 0.909 1.00 98.50 332 ALA A N 1
ATOM 2516 C CA . ALA A 1 332 ? -1.041 10.824 0.141 1.00 98.50 332 ALA A CA 1
ATOM 2517 C C . ALA A 1 332 ? -2.320 10.892 0.997 1.00 98.50 332 ALA A C 1
ATOM 2519 O O . ALA A 1 332 ? -3.150 11.771 0.784 1.00 98.50 332 ALA A O 1
ATOM 2520 N N . ALA A 1 333 ? -2.463 10.021 2.002 1.00 98.75 333 ALA A N 1
ATOM 2521 C CA . ALA A 1 333 ? -3.592 10.054 2.928 1.00 98.75 333 ALA A CA 1
ATOM 2522 C C . ALA A 1 333 ? -3.646 11.349 3.761 1.00 98.75 333 ALA A C 1
ATOM 2524 O O . ALA A 1 333 ? -4.739 11.811 4.075 1.00 98.75 333 ALA A O 1
ATOM 2525 N N . LEU A 1 334 ? -2.506 11.979 4.077 1.00 98.38 334 LEU A N 1
ATOM 2526 C CA . LEU A 1 334 ? -2.491 13.266 4.793 1.00 98.38 334 LEU A CA 1
ATOM 2527 C C . LEU A 1 334 ? -3.166 14.395 4.003 1.00 98.38 334 LEU A C 1
ATOM 2529 O O . LEU A 1 334 ? -3.680 15.339 4.596 1.00 98.38 334 LEU A O 1
ATOM 2533 N N . GLU A 1 335 ? -3.165 14.299 2.674 1.00 97.81 335 GLU A N 1
ATOM 2534 C CA . GLU A 1 335 ? -3.701 15.329 1.782 1.00 97.81 335 GLU A CA 1
ATOM 2535 C C . GLU A 1 335 ? -5.210 15.167 1.528 1.00 97.81 335 GLU A C 1
ATOM 2537 O O . GLU A 1 335 ? -5.840 16.024 0.903 1.00 97.81 335 GLU A O 1
ATOM 2542 N N . VAL A 1 336 ? -5.824 14.075 2.001 1.00 98.38 336 VAL A N 1
ATOM 2543 C CA . VAL A 1 336 ? -7.254 13.816 1.799 1.00 98.38 336 VAL A CA 1
ATOM 2544 C C . VAL A 1 336 ? -8.080 14.620 2.812 1.00 98.38 336 VAL A C 1
ATOM 2546 O O . VAL A 1 336 ? -7.929 14.434 4.023 1.00 98.38 336 VAL A O 1
ATOM 2549 N N . PRO A 1 337 ? -9.021 15.469 2.358 1.00 98.12 337 PRO A N 1
ATOM 2550 C CA . PRO A 1 337 ? -9.887 16.221 3.259 1.00 98.12 337 PRO A CA 1
ATOM 2551 C C . PRO A 1 337 ? -10.693 15.311 4.194 1.00 98.12 337 PRO A C 1
ATOM 2553 O O . PRO A 1 337 ? -11.351 14.376 3.744 1.00 98.12 337 PRO A O 1
ATOM 2556 N N . GLY A 1 338 ? -10.682 15.631 5.489 1.00 97.62 338 GLY A N 1
ATOM 2557 C CA . GLY A 1 338 ? -11.400 14.886 6.531 1.00 97.62 338 GLY A CA 1
ATOM 2558 C C . GLY A 1 338 ? -10.520 13.922 7.326 1.00 97.62 338 GLY A C 1
ATOM 2559 O O . GLY A 1 338 ? -10.835 13.649 8.483 1.00 97.62 338 GLY A O 1
ATOM 2560 N N . ILE A 1 339 ? -9.378 13.498 6.775 1.00 98.62 339 ILE A N 1
ATOM 2561 C CA . ILE A 1 339 ? -8.429 12.648 7.495 1.00 98.62 339 ILE A CA 1
ATOM 2562 C C . ILE A 1 339 ? -7.710 13.474 8.565 1.00 98.62 339 ILE A C 1
ATOM 2564 O O . ILE A 1 339 ? -7.097 14.504 8.291 1.00 98.62 339 ILE A O 1
ATOM 2568 N N . ARG A 1 340 ? -7.807 13.012 9.812 1.00 98.00 340 ARG A N 1
ATOM 2569 C CA . ARG A 1 340 ? -7.204 13.619 11.005 1.00 98.00 340 ARG A CA 1
ATOM 2570 C C . ARG A 1 340 ? -5.983 12.850 11.486 1.00 98.00 340 ARG A C 1
ATOM 2572 O O . ARG A 1 340 ? -5.077 13.447 12.055 1.00 98.00 340 ARG A O 1
ATOM 2579 N N . THR A 1 341 ? -5.978 11.530 11.315 1.00 98.56 341 THR A N 1
ATOM 2580 C CA . THR A 1 341 ? -4.889 10.658 11.766 1.00 98.56 341 THR A CA 1
ATOM 2581 C C . THR A 1 341 ? -4.500 9.683 10.666 1.00 98.56 341 THR A C 1
ATOM 2583 O O . THR A 1 341 ? -5.347 8.997 10.102 1.00 98.56 341 THR A O 1
ATOM 2586 N N . VAL A 1 342 ? -3.199 9.588 10.398 1.00 98.81 342 VAL A N 1
ATOM 2587 C CA . VAL A 1 342 ? -2.618 8.528 9.570 1.00 98.81 342 VAL A CA 1
ATOM 2588 C C . VAL A 1 342 ? -1.618 7.760 10.421 1.00 98.81 342 VAL A C 1
ATOM 2590 O O . VAL A 1 342 ? -0.771 8.368 11.083 1.00 98.81 342 VAL A O 1
ATOM 2593 N N . CYS A 1 343 ? -1.703 6.434 10.413 1.00 98.44 343 CYS A N 1
ATOM 2594 C CA . CYS A 1 343 ? -0.732 5.568 11.064 1.00 98.44 343 CYS A CA 1
ATOM 2595 C C . CYS A 1 343 ? -0.205 4.473 10.135 1.00 98.44 343 CYS A C 1
ATOM 2597 O O . CYS A 1 343 ? -0.872 4.056 9.190 1.00 98.44 343 CYS A O 1
ATOM 2599 N N . VAL A 1 344 ? 1.015 4.020 10.419 1.00 98.81 344 VAL A N 1
ATOM 2600 C CA . VAL A 1 344 ? 1.674 2.894 9.751 1.00 98.81 344 VAL A CA 1
ATOM 2601 C C . VAL A 1 344 ? 2.157 1.925 10.819 1.00 98.81 344 VAL A C 1
ATOM 2603 O O . VAL A 1 344 ? 2.873 2.334 11.739 1.00 98.81 344 VAL A O 1
ATOM 2606 N N . LEU A 1 345 ? 1.774 0.653 10.688 1.00 98.56 345 LEU A N 1
ATOM 2607 C CA . LEU A 1 345 ? 2.176 -0.401 11.620 1.00 98.56 345 LEU A CA 1
ATOM 2608 C C . LEU A 1 345 ? 3.400 -1.148 11.080 1.00 98.56 345 LEU A C 1
ATOM 2610 O O . LEU A 1 345 ? 3.327 -1.796 10.032 1.00 98.56 345 LEU A O 1
ATOM 2614 N N . THR A 1 346 ? 4.537 -1.029 11.767 1.00 98.06 346 THR A N 1
ATOM 2615 C CA . THR A 1 346 ? 5.848 -1.487 11.269 1.00 98.06 346 THR A CA 1
ATOM 2616 C C . THR A 1 346 ? 6.038 -2.997 11.325 1.00 98.06 346 THR A C 1
ATOM 2618 O O . THR A 1 346 ? 6.794 -3.540 10.537 1.00 98.06 346 THR A O 1
ATOM 2621 N N . ASP A 1 347 ? 5.354 -3.689 12.226 1.00 97.38 347 ASP A N 1
ATOM 2622 C CA . ASP A 1 347 ? 5.302 -5.152 12.313 1.00 97.38 347 ASP A CA 1
ATOM 2623 C C . ASP A 1 347 ? 4.268 -5.768 11.354 1.00 97.38 347 ASP A C 1
ATOM 2625 O O . ASP A 1 347 ? 4.356 -6.950 11.020 1.00 97.38 347 ASP A O 1
ATOM 2629 N N . CYS A 1 348 ? 3.333 -4.958 10.851 1.00 98.62 348 CYS A N 1
ATOM 2630 C CA . CYS A 1 348 ? 2.443 -5.289 9.736 1.00 98.62 348 CYS A CA 1
ATOM 2631 C C . CYS A 1 348 ? 2.952 -4.752 8.388 1.00 98.62 348 CYS A C 1
ATOM 2633 O O . CYS A 1 348 ? 2.193 -4.742 7.421 1.00 98.62 348 CYS A O 1
ATOM 2635 N N . SER A 1 349 ? 4.209 -4.301 8.302 1.00 98.56 349 SER A N 1
ATOM 2636 C CA . SER A 1 349 ? 4.798 -3.812 7.053 1.00 98.56 349 SER A CA 1
ATOM 2637 C C . SER A 1 349 ? 6.237 -4.288 6.873 1.00 98.56 349 SER A C 1
ATOM 2639 O O . SER A 1 349 ? 6.962 -4.485 7.842 1.00 98.56 349 SER A O 1
ATOM 2641 N N . LYS A 1 350 ? 6.678 -4.464 5.627 1.00 98.12 350 LYS A N 1
ATOM 2642 C CA . LYS A 1 350 ? 8.075 -4.811 5.299 1.00 98.12 350 LYS A CA 1
ATOM 2643 C C . LYS A 1 350 ? 8.588 -3.959 4.151 1.00 98.12 350 LYS A C 1
ATOM 2645 O O . LYS A 1 350 ? 7.792 -3.373 3.424 1.00 98.12 350 LYS A O 1
ATOM 2650 N N . SER A 1 351 ? 9.901 -3.837 4.021 1.00 97.62 351 SER A N 1
ATOM 2651 C CA . SER A 1 351 ? 10.538 -3.028 2.979 1.00 97.62 351 SER A CA 1
ATOM 2652 C C . SER A 1 351 ? 10.998 -3.884 1.795 1.00 97.62 351 SER A C 1
ATOM 2654 O O . SER A 1 351 ? 11.088 -5.117 1.882 1.00 97.62 351 SER A O 1
ATOM 2656 N N . VAL A 1 352 ? 11.301 -3.230 0.673 1.00 96.19 352 VAL A N 1
ATOM 2657 C CA . VAL A 1 352 ? 12.152 -3.831 -0.363 1.00 96.19 352 VAL A CA 1
ATOM 2658 C C . VAL A 1 352 ? 13.610 -3.787 0.090 1.00 96.19 352 VAL A C 1
ATOM 2660 O O . VAL A 1 352 ? 14.316 -4.786 -0.035 1.00 96.19 352 VAL A O 1
ATOM 2663 N N . PHE A 1 353 ? 14.039 -2.651 0.643 1.00 95.25 353 PHE A N 1
ATOM 2664 C CA . PHE A 1 353 ? 15.393 -2.422 1.139 1.00 95.25 353 PHE A CA 1
ATOM 2665 C C . PHE A 1 353 ? 15.365 -2.169 2.653 1.00 95.25 353 PHE A C 1
ATOM 2667 O O . PHE A 1 353 ? 15.033 -1.071 3.108 1.00 95.25 353 PHE A O 1
ATOM 2674 N N . GLU A 1 354 ? 15.721 -3.181 3.449 1.00 93.12 354 GLU A N 1
ATOM 2675 C CA . GLU A 1 354 ? 15.592 -3.149 4.917 1.00 93.12 354 GLU A CA 1
ATOM 2676 C C . GLU A 1 354 ? 16.404 -2.039 5.586 1.00 93.12 354 GLU A C 1
ATOM 2678 O O . GLU A 1 354 ? 15.987 -1.477 6.602 1.00 93.12 354 GLU A O 1
ATOM 2683 N N . GLU A 1 355 ? 17.511 -1.634 4.972 1.00 95.31 355 GLU A N 1
ATOM 2684 C CA . GLU A 1 355 ? 18.311 -0.492 5.398 1.00 95.31 355 GLU A CA 1
ATOM 2685 C C . GLU A 1 355 ? 17.550 0.846 5.358 1.00 95.31 355 GLU A C 1
ATOM 2687 O O . GLU A 1 355 ? 17.898 1.773 6.096 1.00 95.31 355 GLU A O 1
ATOM 2692 N N . ASN A 1 356 ? 16.497 0.963 4.540 1.00 95.31 356 ASN A N 1
ATOM 2693 C CA . ASN A 1 356 ? 15.719 2.193 4.398 1.00 95.31 356 ASN A CA 1
ATOM 2694 C C . ASN A 1 356 ? 14.651 2.345 5.486 1.00 95.31 356 ASN A C 1
ATOM 2696 O O . ASN A 1 356 ? 14.246 3.475 5.779 1.00 95.31 356 ASN A O 1
ATOM 2700 N N . THR A 1 357 ? 14.214 1.249 6.117 1.00 95.75 357 THR A N 1
ATOM 2701 C CA . THR A 1 357 ? 13.103 1.248 7.082 1.00 95.75 357 THR A CA 1
ATOM 2702 C C . THR A 1 357 ? 13.265 2.295 8.196 1.00 95.75 357 THR A C 1
ATOM 2704 O O . THR A 1 357 ? 12.309 3.048 8.422 1.00 95.75 357 THR A O 1
ATOM 2707 N N . PRO A 1 358 ? 14.430 2.443 8.869 1.00 97.19 358 PRO A N 1
ATOM 2708 C CA . PRO A 1 358 ? 14.594 3.449 9.922 1.00 97.19 358 PRO A CA 1
ATOM 2709 C C . PRO A 1 358 ? 14.417 4.883 9.409 1.00 97.19 358 PRO A C 1
ATOM 2711 O O . PRO A 1 358 ? 13.675 5.668 10.003 1.00 97.19 358 PRO A O 1
ATOM 2714 N N . LYS A 1 359 ? 15.043 5.204 8.270 1.00 97.88 359 LYS A N 1
ATOM 2715 C CA . LYS A 1 359 ? 15.018 6.539 7.657 1.00 97.88 359 LYS A CA 1
ATOM 2716 C C . LYS A 1 359 ? 13.616 6.913 7.182 1.00 97.88 359 LYS A C 1
ATOM 2718 O O . LYS A 1 359 ? 13.157 8.023 7.441 1.00 97.88 359 LYS A O 1
ATOM 2723 N N . VAL A 1 360 ? 12.928 5.994 6.504 1.00 98.00 360 VAL A N 1
ATOM 2724 C CA . VAL A 1 360 ? 11.561 6.217 6.010 1.00 98.00 360 VAL A CA 1
ATOM 2725 C C . VAL A 1 360 ? 10.588 6.362 7.181 1.00 98.00 360 VAL A C 1
ATOM 2727 O O . VAL A 1 360 ? 9.757 7.268 7.185 1.00 98.00 360 VAL A O 1
ATOM 2730 N N . SER A 1 361 ? 10.738 5.539 8.222 1.00 98.06 361 SER A N 1
ATOM 2731 C CA . SER A 1 361 ? 9.923 5.640 9.439 1.00 98.06 361 SER A CA 1
ATOM 2732 C C . SER A 1 361 ? 10.088 6.994 10.129 1.00 98.06 361 SER A C 1
ATOM 2734 O O . SER A 1 361 ? 9.102 7.610 10.527 1.00 98.06 361 SER A O 1
ATOM 2736 N N . GLU A 1 362 ? 11.320 7.488 10.263 1.00 98.31 362 GLU A N 1
ATOM 2737 C CA . GLU A 1 362 ? 11.589 8.819 10.817 1.00 98.31 362 GLU A CA 1
ATOM 2738 C C . GLU A 1 362 ? 11.006 9.935 9.937 1.00 98.31 362 GLU A C 1
ATOM 2740 O O . GLU A 1 362 ? 10.342 10.840 10.444 1.00 98.31 362 GLU A O 1
ATOM 2745 N N . ALA A 1 363 ? 11.170 9.845 8.615 1.00 98.38 363 ALA A N 1
ATOM 2746 C CA . ALA A 1 363 ? 10.606 10.813 7.680 1.00 98.38 363 ALA A CA 1
ATOM 2747 C C . ALA A 1 363 ? 9.070 10.874 7.748 1.00 98.38 363 ALA A C 1
ATOM 2749 O O . ALA A 1 363 ? 8.493 11.960 7.676 1.00 98.38 363 ALA A O 1
ATOM 2750 N N . MET A 1 364 ? 8.392 9.733 7.905 1.00 98.56 364 MET A N 1
ATOM 2751 C CA . MET A 1 364 ? 6.940 9.675 8.102 1.00 98.56 364 MET A CA 1
ATOM 2752 C C . MET A 1 364 ? 6.529 10.325 9.429 1.00 98.56 364 MET A C 1
ATOM 2754 O O . MET A 1 364 ? 5.642 11.182 9.437 1.00 98.56 364 MET A O 1
ATOM 2758 N N . ARG A 1 365 ? 7.225 10.011 10.533 1.00 98.38 365 ARG A N 1
ATOM 2759 C CA . ARG A 1 365 ? 6.977 10.648 11.842 1.00 98.38 365 ARG A CA 1
ATOM 2760 C C . ARG A 1 365 ? 7.120 12.166 11.783 1.00 98.38 365 ARG A C 1
ATOM 2762 O O . ARG A 1 365 ? 6.259 12.879 12.291 1.00 98.38 365 ARG A O 1
ATOM 2769 N N . ASN A 1 366 ? 8.146 12.666 11.098 1.00 98.25 366 ASN A N 1
ATOM 2770 C CA . ASN A 1 366 ? 8.384 14.103 10.937 1.00 98.25 366 ASN A CA 1
ATOM 2771 C C . ASN A 1 366 ? 7.283 14.825 10.140 1.00 98.25 366 ASN A C 1
ATOM 2773 O O . ASN A 1 366 ? 7.146 16.042 10.253 1.00 98.25 366 ASN A O 1
ATOM 2777 N N . LYS A 1 367 ? 6.488 14.096 9.349 1.00 98.06 367 LYS A N 1
ATOM 2778 C CA . LYS A 1 367 ? 5.312 14.619 8.634 1.00 98.06 367 LYS A CA 1
ATOM 2779 C C . LYS A 1 367 ? 4.002 14.450 9.414 1.00 98.06 367 LYS A C 1
ATOM 2781 O O . LYS A 1 367 ? 2.952 14.809 8.899 1.00 98.06 367 LYS A O 1
ATOM 2786 N N . GLY A 1 368 ? 4.056 13.936 10.645 1.00 97.19 368 GLY A N 1
ATOM 2787 C CA . GLY A 1 368 ? 2.885 13.738 11.501 1.00 97.19 368 GLY A CA 1
ATOM 2788 C C . GLY A 1 368 ? 2.207 12.371 11.359 1.00 97.19 368 GLY A C 1
ATOM 2789 O O . GLY A 1 368 ? 1.167 12.154 11.974 1.00 97.19 368 GLY A O 1
ATOM 2790 N N . ILE A 1 369 ? 2.786 11.433 10.599 1.00 98.50 369 ILE A N 1
ATOM 2791 C CA . ILE A 1 369 ? 2.285 10.053 10.523 1.00 98.50 369 ILE A CA 1
ATOM 2792 C C . ILE A 1 369 ? 2.706 9.305 11.790 1.00 98.50 369 ILE A C 1
ATOM 2794 O O . ILE A 1 369 ? 3.880 9.294 12.169 1.00 98.50 369 ILE A O 1
ATOM 2798 N N . ARG A 1 370 ? 1.760 8.629 12.445 1.00 97.94 370 ARG A N 1
ATOM 2799 C CA . ARG A 1 370 ? 2.048 7.791 13.616 1.00 97.94 370 ARG A CA 1
ATOM 2800 C C . ARG A 1 370 ? 2.657 6.463 13.164 1.00 97.94 370 ARG A C 1
ATOM 2802 O O . ARG A 1 370 ? 1.963 5.632 12.593 1.00 97.94 370 ARG A O 1
ATOM 2809 N N . VAL A 1 371 ? 3.945 6.256 13.426 1.00 98.19 371 VAL A N 1
ATOM 2810 C CA . VAL A 1 371 ? 4.663 5.025 13.049 1.00 98.19 371 VAL A CA 1
ATOM 2811 C C . VAL A 1 371 ? 5.028 4.231 14.299 1.00 98.19 371 VAL A C 1
ATOM 2813 O O . VAL A 1 371 ? 5.898 4.667 15.064 1.00 98.19 371 VAL A O 1
ATOM 2816 N N . CYS A 1 372 ? 4.378 3.084 14.488 1.00 97.00 372 CYS A N 1
ATOM 2817 C CA . CYS A 1 372 ? 4.507 2.229 15.670 1.00 97.00 372 CYS A CA 1
ATOM 2818 C C . CYS A 1 372 ? 4.282 0.749 15.320 1.00 97.00 372 CYS A C 1
ATOM 2820 O O . CYS A 1 372 ? 3.927 0.423 14.194 1.00 97.00 372 CYS A O 1
ATOM 2822 N N . THR A 1 373 ? 4.475 -0.147 16.277 1.0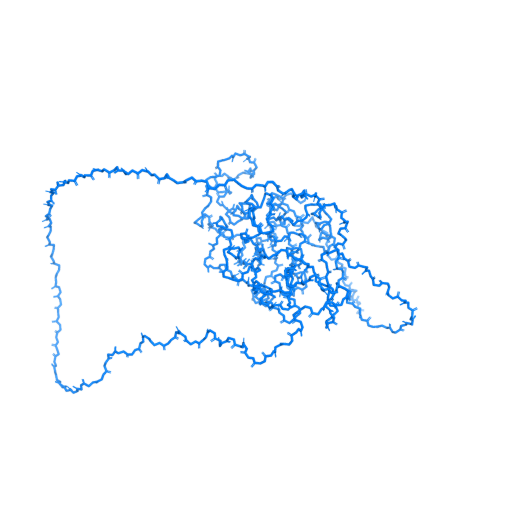0 96.88 373 THR A N 1
ATOM 2823 C CA . THR A 1 373 ? 4.070 -1.560 16.185 1.00 96.88 373 THR A CA 1
ATOM 2824 C C . THR A 1 373 ? 2.602 -1.748 16.581 1.00 96.88 373 THR A C 1
ATOM 2826 O O . THR A 1 373 ? 1.992 -0.862 17.191 1.00 96.88 373 THR A O 1
ATOM 2829 N N . THR A 1 374 ? 2.023 -2.916 16.300 1.00 93.81 374 THR A N 1
ATOM 2830 C CA . THR A 1 374 ? 0.693 -3.290 16.810 1.00 93.81 374 THR A CA 1
ATOM 2831 C C . THR A 1 374 ? 0.666 -3.320 18.341 1.00 93.81 374 THR A C 1
ATOM 2833 O O . THR A 1 374 ? -0.286 -2.832 18.949 1.00 93.81 374 THR A O 1
ATOM 2836 N N . ALA A 1 375 ? 1.733 -3.802 18.987 1.00 91.44 375 ALA A N 1
ATOM 2837 C CA . ALA A 1 375 ? 1.855 -3.816 20.445 1.00 91.44 375 ALA A CA 1
ATOM 2838 C C . ALA A 1 375 ? 1.806 -2.398 21.045 1.00 91.44 375 ALA A C 1
ATOM 2840 O O . ALA A 1 375 ? 1.105 -2.156 22.028 1.00 91.44 375 ALA A O 1
ATOM 2841 N N . GLU A 1 376 ? 2.501 -1.440 20.428 1.00 92.88 376 GLU A N 1
ATOM 2842 C CA . GLU A 1 376 ? 2.443 -0.025 20.814 1.00 92.88 376 GLU A CA 1
ATOM 2843 C C . GLU A 1 376 ? 1.076 0.605 20.515 1.00 92.88 376 GLU A C 1
ATOM 2845 O O . GLU A 1 376 ? 0.598 1.416 21.301 1.00 92.88 376 GLU A O 1
ATOM 2850 N N . MET A 1 377 ? 0.409 0.215 19.422 1.00 92.62 377 MET A N 1
ATOM 2851 C CA . MET A 1 377 ? -0.955 0.666 19.124 1.00 92.62 377 MET A CA 1
ATOM 2852 C C . MET A 1 377 ? -1.944 0.235 20.216 1.00 92.62 377 MET A C 1
ATOM 2854 O O . MET A 1 377 ? -2.778 1.040 20.634 1.00 92.62 377 MET A O 1
ATOM 2858 N N . PHE A 1 378 ? -1.855 -1.017 20.680 1.00 89.19 378 PHE A N 1
ATOM 2859 C CA . PHE A 1 378 ? -2.719 -1.565 21.734 1.00 89.19 378 PHE A CA 1
ATOM 2860 C C . PHE A 1 378 ? -2.307 -1.135 23.151 1.00 89.19 378 PHE A C 1
ATOM 2862 O O . PHE A 1 378 ? -3.093 -1.260 24.096 1.00 89.19 378 PHE A O 1
ATOM 2869 N N . SER A 1 379 ? -1.101 -0.592 23.318 1.00 84.81 379 SER A N 1
ATOM 2870 C CA . SER A 1 379 ? -0.657 0.017 24.567 1.00 84.81 379 SER A CA 1
ATOM 2871 C C . SER A 1 379 ? -1.490 1.265 24.881 1.00 84.81 379 SER A C 1
ATOM 2873 O O . SER A 1 379 ? -1.466 2.260 24.164 1.00 84.81 379 SER A O 1
ATOM 2875 N N . ARG A 1 380 ? -2.180 1.259 26.030 1.00 68.38 380 ARG A N 1
ATOM 2876 C CA . ARG A 1 380 ? -2.843 2.457 26.587 1.00 68.38 380 ARG A CA 1
ATOM 2877 C C . ARG A 1 380 ? -1.869 3.444 27.247 1.00 68.38 380 ARG A C 1
ATOM 2879 O O . ARG A 1 380 ? -2.304 4.445 27.811 1.00 68.38 380 ARG A O 1
ATOM 2886 N N . LYS A 1 381 ? -0.565 3.152 27.254 1.00 53.22 381 LYS A N 1
ATOM 2887 C CA . LYS A 1 381 ? 0.457 4.072 27.762 1.00 53.22 381 LYS A CA 1
ATOM 2888 C C . LYS A 1 381 ? 0.938 4.934 26.598 1.00 53.22 381 LYS A C 1
ATOM 2890 O O . LYS A 1 381 ? 1.506 4.396 25.651 1.00 53.22 381 LYS A O 1
ATOM 2895 N N . ALA A 1 382 ? 0.622 6.225 26.688 1.00 46.00 382 ALA A N 1
ATOM 2896 C CA . ALA A 1 382 ? 1.071 7.278 25.782 1.00 46.00 382 ALA A CA 1
ATOM 2897 C C . ALA A 1 382 ? 2.587 7.488 25.848 1.00 46.00 382 ALA A C 1
ATOM 2899 O O . ALA A 1 382 ? 3.145 7.354 26.967 1.00 46.00 382 ALA A O 1
#

Foldseek 3Di:
DDDDDDDDDDDDDDPFFLLVVLQPFQEEEEAEALFQLCDPPHQLHDPCQVVLLVQLLCLLLVCLLCPPDVDPDPDDPDPPPDQRALVSSPDGSHPAYAYEFAAAAQLAPQAPVLADPPADQAAGCRPVPDPPVPDDDPPPPPDPDDDPDDDDDDDDDDDDDDDDDDDDDDDDDDDDDDDDDDDDDDDDDDDDDDDDDDDDDDDDPDDDDDDDDPDDDDPDPDDDDDDDDDPPPPDDDDPQWGQHNVPRDIHGHGHDALYHPDSRVHRDPSNRDDPRHHYKYENHDSHADDLESQYDDPRGICVLVVCVVSLGQEYEFAYPALSTNRLNNQVVLVVRPNHNAAEYAVSSHHHSDNVCNVVSLVVCVVVVHHYYHPSSSPDSPD

Sequence (382 aa):
MASRRAGEPHHEGPPEALLDIIQNSVACLVITDVQRDFCEGGALGGEGRREMVLNINRLRCWRTLCGAQGESSCCSDSEDSAALRVEDIADELFEHVVITRDWHPYNHLSFARSHTVSCNPEACTCGDEEESDSLREPPATAAITNAVRSQGTADTDVSVTETKSKNKRSDVSSGSNTSHSHADSCEGPASGVDMPSARKGGFQEEPLHHGETNGVVEESIQNGEHDARTPRTSKHLSRNQVRRKRSGTVLDLWPVHCVQNTPGAELHPELLTLPTDVPIYKATNREEESYSCFGSGMSQTPLAALLQEWKVETVCVVGLCIDFCVSATAYAALEVPGIRTVCVLTDCSKSVFEENTPKVSEAMRNKGIRVCTTAEMFSRKA

Organism: NCBI:txid483139

Radius of gyration: 29.89 Å; chains: 1; bounding box: 95×104×68 Å

pLDDT: mean 72.51, std 29.94, range [22.45, 98.94]

InterPro domains:
  IPR000868 Isochorismatase-like domain [PF00857] (252-376)
  IPR036380 Isochorismatase-like superfamily [G3DSA:3.40.50.850] (25-380)
  IPR036380 Isochorismatase-like superfamily [SSF52499] (250-377)
  IPR052347 Isochorismatase Family Nicotinamidases [PTHR11080] (16-377)

Secondary structure (DSSP, 8-state):
-PPPPPPPP---SPPPPHHHHHHTS-EEEEEE--BGGGSTTSTT--TTHHHHHHHHHHHHTHHHHHSS-SSS------S------GGG--S-SSSEEEEEEE-B-TT-TTBGGGS-TT--GGGB-TT-S---TT--PPPS-SSS--SS--S-----------------------------------------------------------------------------------PPPPTTEEEBTTT--EEE-B-S-SBTTSGGGSBPTTS---TTSEEEEE--STT----STTEETTEE-SHHHHHHHTT--EEEEEEE-TTTHHHHHHHHHHTSTT--EEEEEEEEEE-SSGGGHHHHHHHHHHTT-EEE-HHHHH----

=== Feature glossary ===
Reading guide. The protein is described through the following features:

Foldseek 3Di. A 3Di character summarizes, for each residue, the relative orientation of the Cα frame of its nearest spatial neighbor. Because it encodes fold topology rather than chemistry, 3Di alignments detect remote structural similarity that sequence alignment misses.

Contact-map, Ramachandran, and PAE plots. Plot images: a contact map (which residues are close in 3D, as an N×N binary image), a Ramachandran scatter (backbone torsion angles, revealing secondary-structure composition at a glance), and — for AlphaFold structures — a PAE heatmap (pairwise prediction confidence).

Radius of gyration, Cα contacts, bounding box. Radius of gyration (Rg) is the root-mean-square distance of Cα atoms from their centroid — a single number for overall size and compactness. A globular domain of N residues has Rg ≈ 2.2·N^0.38 Å; an extended or disordered chain has a much larger Rg. The Cα contact count is the number of residue pairs whose Cα atoms are within 8 Å and are more than four positions apart in sequence — a standard proxy for tertiary packing density. The bounding box is the smallest axis-aligned box enclosing all Cα atoms.

Secondary structure (8-state, DSSP). Eight-state secondary structure (DSSP): H is the canonical α-helix, G the tighter 3₁₀-helix, I the wider π-helix; E/B are β-structure, T and S are turns and bends, and '-' is everything else. DSSP derives these from the pattern of main-chain N–H···O=C hydrogen bonds, not from the sequence.

B-factor. B-factor (Debye–Waller factor) reflects atomic displacement in the crystal lattice. It is an experimental observable (units Å²), not a prediction; low values mean the atom is pinned down, high values mean it moves or is heterogeneous across the crystal.

pLDDT. pLDDT is the predicted lDDT-Cα score: AlphaFold's confidence that the local environment of each residue (all inter-atomic distances within 15 Å) is correctly placed. It is a per-residue number between 0 and 100, with higher meaning more reliable.

Nearest PDB structures. Nearest PDB neighbors are the top structural matches found by Foldseek when searching this structure against the entire Protein Data Bank. Each hit reports a TM-score (0 to 1; >0.5 almost always implies the same fold) and an E-value. These are *structural* homologs — they may share no detectable sequence similarity.

Solvent-accessible surface area. Accessible surface area quantifies burial. A residue with SASA near zero is packed into the hydrophobic core; one with SASA >100 Å² sits on the surface. Computed here via the Shrake–Rupley numerical algorithm with a 1.4 Å probe.

Rendered structure images. Structure images are PyMOL renders from six orthogonal camera directions. Cartoon representation draws helices as coils and strands as arrows; sticks shows the backbone as bonds; surface shows the solvent-excluded envelope. Rainbow coloring maps sequence position to hue (blue→red, N→C); chain coloring assigns a distinct color per polypeptide.

Backbone torsions (φ/ψ). φ (phi) and ψ (psi) are the two rotatable backbone dihedrals per residue: φ is the C(i-1)–N–Cα–C torsion, ψ is the N–Cα–C–N(i+1) torsion, both in degrees on (−180°, 180°]. α-helical residues cluster near (−60°, −45°); β-strand residues near (−120°, +130°). A Ramachandran plot is simply a scatter of (φ, ψ) for every residue.

Predicted aligned error. Predicted Aligned Error (PAE) is an AlphaFold confidence matrix: entry (i, j) is the expected error in the position of residue j, in ångströms, when the prediction is superimposed on the true structure at residue i. Low PAE within a block of residues means that block is internally rigid and well-predicted; high PAE between two blocks means their relative placement is uncertain even if each block individually is confident.

mmCIF coordinates. Structure coordinates are given as an mmCIF _atom_site loop: one row per atom with element, residue name, chain id, sequence number, and x/y/z position in Å. Only the four main-chain atoms per residue are included here; side chains are omitted to keep the record compact.

InterPro / GO / CATH / organism. Database cross-references. InterPro integrates a dozen domain/family signature databases into unified entries with residue-range hits. GO terms attach function/process/location labels with evidence codes. CATH codes position the fold in a four-level structural taxonomy. Organism is the NCBI-taxonomy species name.

Secondary structure (3-state, P-SEA). SS3 is a coarse helix/strand/coil call (letters a/b/c) made by the P-SEA algorithm from inter-Cα distances and dihedrals. It is less detailed than DSSP but needs only Cα positions.

Sequence. Sequence gives the chain of amino acids in standard one-letter code (A=alanine, C=cysteine, …, Y=tyrosine), read N→C. It is the only feature that is directly encoded by the gene; all structural features are derived from the folded form of this sequence.